Protein AF-A0A2N1RLI4-F1 (afdb_monomer)

Secondary structure (DSSP, 8-state):
-BS-EEEEEEESSEEEEEEEEE--EEEEETTEEEEE--S----EEES-EEEEEEESSTT-EEEEEEEEEPB-TT--SHHHHHH-BS-TT--EES-EEES-EEEE---SS-B-S-EEEEEEESEES-EEES-EEEE--TTB-TT-S-EEEEEEEES-TTSTT--EEES-EEEE-STT-EEEEEEEE-TT--EEE---TTTBSSHHHHHHHHS--TT-B-SS-GGGGEEEE-STT-EEEE-TT-BS-TTTT-B---GGG-B-TTSPBSSGGGPPBPSSS----PBPBSS-EEEEEEEES-----SSSTTTTSEEEEEPSS---EEEEEE-BSS-EEEEEEEEEEEEEPTTS-EEEEEEEEEEEEEE-TT-EEEEE--SSSSSS----PPPTTTTTTTTPPPPGGGTT-TTTBPPPEEEEEEE---S-GGGSEEEEEEEEEE---TT-EEEEES----TTSS---HHHHHHHHHHHHHHHHHHHTT--EETTTTEESSEEEEGGGS-GGG---TT-SEEEEE--SS-PPPHHHHHHHHHHHHT--SSS--EEEEE-SSTTTTT--TTSTTHHIIIIIS-EEE-TTSSTT-TT---TT-EEE-SSSSTT-EEE------TTPPPP-PPPEEEPSSSSSPPPP-

Mean predicted aligned error: 7.48 Å

Solvent-accessible surface area (backbone atoms only — not comparable to full-atom values): 33899 Å² total; per-residue (Å²): 88,72,43,43,81,43,65,76,44,72,26,62,58,61,34,6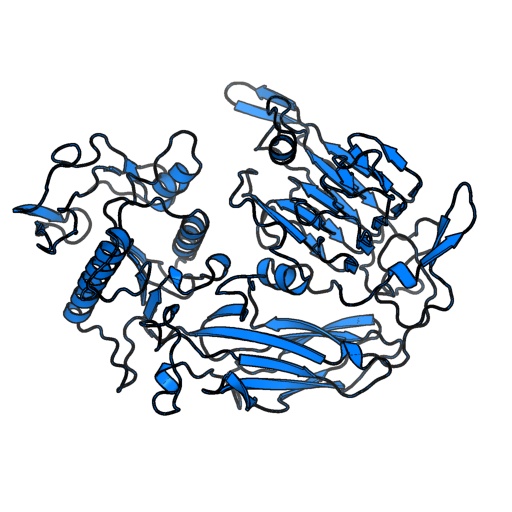0,66,40,77,45,75,46,74,69,51,77,44,78,60,85,96,44,76,46,65,34,76,82,67,79,63,71,41,48,44,31,17,28,35,29,35,52,58,24,57,63,41,40,65,14,29,37,28,30,37,36,38,32,54,44,54,27,80,85,47,81,54,66,70,60,18,75,75,32,54,61,53,49,89,58,58,47,30,57,33,37,42,29,22,26,23,23,40,38,47,72,56,88,55,60,33,50,24,45,34,22,29,34,30,46,32,42,39,35,48,22,37,42,30,15,24,26,27,27,35,54,30,70,45,47,34,89,80,36,67,41,33,15,31,33,30,38,34,34,28,56,41,80,41,91,40,6,45,49,40,36,27,33,35,37,32,71,69,17,95,57,42,15,40,36,30,52,30,35,18,45,93,52,61,47,75,66,39,73,67,51,51,60,49,17,54,46,61,65,35,43,25,36,62,33,77,38,38,74,73,36,49,62,93,48,74,60,72,75,44,44,47,78,45,75,78,83,77,58,41,85,43,69,50,72,82,38,66,58,53,84,38,62,34,60,12,74,80,50,82,93,62,44,45,25,41,84,67,48,70,44,26,69,94,78,42,43,17,36,29,13,13,57,63,75,77,55,42,57,35,64,49,28,61,31,48,72,44,66,68,29,75,62,31,43,36,45,69,59,73,91,47,40,79,33,19,38,38,61,44,62,73,49,44,48,43,28,29,36,34,30,22,63,7,70,42,66,44,69,76,42,60,37,28,40,31,37,23,36,46,40,67,87,72,46,77,41,83,74,45,74,63,50,68,32,76,42,71,38,53,49,49,37,73,45,80,46,63,60,56,18,50,73,87,55,90,74,52,39,66,86,65,21,48,54,73,46,64,87,70,67,62,76,80,56,77,60,46,51,84,25,34,79,29,31,36,57,48,31,41,42,36,40,37,47,77,83,57,80,52,62,81,41,23,54,43,74,49,46,34,29,43,36,39,69,64,21,85,76,23,31,36,42,34,34,44,48,77,51,70,78,85,54,97,81,66,53,54,39,50,43,38,19,21,52,50,49,52,53,50,52,54,52,34,51,77,69,76,37,49,73,41,73,91,81,68,42,36,50,46,36,56,42,40,53,74,46,48,55,74,90,38,60,65,58,66,85,39,39,31,41,40,39,38,45,50,51,86,62,55,77,52,64,60,56,52,47,42,53,48,52,28,56,66,62,38,46,99,90,48,68,45,43,83,43,76,54,61,57,33,69,54,64,55,33,59,45,97,95,43,80,47,33,53,52,36,26,37,72,68,24,37,41,67,32,89,62,42,21,88,84,32,70,94,41,74,45,50,82,40,71,48,67,28,62,80,65,61,63,78,41,74,42,80,37,72,54,88,84,52,89,78,60,78,65,43,50,59,59,28,64,44,79,39,82,63,57,75,78,88,68,76,92,108

Structure (mmCIF, N/CA/C/O backbone):
data_AF-A0A2N1RLI4-F1
#
_entry.id   AF-A0A2N1RLI4-F1
#
loop_
_atom_site.group_PDB
_atom_site.id
_atom_site.type_symbol
_atom_site.label_atom_id
_atom_site.label_alt_id
_atom_site.label_comp_id
_atom_site.label_asym_id
_atom_site.label_entity_id
_atom_site.label_seq_id
_atom_site.pdbx_PDB_ins_code
_atom_site.Cartn_x
_atom_site.Cartn_y
_atom_site.Cartn_z
_atom_site.occupancy
_atom_site.B_iso_or_equiv
_atom_site.auth_seq_id
_atom_site.auth_comp_id
_atom_site.auth_asym_id
_atom_site.auth_atom_id
_atom_site.pdbx_PDB_model_num
ATOM 1 N N . ILE A 1 1 ? -3.311 -6.510 28.813 1.00 95.00 1 ILE A N 1
ATOM 2 C CA . ILE A 1 1 ? -4.214 -5.387 29.168 1.00 95.00 1 ILE A CA 1
ATOM 3 C C . ILE A 1 1 ? -5.569 -5.703 28.558 1.00 95.00 1 ILE A C 1
ATOM 5 O O . ILE A 1 1 ? -5.684 -5.673 27.340 1.00 95.00 1 ILE A O 1
ATOM 9 N N . ASP A 1 2 ? -6.542 -6.100 29.379 1.00 95.75 2 ASP A N 1
ATOM 10 C CA . ASP A 1 2 ? -7.815 -6.665 28.910 1.00 95.75 2 ASP A CA 1
ATOM 11 C C . ASP A 1 2 ? -9.010 -6.003 29.609 1.00 95.75 2 ASP A C 1
ATOM 13 O O . ASP A 1 2 ? -8.962 -5.781 30.821 1.00 95.75 2 ASP A O 1
ATOM 17 N N . GLY A 1 3 ? -10.056 -5.678 28.846 1.00 94.44 3 GLY A N 1
ATOM 18 C CA . GLY A 1 3 ? -11.377 -5.345 29.380 1.00 94.44 3 GLY A CA 1
ATOM 19 C C . GLY A 1 3 ? -11.501 -3.976 30.055 1.00 94.44 3 GLY A C 1
ATOM 20 O O . GLY A 1 3 ? -12.300 -3.824 30.980 1.00 94.44 3 GLY A O 1
ATOM 21 N N . ASN A 1 4 ? -10.733 -2.965 29.633 1.00 94.94 4 ASN A N 1
ATOM 22 C CA . ASN A 1 4 ? -10.768 -1.637 30.262 1.00 94.94 4 ASN A CA 1
ATOM 23 C C . ASN A 1 4 ? -11.711 -0.666 29.542 1.00 94.94 4 ASN A C 1
ATOM 25 O O . ASN A 1 4 ? -11.743 -0.590 28.318 1.00 94.94 4 ASN A O 1
ATOM 29 N N . SER A 1 5 ? -12.430 0.149 30.316 1.00 94.81 5 SER A N 1
ATOM 30 C CA . SER A 1 5 ? -13.105 1.359 29.828 1.00 94.81 5 SER A CA 1
ATOM 31 C C . SER A 1 5 ? -12.290 2.585 30.245 1.00 94.81 5 SER A C 1
ATOM 33 O O . SER A 1 5 ? -12.247 2.920 31.428 1.00 94.81 5 SER A O 1
ATOM 35 N N . ILE A 1 6 ? -11.637 3.241 29.288 1.00 94.75 6 ILE A N 1
ATOM 36 C CA . ILE A 1 6 ? -10.695 4.343 29.513 1.00 94.75 6 ILE A CA 1
ATOM 37 C C . ILE A 1 6 ? -11.280 5.616 28.906 1.00 94.75 6 ILE A C 1
ATOM 39 O O . ILE A 1 6 ? -11.518 5.689 27.700 1.00 94.75 6 ILE A O 1
ATOM 43 N N . SER A 1 7 ? -11.522 6.628 29.740 1.00 93.62 7 SER A N 1
ATOM 44 C CA . SER A 1 7 ? -12.087 7.894 29.277 1.00 93.62 7 SER A CA 1
ATOM 45 C C . SER A 1 7 ? -11.679 9.096 30.111 1.00 93.62 7 SER A C 1
ATOM 47 O O . SER A 1 7 ? -11.197 8.954 31.235 1.00 93.62 7 SER A O 1
ATOM 49 N N . ASN A 1 8 ? -11.885 10.288 29.541 1.00 90.81 8 ASN A N 1
ATOM 50 C CA . ASN A 1 8 ? -11.583 11.583 30.158 1.00 90.81 8 ASN A CA 1
ATOM 51 C C . ASN A 1 8 ? -10.105 11.728 30.563 1.00 90.81 8 ASN A C 1
ATOM 53 O O . ASN A 1 8 ? -9.780 12.335 31.585 1.00 90.81 8 ASN A O 1
ATOM 57 N N . VAL A 1 9 ? -9.203 11.183 29.742 1.00 92.94 9 VAL A N 1
ATOM 58 C CA . VAL A 1 9 ? -7.753 11.305 29.929 1.00 92.94 9 VAL A CA 1
ATOM 59 C C . VAL A 1 9 ? -7.288 12.606 29.277 1.00 92.94 9 VAL A C 1
ATOM 61 O O . VAL A 1 9 ? -7.599 12.860 28.114 1.00 92.94 9 VAL A O 1
ATOM 64 N N . LYS A 1 10 ? -6.543 13.441 30.010 1.00 94.44 10 LYS A N 1
ATOM 65 C CA . LYS A 1 10 ? -6.015 14.717 29.507 1.00 94.44 10 LYS A CA 1
ATOM 66 C C . LYS A 1 10 ? -4.568 14.931 29.936 1.00 94.44 10 LYS A C 1
ATOM 68 O O . LYS A 1 10 ? -4.239 14.729 31.102 1.00 94.44 10 LYS A O 1
ATOM 73 N N . GLY A 1 11 ? -3.721 15.402 29.023 1.00 93.81 11 GLY A N 1
ATOM 74 C CA . GLY A 1 11 ? -2.310 15.693 29.301 1.00 93.81 11 GLY A CA 1
ATOM 75 C C . GLY A 1 11 ? -1.719 16.735 28.350 1.00 93.81 11 GLY A C 1
ATOM 76 O O . GLY A 1 11 ? -2.235 16.955 27.261 1.00 93.81 11 GLY A O 1
ATOM 77 N N . ASN A 1 12 ? -0.652 17.416 28.776 1.00 93.50 12 ASN A N 1
ATOM 78 C CA . ASN A 1 12 ? -0.087 18.567 28.051 1.00 93.50 12 ASN A CA 1
ATOM 79 C C . ASN A 1 12 ? 0.971 18.210 27.001 1.00 93.50 12 ASN A C 1
ATOM 81 O O . ASN A 1 12 ? 1.236 19.034 26.133 1.00 93.50 12 ASN A O 1
ATOM 85 N N . GLU A 1 13 ? 1.587 17.032 27.102 1.00 90.00 13 GLU A N 1
ATOM 86 C CA . GLU A 1 13 ? 2.669 16.602 26.204 1.00 90.00 13 GLU A CA 1
ATOM 87 C C . GLU A 1 13 ? 2.292 15.330 25.449 1.00 90.00 13 GLU A C 1
ATOM 89 O O . GLU A 1 13 ? 2.409 15.262 24.229 1.00 90.00 13 GLU A O 1
ATOM 94 N N . ARG A 1 14 ? 1.836 14.306 26.174 1.00 90.88 14 ARG A N 1
ATOM 95 C CA . ARG A 1 14 ? 1.455 13.009 25.616 1.00 90.88 14 ARG A CA 1
ATOM 96 C C . ARG A 1 14 ? 0.259 12.462 26.373 1.00 90.88 14 ARG A C 1
ATOM 98 O O . ARG A 1 14 ? 0.206 12.567 27.600 1.00 90.88 14 ARG A O 1
ATOM 105 N N . VAL A 1 15 ? -0.692 11.901 25.642 1.00 95.62 15 VAL A N 1
ATOM 106 C CA . VAL A 1 15 ? -1.937 11.363 26.181 1.00 95.62 15 VAL A CA 1
ATOM 107 C C . VAL A 1 15 ? -2.224 10.046 25.480 1.00 95.62 15 VAL A C 1
ATOM 109 O O . VAL A 1 15 ? -2.364 10.002 24.260 1.00 95.62 15 VAL A O 1
ATOM 112 N N . TYR A 1 16 ? -2.305 8.978 26.262 1.00 95.94 16 TYR A N 1
ATOM 113 C CA . TYR A 1 16 ? -2.520 7.627 25.765 1.00 95.94 16 TYR A CA 1
ATOM 114 C C . TYR A 1 16 ? -3.735 7.021 26.453 1.00 95.94 16 TYR A C 1
ATOM 116 O O . TYR A 1 16 ? -3.933 7.245 27.650 1.00 95.94 16 TYR A O 1
ATOM 124 N N . GLY A 1 17 ? -4.521 6.236 25.721 1.00 96.62 17 GLY A N 1
ATOM 125 C CA . GLY A 1 17 ? -5.409 5.263 26.348 1.00 96.62 17 GLY A CA 1
ATOM 126 C C . GLY A 1 17 ? -4.568 4.154 26.978 1.00 96.62 17 GLY A C 1
ATOM 127 O O . GLY A 1 17 ? -4.603 3.944 28.188 1.00 96.62 17 GLY A O 1
ATOM 128 N N . ILE A 1 18 ? -3.743 3.508 26.155 1.00 98.00 18 ILE A N 1
ATOM 129 C CA . ILE A 1 18 ? -2.788 2.469 26.535 1.00 98.00 18 ILE A CA 1
ATOM 130 C C . ILE A 1 18 ? -1.433 2.784 25.895 1.00 98.00 18 ILE A C 1
ATOM 132 O O . ILE A 1 18 ? -1.345 3.004 24.688 1.00 98.00 18 ILE A O 1
ATOM 136 N N . LEU A 1 19 ? -0.374 2.764 26.702 1.00 97.00 19 LEU A N 1
ATOM 137 C CA . LEU A 1 19 ? 1.012 2.832 26.247 1.00 97.00 19 LEU A CA 1
ATOM 138 C C . LEU A 1 19 ? 1.705 1.512 26.594 1.00 97.00 19 LEU A C 1
ATOM 140 O O . LEU A 1 19 ? 1.715 1.110 27.757 1.00 97.00 19 LEU A O 1
ATOM 144 N N . ILE A 1 20 ? 2.288 0.867 25.590 1.00 97.06 20 ILE A N 1
ATOM 145 C CA . ILE A 1 20 ? 3.160 -0.297 25.731 1.00 97.06 20 ILE A CA 1
ATOM 146 C C . ILE A 1 20 ? 4.547 0.144 25.267 1.00 97.06 20 ILE A C 1
ATOM 148 O O . ILE A 1 20 ? 4.773 0.277 24.069 1.00 97.06 20 ILE A O 1
ATOM 152 N N . ASP A 1 21 ? 5.448 0.401 26.214 1.00 94.56 21 ASP A N 1
ATOM 153 C CA . ASP A 1 21 ? 6.838 0.789 25.948 1.00 94.56 21 ASP A CA 1
ATOM 154 C C . ASP A 1 21 ? 7.770 -0.351 26.370 1.00 94.56 21 ASP A C 1
ATOM 156 O O . ASP A 1 21 ? 8.017 -0.557 27.563 1.00 94.56 21 ASP A O 1
ATOM 160 N N . GLN A 1 22 ? 8.224 -1.134 25.388 1.00 93.38 22 GLN A N 1
ATOM 161 C CA . GLN A 1 22 ? 9.054 -2.307 25.629 1.00 93.38 22 GLN A CA 1
ATOM 162 C C . GLN A 1 22 ? 10.543 -1.954 25.607 1.00 93.38 22 GLN A C 1
ATOM 164 O O . GLN A 1 22 ? 11.097 -1.490 24.606 1.00 93.38 22 GLN A O 1
ATOM 169 N N . ASN A 1 23 ? 11.218 -2.223 26.721 1.00 90.56 23 ASN A N 1
ATOM 170 C CA . ASN A 1 23 ? 12.640 -1.951 26.883 1.00 90.56 23 ASN A CA 1
ATOM 171 C C . ASN A 1 23 ? 13.472 -3.220 26.656 1.00 90.56 23 ASN A C 1
ATOM 173 O O . ASN A 1 23 ? 13.155 -4.276 27.204 1.00 90.56 23 ASN A O 1
ATOM 177 N N . ALA A 1 24 ? 14.572 -3.092 25.911 1.00 89.00 24 ALA A N 1
ATOM 178 C CA . ALA A 1 24 ? 15.573 -4.137 25.778 1.00 89.00 24 ALA A CA 1
ATOM 179 C C . ALA A 1 24 ? 16.927 -3.690 26.335 1.00 89.00 24 ALA A C 1
ATOM 181 O O . ALA A 1 24 ? 17.414 -2.595 26.057 1.00 89.00 24 ALA A O 1
ATOM 182 N N . ASN A 1 25 ? 17.585 -4.591 27.061 1.00 88.56 25 ASN A N 1
ATOM 183 C CA . ASN A 1 25 ? 18.944 -4.383 27.542 1.00 88.56 25 ASN A CA 1
ATOM 184 C C . ASN A 1 25 ? 19.945 -5.084 26.626 1.00 88.56 25 ASN A C 1
ATOM 186 O O . ASN A 1 25 ? 19.829 -6.281 26.363 1.00 88.56 25 ASN A O 1
ATOM 190 N N . LYS A 1 26 ? 20.965 -4.348 26.180 1.00 88.56 26 LYS A N 1
ATOM 191 C CA . LYS A 1 26 ? 22.061 -4.874 25.361 1.00 88.56 26 LYS A CA 1
ATOM 192 C C . LYS A 1 26 ? 23.306 -5.079 26.222 1.00 88.56 26 LYS A C 1
ATOM 194 O O . LYS A 1 26 ? 23.905 -4.109 26.680 1.00 88.56 26 LYS A O 1
ATOM 199 N N . TYR A 1 27 ? 23.707 -6.332 26.426 1.00 88.69 27 TYR A N 1
ATOM 200 C CA . TYR A 1 27 ? 24.910 -6.688 27.184 1.00 88.69 27 TYR A CA 1
ATOM 201 C C . TYR A 1 27 ? 25.996 -7.228 26.261 1.00 88.69 27 TYR A C 1
ATOM 203 O O . TYR A 1 27 ? 25.712 -7.936 25.295 1.00 88.69 27 TYR A O 1
ATOM 211 N N . GLN A 1 28 ? 27.252 -6.922 26.574 1.00 88.31 28 GLN A N 1
ATOM 212 C CA . GLN A 1 28 ? 28.393 -7.538 25.909 1.00 88.31 28 GLN A CA 1
ATOM 213 C C . GLN A 1 28 ? 28.624 -8.940 26.486 1.00 88.31 28 GLN A C 1
ATOM 215 O O . GLN A 1 28 ? 28.787 -9.100 27.695 1.00 88.31 28 GLN A O 1
ATOM 220 N N . LEU A 1 29 ? 28.656 -9.951 25.621 1.00 84.12 29 LEU A N 1
ATOM 221 C CA . LEU A 1 29 ? 28.923 -11.341 25.971 1.00 84.12 29 LEU A CA 1
ATOM 222 C C . LEU A 1 29 ? 30.106 -11.840 25.126 1.00 84.12 29 LEU A C 1
ATOM 224 O O . LEU A 1 29 ? 29.944 -12.356 24.023 1.00 84.12 29 LEU A O 1
ATOM 228 N N . GLY A 1 30 ? 31.325 -11.636 25.632 1.00 85.88 30 GLY A N 1
ATOM 229 C CA . GLY A 1 30 ? 32.552 -11.879 24.868 1.00 85.88 30 GLY A CA 1
ATOM 230 C C . GLY A 1 30 ? 32.774 -10.809 23.791 1.00 85.88 30 GLY A C 1
ATOM 231 O O . GLY A 1 30 ? 32.848 -9.620 24.107 1.00 85.88 30 GLY A O 1
ATOM 232 N N . ALA A 1 31 ? 32.905 -11.235 22.531 1.00 84.12 31 ALA A N 1
ATOM 233 C CA . ALA A 1 31 ? 33.069 -10.340 21.380 1.00 84.12 31 ALA A CA 1
ATOM 234 C C . ALA A 1 31 ? 31.733 -9.878 20.761 1.00 84.12 31 ALA A C 1
ATOM 236 O O . ALA A 1 31 ? 31.734 -8.988 19.916 1.00 84.12 31 ALA A O 1
ATOM 237 N N . GLU A 1 32 ? 30.605 -10.459 21.181 1.00 80.44 32 GLU A N 1
ATOM 238 C CA . GLU A 1 32 ? 29.278 -10.161 20.637 1.00 80.44 32 GLU A CA 1
ATOM 239 C C . GLU A 1 32 ? 28.409 -9.404 21.643 1.00 80.44 32 GLU A C 1
ATOM 241 O O . GLU A 1 32 ? 28.625 -9.453 22.857 1.00 80.44 32 GLU A O 1
ATOM 246 N N . PHE A 1 33 ? 27.390 -8.715 21.135 1.00 84.12 33 PHE A N 1
ATOM 247 C CA . PHE A 1 33 ? 26.332 -8.147 21.961 1.00 84.12 33 PHE A CA 1
ATOM 248 C C . PHE A 1 33 ? 25.098 -9.037 21.922 1.00 84.12 33 PHE A C 1
ATOM 250 O O . PHE A 1 33 ? 24.711 -9.533 20.867 1.00 84.12 33 PHE A O 1
ATOM 257 N N . ARG A 1 34 ? 24.442 -9.179 23.071 1.00 84.81 34 ARG A N 1
ATOM 258 C CA . ARG A 1 34 ? 23.191 -9.916 23.217 1.00 84.81 34 ARG A CA 1
ATOM 259 C C . ARG A 1 34 ? 22.118 -9.005 23.800 1.00 84.81 34 ARG A C 1
ATOM 261 O O . ARG A 1 34 ? 22.355 -8.335 24.806 1.00 84.81 34 ARG A O 1
ATOM 268 N N . LEU A 1 35 ? 20.957 -8.990 23.156 1.00 86.25 35 LEU A N 1
ATOM 269 C CA . LEU A 1 35 ? 19.768 -8.280 23.616 1.00 86.25 35 LEU A CA 1
ATOM 270 C C . LEU A 1 35 ? 18.919 -9.184 24.513 1.00 86.25 35 LEU A C 1
ATOM 272 O O . LEU A 1 35 ? 18.791 -10.378 24.247 1.00 86.25 35 LEU A O 1
ATOM 276 N N . PHE A 1 36 ? 18.351 -8.602 25.565 1.00 84.19 36 PHE A N 1
ATOM 277 C CA . PHE A 1 36 ? 17.373 -9.226 26.452 1.00 84.19 36 PHE A CA 1
ATOM 278 C C . PHE A 1 36 ? 16.121 -8.341 26.541 1.00 84.19 36 PHE A C 1
ATOM 280 O O . PHE A 1 36 ? 16.291 -7.121 26.595 1.00 84.19 36 PHE A O 1
ATOM 287 N N . PRO A 1 37 ? 14.906 -8.913 26.624 1.00 86.12 37 PRO A N 1
ATOM 288 C CA . PRO A 1 37 ? 14.618 -10.346 26.782 1.00 86.12 37 PRO A CA 1
ATOM 289 C C . PRO A 1 37 ? 14.930 -11.176 25.524 1.00 86.12 37 PRO A C 1
ATOM 291 O O . PRO A 1 37 ? 14.822 -10.686 24.406 1.00 86.12 37 PRO A O 1
ATOM 294 N N . GLN A 1 38 ? 15.371 -12.428 25.704 1.00 80.75 38 GLN A N 1
ATOM 295 C CA . GLN A 1 38 ? 15.599 -13.367 24.589 1.00 80.75 38 GLN A CA 1
ATOM 296 C C . GLN A 1 38 ? 14.357 -14.190 24.250 1.00 80.75 38 GLN A C 1
ATOM 298 O O . GLN A 1 38 ? 14.243 -14.654 23.122 1.00 80.75 38 GLN A O 1
ATOM 303 N N . GLU A 1 39 ? 13.433 -14.317 25.194 1.00 85.25 39 GLU A N 1
ATOM 304 C CA . GLU A 1 39 ? 12.127 -14.947 24.997 1.00 85.25 39 GLU A CA 1
ATOM 305 C C . GLU A 1 39 ? 11.135 -13.956 24.384 1.00 85.25 39 GLU A C 1
ATOM 307 O O . GLU A 1 39 ? 11.421 -12.758 24.297 1.00 85.25 39 GLU A O 1
ATOM 312 N N . THR A 1 40 ? 9.991 -14.470 23.953 1.00 86.06 40 THR A N 1
ATOM 313 C CA . THR A 1 40 ? 8.858 -13.690 23.457 1.00 86.06 40 THR A CA 1
ATOM 314 C C . THR A 1 40 ? 8.385 -12.645 24.477 1.00 86.06 40 THR A C 1
ATOM 316 O O . THR A 1 40 ? 8.474 -12.863 25.686 1.00 86.06 40 THR A O 1
ATOM 319 N N . ASP A 1 41 ? 7.913 -11.491 23.990 1.00 90.06 41 ASP A N 1
ATOM 320 C CA . ASP A 1 41 ? 7.454 -10.395 24.848 1.00 90.06 41 ASP A CA 1
ATOM 321 C C . ASP A 1 41 ? 5.991 -10.565 25.318 1.00 90.06 41 ASP A C 1
ATOM 323 O O . ASP A 1 41 ? 5.630 -10.004 26.353 1.00 90.06 41 ASP A O 1
ATOM 327 N N . ASP A 1 42 ? 5.171 -11.343 24.594 1.00 91.75 42 ASP A N 1
ATOM 328 C CA . ASP A 1 42 ? 3.780 -11.719 24.922 1.00 91.75 42 ASP A CA 1
ATOM 329 C C . ASP A 1 42 ? 2.903 -10.517 25.325 1.00 91.75 42 ASP A C 1
ATOM 331 O O . ASP A 1 42 ? 2.159 -10.518 26.315 1.00 91.75 42 ASP A O 1
ATOM 335 N N . LEU A 1 43 ? 3.018 -9.431 24.557 1.00 95.25 43 LEU A N 1
ATOM 336 C CA . LEU A 1 43 ? 2.356 -8.165 24.849 1.00 95.25 43 LEU A CA 1
ATOM 337 C C . LEU A 1 43 ? 0.941 -8.162 24.271 1.00 95.25 43 LEU A C 1
ATOM 339 O O . LEU A 1 43 ? 0.745 -8.286 23.067 1.00 95.25 43 LEU A O 1
ATOM 343 N N . VAL A 1 44 ? -0.064 -7.951 25.124 1.00 96.44 44 VAL A N 1
ATOM 344 C CA . VAL A 1 44 ? -1.478 -8.023 24.722 1.00 96.44 44 VAL A CA 1
ATOM 345 C C . VAL A 1 44 ? -2.251 -6.768 25.137 1.00 96.44 44 VAL A C 1
ATOM 347 O O . VAL A 1 44 ? -2.257 -6.396 26.316 1.00 96.44 44 VAL A O 1
ATOM 350 N N . ALA A 1 45 ? -2.984 -6.160 24.201 1.00 97.81 45 ALA A N 1
ATOM 351 C CA . ALA A 1 45 ? -3.998 -5.130 24.444 1.00 97.81 45 ALA A CA 1
ATOM 352 C C . ALA A 1 45 ? -5.323 -5.520 23.777 1.00 97.81 45 ALA A C 1
ATOM 354 O O . ALA A 1 45 ? -5.467 -5.405 22.560 1.00 97.81 45 ALA A O 1
ATOM 355 N N . VAL A 1 46 ? -6.295 -5.980 24.569 1.00 97.81 46 VAL A N 1
ATOM 356 C CA . VAL A 1 46 ? -7.552 -6.535 24.050 1.00 97.81 46 VAL A CA 1
ATOM 357 C C . VAL A 1 46 ? -8.807 -6.050 24.766 1.00 97.81 46 VAL A C 1
ATOM 359 O O . VAL A 1 46 ? -8.763 -5.702 25.940 1.00 97.81 46 VAL A O 1
ATOM 362 N N . ASN A 1 47 ? -9.940 -6.012 24.061 1.00 97.44 47 ASN A N 1
ATOM 363 C CA . ASN A 1 47 ? -11.255 -5.655 24.620 1.00 97.44 47 ASN A CA 1
ATOM 364 C C . ASN A 1 47 ? -11.293 -4.307 25.368 1.00 97.44 47 ASN A C 1
ATOM 366 O O . ASN A 1 47 ? -12.050 -4.152 26.329 1.00 97.44 47 ASN A O 1
ATOM 370 N N . ASN A 1 48 ? -10.483 -3.322 24.969 1.00 98.06 48 ASN A N 1
ATOM 371 C CA . ASN A 1 48 ? -10.469 -2.015 25.625 1.00 98.06 48 ASN A CA 1
ATOM 372 C C . ASN A 1 48 ? -11.320 -1.004 24.848 1.00 98.06 48 ASN A C 1
ATOM 374 O O . ASN A 1 48 ? -11.148 -0.829 23.642 1.00 98.06 48 ASN A O 1
ATOM 378 N N . ALA A 1 49 ? -12.211 -0.306 25.550 1.00 97.94 49 ALA A N 1
ATOM 379 C CA . ALA A 1 49 ? -12.976 0.821 25.029 1.00 97.94 49 ALA A CA 1
ATOM 380 C C . ALA A 1 49 ? -12.311 2.133 25.466 1.00 97.94 49 ALA A C 1
ATOM 382 O O . ALA A 1 49 ? -12.186 2.404 26.660 1.00 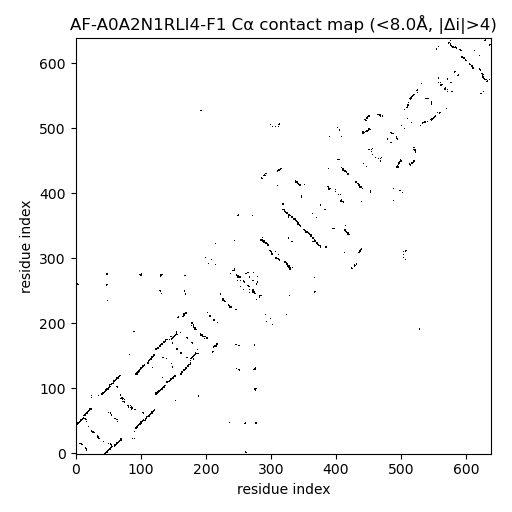97.94 49 ALA A O 1
ATOM 383 N N . MET A 1 50 ? -11.893 2.949 24.503 1.00 97.19 50 MET A N 1
ATOM 384 C CA . MET A 1 50 ? -11.109 4.168 24.697 1.00 97.19 50 MET A CA 1
ATOM 385 C C . MET A 1 50 ? -11.769 5.345 23.980 1.00 97.19 50 MET A C 1
ATOM 387 O O . MET A 1 50 ? -11.950 5.315 22.764 1.00 97.19 50 MET A O 1
ATOM 391 N N . TRP A 1 51 ? -12.120 6.396 24.718 1.00 95.88 51 TRP A N 1
ATOM 392 C CA . TRP A 1 51 ? -12.720 7.610 24.153 1.00 95.88 51 TRP A CA 1
ATOM 393 C C . TRP A 1 51 ? -12.398 8.842 25.006 1.00 95.88 51 TRP A C 1
ATOM 395 O O . TRP A 1 51 ? -11.921 8.711 26.130 1.00 95.88 51 TRP A O 1
ATOM 405 N N . ASN A 1 52 ? -12.648 10.054 24.499 1.00 93.06 52 ASN A N 1
ATOM 406 C CA . ASN A 1 52 ? -12.330 11.313 25.200 1.00 93.06 52 ASN A CA 1
ATOM 407 C C . ASN A 1 52 ? -10.869 11.378 25.703 1.00 93.06 52 ASN A C 1
ATOM 409 O O . ASN A 1 52 ? -10.602 11.757 26.848 1.00 93.06 52 ASN A O 1
ATOM 413 N N . ILE A 1 53 ? -9.927 10.961 24.853 1.00 94.94 53 ILE A N 1
ATOM 414 C CA . ILE A 1 53 ? -8.485 11.130 25.062 1.00 94.94 53 ILE A CA 1
ATOM 415 C C . ILE A 1 53 ? -8.120 12.499 24.489 1.00 94.94 53 ILE A C 1
ATOM 417 O O . ILE A 1 53 ? -8.088 12.655 23.270 1.00 94.94 53 ILE A O 1
ATOM 421 N N . ASN A 1 54 ? -7.877 13.487 25.348 1.00 95.00 54 ASN A N 1
ATOM 422 C CA . ASN A 1 54 ? -7.873 14.905 24.977 1.00 95.00 54 ASN A CA 1
ATOM 423 C C . ASN A 1 54 ? -6.500 15.555 25.173 1.00 95.00 54 ASN A C 1
ATOM 425 O O . ASN A 1 54 ? -5.882 15.400 26.231 1.00 95.00 54 ASN A O 1
ATOM 429 N N . ALA A 1 55 ? -6.047 16.356 24.207 1.00 94.69 55 ALA A N 1
ATOM 430 C CA . ALA A 1 55 ? -4.859 17.177 24.392 1.00 94.69 55 ALA A CA 1
ATOM 431 C C . ALA A 1 55 ? -5.102 18.316 25.397 1.00 94.69 55 ALA A C 1
ATOM 433 O O . ALA A 1 55 ? -6.182 18.897 25.521 1.00 94.69 55 ALA A O 1
ATOM 434 N N . GLY A 1 56 ? -4.055 18.661 26.141 1.00 94.12 56 GLY A N 1
ATOM 435 C CA . GLY A 1 56 ? -3.991 19.863 26.968 1.00 94.12 56 GLY A CA 1
ATOM 436 C C . GLY A 1 56 ? -3.431 21.082 26.231 1.00 94.12 56 GLY A C 1
ATOM 437 O O . GLY A 1 56 ? -3.648 22.205 26.685 1.00 94.12 56 GLY A O 1
ATOM 438 N N . ARG A 1 57 ? -2.717 20.871 25.115 1.00 94.25 57 ARG A N 1
ATOM 439 C CA . ARG A 1 57 ? -2.066 21.888 24.269 1.00 94.25 57 ARG A CA 1
ATOM 440 C C . ARG A 1 57 ? -1.976 21.402 22.820 1.00 94.25 57 ARG A C 1
ATOM 442 O O . ARG A 1 57 ? -1.989 20.202 22.591 1.00 94.25 57 ARG A O 1
ATOM 449 N N . GLN A 1 58 ? -1.807 22.327 21.873 1.00 93.50 58 GLN A N 1
ATOM 450 C CA . GLN A 1 58 ? -1.813 22.038 20.429 1.00 93.50 58 GLN A CA 1
ATOM 451 C C . GLN A 1 58 ? -0.790 20.971 20.002 1.00 93.50 58 GLN A C 1
ATOM 453 O O . GLN A 1 58 ? -1.076 20.168 19.125 1.00 93.50 58 GLN A O 1
ATOM 458 N N . GLU A 1 59 ? 0.392 20.941 20.619 1.00 91.62 59 GLU A N 1
ATOM 459 C CA . GLU A 1 59 ? 1.493 20.031 20.254 1.00 91.62 59 GLU A CA 1
ATOM 460 C C . GLU A 1 59 ? 1.426 18.662 20.952 1.00 91.62 59 GLU A C 1
ATOM 462 O O . GLU A 1 59 ? 2.299 17.819 20.744 1.00 91.62 59 GLU A O 1
ATOM 467 N N . ALA A 1 60 ? 0.421 18.421 21.801 1.00 92.88 60 ALA A N 1
ATOM 468 C CA . ALA A 1 60 ? 0.354 17.179 22.558 1.00 92.88 60 ALA A CA 1
ATOM 469 C C . ALA A 1 60 ? 0.083 15.979 21.638 1.00 92.88 60 ALA A C 1
ATOM 471 O O . ALA A 1 60 ? -0.807 16.013 20.790 1.00 92.88 60 ALA A O 1
ATOM 472 N N . THR A 1 61 ? 0.829 14.894 21.840 1.00 92.88 61 THR A N 1
ATOM 473 C CA . THR A 1 61 ? 0.578 13.620 21.153 1.00 92.88 61 THR A CA 1
ATOM 474 C C . THR A 1 61 ? -0.627 12.920 21.773 1.00 92.88 61 THR A C 1
ATOM 476 O O . THR A 1 61 ? -0.729 12.846 23.000 1.00 92.88 61 THR A O 1
ATOM 479 N N . ARG A 1 62 ? -1.515 12.371 20.942 1.00 94.56 62 ARG A N 1
ATOM 480 C CA . ARG A 1 62 ? -2.698 11.611 21.362 1.00 94.56 62 ARG A CA 1
ATOM 481 C C . ARG A 1 62 ? -2.698 10.248 20.688 1.00 94.56 62 ARG A C 1
ATOM 483 O O . ARG A 1 62 ? -2.612 10.175 19.465 1.00 94.56 62 ARG A O 1
ATOM 490 N N . ALA A 1 63 ? -2.857 9.180 21.461 1.00 96.69 63 ALA A N 1
ATOM 491 C CA . ALA A 1 63 ? -3.162 7.886 20.870 1.00 96.69 63 ALA A CA 1
ATOM 492 C C . ALA A 1 63 ? -4.116 7.031 21.700 1.00 96.69 63 ALA A C 1
ATOM 494 O O . ALA A 1 63 ? -4.165 7.149 22.924 1.00 96.69 63 ALA A O 1
ATOM 495 N N . GLY A 1 64 ? -4.875 6.163 21.026 1.00 97.75 64 GLY A N 1
ATOM 496 C CA . GLY A 1 64 ? -5.667 5.125 21.686 1.00 97.75 64 GLY A CA 1
ATOM 497 C C . GLY A 1 64 ? -4.742 4.081 22.298 1.00 97.75 64 GLY A C 1
ATOM 498 O O . GLY A 1 64 ? -4.527 4.086 23.507 1.00 97.75 64 GLY A O 1
ATOM 499 N N . VAL A 1 65 ? -4.136 3.248 21.451 1.00 98.44 65 VAL A N 1
ATOM 500 C CA . VAL A 1 65 ? -3.062 2.320 21.844 1.00 98.44 65 VAL A CA 1
ATOM 501 C C . VAL A 1 65 ? -1.778 2.726 21.144 1.00 98.44 65 VAL A C 1
ATOM 503 O O . VAL A 1 65 ? -1.772 2.895 19.929 1.00 98.44 65 VAL A O 1
ATOM 506 N N . HIS A 1 66 ? -0.682 2.848 21.885 1.00 97.62 66 HIS A N 1
ATOM 507 C CA . HIS A 1 66 ? 0.647 3.053 21.317 1.00 97.62 66 HIS A CA 1
ATOM 508 C C . HIS A 1 66 ? 1.587 1.964 21.822 1.00 97.62 66 HIS A C 1
ATOM 510 O O . HIS A 1 66 ? 1.925 1.940 23.002 1.00 97.62 66 HIS A O 1
ATOM 516 N N . ALA A 1 67 ? 1.978 1.055 20.932 1.00 97.81 67 ALA A N 1
ATOM 517 C CA . ALA A 1 67 ? 2.951 0.006 21.183 1.00 97.81 67 ALA A CA 1
ATOM 518 C C . ALA A 1 67 ? 4.256 0.313 20.444 1.00 97.81 67 ALA A C 1
ATOM 520 O O . ALA A 1 67 ? 4.273 0.476 19.221 1.00 97.81 67 ALA A O 1
ATOM 521 N N . LEU A 1 68 ? 5.351 0.397 21.192 1.00 96.00 68 LEU A N 1
ATOM 522 C CA . LEU A 1 68 ? 6.676 0.711 20.677 1.00 96.00 68 LEU A CA 1
ATOM 523 C C . LEU A 1 68 ? 7.764 0.111 21.569 1.00 96.00 68 LEU A C 1
ATOM 525 O O . LEU A 1 68 ? 7.533 -0.199 22.735 1.00 96.00 68 LEU A O 1
ATOM 529 N N . THR A 1 69 ? 8.977 0.009 21.034 1.00 94.69 69 THR A N 1
ATOM 530 C CA . THR A 1 69 ? 10.168 -0.189 21.871 1.00 94.69 69 THR A CA 1
ATOM 531 C C . THR A 1 69 ? 10.703 1.155 22.381 1.00 94.69 69 THR A C 1
ATOM 533 O O . THR A 1 69 ? 10.370 2.214 21.832 1.00 94.69 69 THR A O 1
ATOM 536 N N . GLU A 1 70 ? 11.608 1.134 23.355 1.00 93.56 70 GLU A N 1
ATOM 537 C CA . GLU A 1 70 ? 12.219 2.354 23.892 1.00 93.56 70 GLU A CA 1
ATOM 538 C C . GLU A 1 70 ? 12.869 3.232 22.795 1.00 93.56 70 GLU A C 1
ATOM 540 O O . GLU A 1 70 ? 13.574 2.757 21.895 1.00 93.56 70 GLU A O 1
ATOM 545 N N . ARG A 1 71 ? 12.644 4.552 22.868 1.00 93.50 71 ARG A N 1
ATOM 546 C CA . ARG A 1 71 ? 13.174 5.541 21.910 1.00 93.50 71 ARG A CA 1
ATOM 547 C C . ARG A 1 71 ? 14.567 6.043 22.296 1.00 93.50 71 ARG A C 1
ATOM 549 O O . ARG A 1 71 ? 14.928 6.099 23.468 1.00 93.50 71 ARG A O 1
ATOM 556 N N . ASN A 1 72 ? 15.349 6.497 21.317 1.00 92.12 72 ASN A N 1
ATOM 557 C CA . ASN A 1 72 ? 16.670 7.062 21.585 1.00 92.12 72 ASN A CA 1
ATOM 558 C C . ASN A 1 72 ? 16.591 8.488 22.166 1.00 92.12 72 ASN A C 1
ATOM 560 O O . ASN A 1 72 ? 16.425 9.473 21.446 1.00 92.12 72 ASN A O 1
ATOM 564 N N . HIS A 1 73 ? 16.785 8.611 23.478 1.00 90.25 73 HIS A N 1
ATOM 565 C CA . HIS A 1 73 ? 16.728 9.886 24.195 1.00 90.25 73 HIS A CA 1
ATOM 566 C C . HIS A 1 73 ? 17.848 10.884 23.849 1.00 90.25 73 HIS A C 1
ATOM 568 O O . HIS A 1 73 ? 17.726 12.052 24.223 1.00 90.25 73 HIS A O 1
ATOM 574 N N . THR A 1 74 ? 18.904 10.481 23.127 1.00 93.56 74 THR A N 1
ATOM 575 C CA . THR A 1 74 ? 19.935 11.424 22.655 1.00 93.56 74 THR A CA 1
ATOM 576 C C . THR A 1 74 ? 19.456 12.285 21.484 1.00 93.56 74 THR A C 1
ATOM 578 O O . THR A 1 74 ? 19.990 13.372 21.270 1.00 93.56 74 THR A O 1
ATOM 581 N N . VAL A 1 75 ? 18.423 11.845 20.757 1.00 91.62 75 VAL A N 1
ATOM 582 C CA . VAL A 1 75 ? 17.799 12.619 19.677 1.00 91.62 75 VAL A CA 1
ATOM 583 C C . VAL A 1 75 ? 16.979 13.747 20.295 1.00 91.62 75 VAL A C 1
ATOM 585 O O . VAL A 1 75 ? 16.040 13.484 21.043 1.00 91.62 75 VAL A O 1
ATOM 588 N N . THR A 1 76 ? 17.335 15.004 20.034 1.00 88.12 76 THR A N 1
ATOM 589 C CA . THR A 1 76 ? 16.688 16.181 20.645 1.00 88.12 76 THR A CA 1
ATOM 590 C C . THR A 1 76 ? 15.324 16.492 20.038 1.00 88.12 76 THR A C 1
ATOM 592 O O . THR A 1 76 ? 14.399 16.814 20.782 1.00 88.12 76 THR A O 1
ATOM 595 N N . ASP A 1 77 ? 15.188 16.359 18.717 1.00 86.56 77 ASP A N 1
ATOM 596 C CA . ASP A 1 77 ? 13.920 16.550 18.016 1.00 86.56 77 ASP A CA 1
ATOM 597 C C . ASP A 1 77 ? 12.919 15.447 18.389 1.00 86.56 77 ASP A C 1
ATOM 599 O O . ASP A 1 77 ? 13.220 14.254 18.304 1.00 86.56 77 ASP A O 1
ATOM 603 N N . MET A 1 78 ? 11.724 15.838 18.838 1.00 80.06 78 MET A N 1
ATOM 604 C CA . MET A 1 78 ? 10.751 14.886 19.375 1.00 80.06 78 MET A CA 1
ATOM 605 C C . MET A 1 78 ? 10.168 13.975 18.290 1.00 80.06 78 MET A C 1
ATOM 607 O O . MET A 1 78 ? 9.963 12.789 18.550 1.00 80.06 78 MET A O 1
ATOM 611 N N . ASN A 1 79 ? 9.930 14.499 17.088 1.00 81.44 79 ASN A N 1
ATOM 612 C CA . ASN A 1 79 ? 9.356 13.726 15.989 1.00 81.44 79 ASN A CA 1
ATOM 613 C C . ASN A 1 79 ? 10.361 12.689 15.481 1.00 81.44 79 ASN A C 1
ATOM 615 O O . ASN A 1 79 ? 10.033 11.508 15.369 1.00 81.44 79 ASN A O 1
ATOM 619 N N . MET A 1 80 ? 11.618 13.091 15.304 1.00 86.19 80 MET A N 1
ATOM 620 C CA . MET A 1 80 ? 12.709 12.180 14.966 1.00 86.19 80 MET A CA 1
ATOM 621 C C . MET A 1 80 ? 12.972 11.168 16.079 1.00 86.19 80 MET A C 1
ATOM 623 O O . MET A 1 80 ? 13.212 9.993 15.795 1.00 86.19 80 MET A O 1
ATOM 627 N N . ARG A 1 81 ? 12.876 11.573 17.352 1.00 89.75 81 ARG A N 1
ATOM 628 C CA . ARG A 1 81 ? 12.998 10.649 18.487 1.00 89.75 81 ARG A CA 1
ATOM 629 C C . ARG A 1 81 ? 11.934 9.556 18.433 1.00 89.75 81 ARG A C 1
ATOM 631 O O . ARG A 1 81 ? 12.266 8.407 18.699 1.00 89.75 81 ARG A O 1
ATOM 638 N N . MET A 1 82 ? 10.688 9.869 18.071 1.00 89.38 82 MET A N 1
ATOM 639 C CA . MET A 1 82 ? 9.632 8.852 17.964 1.00 89.38 82 MET A CA 1
ATOM 640 C C . MET A 1 82 ? 9.929 7.805 16.885 1.00 89.38 82 MET A C 1
ATOM 642 O O . MET A 1 82 ? 9.596 6.634 17.062 1.00 89.38 82 MET A O 1
ATOM 646 N N . LEU A 1 83 ? 10.617 8.187 15.811 1.00 90.81 83 LEU A N 1
ATOM 647 C CA . LEU A 1 83 ? 11.014 7.265 14.743 1.00 90.81 83 LEU A CA 1
ATOM 648 C C . LEU A 1 83 ? 12.330 6.530 15.028 1.00 90.81 83 LEU A C 1
ATOM 650 O O . LEU A 1 83 ? 12.618 5.524 14.378 1.00 90.81 83 LEU A O 1
ATOM 654 N N . THR A 1 84 ? 13.117 6.995 16.001 1.00 91.31 84 THR A N 1
ATOM 655 C CA . THR A 1 84 ? 14.458 6.467 16.272 1.00 91.31 84 THR A CA 1
ATOM 656 C C . THR A 1 84 ? 14.452 5.541 17.492 1.00 91.31 84 THR A C 1
ATOM 658 O O . THR A 1 84 ? 14.361 6.025 18.626 1.00 91.31 84 THR A O 1
ATOM 661 N N . PRO A 1 85 ? 14.588 4.215 17.311 1.00 91.50 85 PRO A N 1
ATOM 662 C CA . PRO A 1 85 ? 14.735 3.302 18.439 1.00 91.50 85 PRO A CA 1
ATOM 663 C C . PRO A 1 85 ? 16.028 3.506 19.205 1.00 91.50 85 PRO A C 1
ATOM 665 O O . PRO A 1 85 ? 17.044 3.904 18.637 1.00 91.50 85 PRO A O 1
ATOM 668 N N . ARG A 1 86 ? 16.033 3.089 20.470 1.00 90.75 86 ARG A N 1
ATOM 669 C CA . ARG A 1 86 ? 17.271 2.891 21.226 1.00 90.75 86 ARG A CA 1
ATOM 670 C C . ARG A 1 86 ? 18.134 1.768 20.634 1.00 90.75 86 ARG A C 1
ATOM 672 O O . ARG A 1 86 ? 19.354 1.908 20.558 1.00 90.75 86 ARG A O 1
ATOM 679 N N . HIS A 1 87 ? 17.509 0.672 20.200 1.00 88.75 87 HIS A N 1
ATOM 680 C CA . HIS A 1 87 ? 18.172 -0.490 19.600 1.00 88.75 87 HIS A CA 1
ATOM 681 C C . HIS A 1 87 ? 17.495 -0.870 18.278 1.00 88.75 87 HIS A C 1
ATOM 683 O O . HIS A 1 87 ? 16.318 -1.209 18.252 1.00 88.75 87 HIS A O 1
ATOM 689 N N . THR A 1 88 ? 18.227 -0.790 17.164 1.00 85.44 88 THR A N 1
ATOM 690 C CA . THR A 1 88 ? 17.697 -1.109 15.824 1.00 85.44 88 THR A CA 1
ATOM 691 C C . THR A 1 88 ? 17.518 -2.613 15.607 1.00 85.44 88 THR A C 1
ATOM 693 O O . THR A 1 88 ? 16.665 -3.035 14.837 1.00 85.44 88 THR A O 1
ATOM 696 N N . ASP A 1 89 ? 18.274 -3.431 16.331 1.00 85.00 89 ASP A N 1
ATOM 697 C CA . ASP A 1 89 ? 18.279 -4.892 16.277 1.00 85.00 89 ASP A CA 1
ATOM 698 C C . ASP A 1 89 ? 17.264 -5.563 17.223 1.00 85.00 89 ASP A C 1
ATOM 700 O O . ASP A 1 89 ? 17.324 -6.774 17.415 1.00 85.00 89 ASP A O 1
ATOM 704 N N . TYR A 1 90 ? 16.328 -4.799 17.797 1.00 88.81 90 TYR A N 1
ATOM 705 C CA . TYR A 1 90 ? 15.266 -5.318 18.659 1.00 88.81 90 TYR A CA 1
ATOM 706 C C . TYR A 1 90 ? 13.870 -5.021 18.090 1.00 88.81 90 TYR A C 1
ATOM 708 O O . TYR A 1 90 ? 13.583 -3.895 17.682 1.00 88.81 90 TYR A O 1
ATOM 716 N N . LEU A 1 91 ? 13.008 -6.038 18.087 1.00 90.31 91 LEU A N 1
ATOM 717 C CA . LEU A 1 91 ? 11.601 -5.986 17.689 1.00 90.31 91 LEU A CA 1
ATOM 718 C C . LEU A 1 91 ? 10.761 -6.616 18.806 1.00 90.31 91 LEU A C 1
ATOM 720 O O . LEU A 1 91 ? 11.155 -7.657 19.335 1.00 90.31 91 LEU A O 1
ATOM 724 N N . MET A 1 92 ? 9.610 -6.021 19.130 1.00 93.06 92 MET A N 1
ATOM 725 C CA . MET A 1 92 ? 8.629 -6.654 20.022 1.00 93.06 92 MET A CA 1
ATOM 726 C C . MET A 1 92 ? 8.091 -7.927 19.367 1.00 93.06 92 MET A C 1
ATOM 728 O O . MET A 1 92 ? 7.691 -7.880 18.205 1.00 93.06 92 MET A O 1
ATOM 732 N N . ARG A 1 93 ? 8.069 -9.045 20.090 1.00 91.81 93 ARG A N 1
ATOM 733 C CA . ARG A 1 93 ? 7.602 -10.351 19.592 1.00 91.81 93 ARG A CA 1
ATOM 734 C C . ARG A 1 93 ? 6.277 -10.749 20.235 1.00 91.81 93 ARG A C 1
ATOM 736 O O . ARG A 1 93 ? 6.098 -10.542 21.433 1.00 91.81 93 ARG A O 1
ATOM 743 N N . ASP A 1 94 ? 5.387 -11.316 19.424 1.00 92.75 94 ASP A N 1
ATOM 744 C CA . ASP A 1 94 ? 4.017 -11.726 19.766 1.00 92.75 94 ASP A CA 1
ATOM 745 C C . ASP A 1 94 ? 3.188 -10.602 20.411 1.00 92.75 94 ASP A C 1
ATOM 747 O O . ASP A 1 94 ? 2.564 -10.751 21.462 1.00 92.75 94 ASP A O 1
ATOM 751 N N . LEU A 1 95 ? 3.181 -9.438 19.751 1.00 96.56 95 LEU A N 1
ATOM 752 C CA . LEU A 1 95 ? 2.268 -8.343 20.076 1.00 96.56 95 LEU A CA 1
ATOM 753 C C . LEU A 1 95 ? 0.869 -8.642 19.516 1.00 96.56 95 LEU A C 1
ATOM 755 O O . LEU A 1 95 ? 0.707 -8.761 18.303 1.00 96.56 95 LEU A O 1
ATOM 759 N N . LEU A 1 96 ? -0.147 -8.661 20.380 1.00 97.75 96 LEU A N 1
ATOM 760 C CA . LEU A 1 96 ? -1.558 -8.761 20.003 1.00 97.75 96 LEU A CA 1
ATOM 761 C C . LEU A 1 96 ? -2.328 -7.500 20.413 1.00 97.75 96 LEU A C 1
ATOM 763 O O . LEU A 1 96 ? -2.459 -7.188 21.599 1.00 97.75 96 LEU A O 1
ATOM 767 N N . ILE A 1 97 ? -2.906 -6.805 19.435 1.00 98.44 97 ILE A N 1
ATOM 768 C CA . ILE A 1 97 ? -3.842 -5.696 19.641 1.00 98.44 97 ILE A CA 1
ATOM 769 C C . ILE A 1 97 ? -5.168 -6.074 18.989 1.00 98.44 97 ILE A C 1
ATOM 771 O O . ILE A 1 97 ? -5.319 -5.959 17.773 1.00 98.44 97 ILE A O 1
ATOM 775 N N . ALA A 1 98 ? -6.138 -6.529 19.783 1.00 98.12 98 ALA A N 1
ATOM 776 C CA . ALA A 1 98 ? -7.387 -7.035 19.223 1.00 98.12 98 ALA A CA 1
ATOM 777 C C . ALA A 1 98 ? -8.655 -6.603 19.948 1.00 98.12 98 ALA A C 1
ATOM 779 O O . ALA A 1 98 ? -8.655 -6.359 21.149 1.00 98.12 98 ALA A O 1
ATOM 780 N N . ASN A 1 99 ? -9.776 -6.551 19.231 1.00 98.12 99 ASN A N 1
ATOM 781 C CA . ASN A 1 99 ? -11.081 -6.234 19.814 1.00 98.12 99 ASN A CA 1
ATOM 782 C C . ASN A 1 99 ? -11.106 -4.891 20.582 1.00 98.12 99 ASN A C 1
ATOM 784 O O . ASN A 1 99 ? -11.821 -4.767 21.573 1.00 98.12 99 ASN A O 1
ATOM 788 N N . ASN A 1 100 ? -10.306 -3.885 20.218 1.00 98.62 100 ASN A N 1
ATOM 789 C CA . ASN A 1 100 ? -10.340 -2.581 20.892 1.00 98.62 100 ASN A CA 1
ATOM 790 C C . ASN A 1 100 ? -11.281 -1.620 20.161 1.00 98.62 100 ASN A C 1
ATOM 792 O O . ASN A 1 100 ? -11.314 -1.603 18.934 1.00 98.62 100 ASN A O 1
ATOM 796 N N . THR A 1 101 ? -12.003 -0.779 20.902 1.00 98.69 101 THR A N 1
ATOM 797 C CA . THR A 1 101 ? -12.729 0.371 20.341 1.00 98.69 101 THR A CA 1
ATOM 798 C C . THR A 1 101 ? -11.993 1.646 20.724 1.00 98.69 101 THR A C 1
ATOM 800 O O . THR A 1 101 ? -11.852 1.935 21.910 1.00 98.69 101 THR A O 1
ATOM 803 N N . VAL A 1 102 ? -11.557 2.428 19.741 1.00 98.38 102 VAL A N 1
ATOM 804 C CA . VAL A 1 102 ? -10.897 3.724 19.933 1.00 98.38 102 VAL A CA 1
ATOM 805 C C . VAL A 1 102 ? -11.703 4.802 19.222 1.00 98.38 102 VAL A C 1
ATOM 807 O O . VAL A 1 102 ? -11.896 4.724 18.014 1.00 98.38 102 VAL A O 1
ATOM 810 N N . ILE A 1 103 ? -12.141 5.828 19.950 1.00 97.69 103 ILE A N 1
ATOM 811 C CA . ILE A 1 103 ? -12.815 7.003 19.385 1.00 97.69 103 ILE A CA 1
ATOM 812 C C . ILE A 1 103 ? -12.064 8.263 19.825 1.00 97.69 103 ILE A C 1
ATOM 814 O O . ILE A 1 103 ? -12.202 8.734 20.958 1.00 97.69 103 ILE A O 1
ATOM 818 N N . LEU A 1 104 ? -11.264 8.821 18.917 1.00 96.94 104 LEU A N 1
ATOM 819 C CA . LEU A 1 104 ? -10.574 10.096 19.101 1.00 96.94 104 LEU A CA 1
ATOM 820 C C . LEU A 1 104 ? -11.449 11.225 18.549 1.00 96.94 104 LEU A C 1
ATOM 822 O O . LEU A 1 104 ? -11.431 11.527 17.356 1.00 96.94 104 LEU A O 1
ATOM 826 N N . GLY A 1 105 ? -12.260 11.806 19.433 1.00 94.88 105 GLY A N 1
ATOM 827 C CA . GLY A 1 105 ? -13.119 12.948 19.122 1.00 94.88 105 GLY A CA 1
ATOM 828 C C . GLY A 1 105 ? -12.438 14.302 19.320 1.00 94.88 105 GLY A C 1
ATOM 829 O O . GLY A 1 105 ? -11.273 14.381 19.710 1.00 94.88 105 GLY A O 1
ATOM 830 N N . GLU A 1 106 ? -13.207 15.362 19.071 1.00 92.88 106 GLU A N 1
ATOM 831 C CA . GLU A 1 106 ? -12.829 16.751 19.357 1.00 92.88 106 GLU A CA 1
ATOM 832 C C . GLU A 1 106 ? -12.393 16.921 20.817 1.00 92.88 106 GLU A C 1
ATOM 834 O O . GLU A 1 106 ? -13.074 16.467 21.741 1.00 92.88 106 GLU A O 1
ATOM 839 N N . ASP A 1 107 ? -11.303 17.651 21.032 1.00 91.62 107 ASP A N 1
ATOM 840 C CA . ASP A 1 107 ? -10.816 18.025 22.363 1.00 91.62 107 ASP A CA 1
ATOM 841 C C . ASP A 1 107 ? -10.841 19.543 22.620 1.00 91.62 107 ASP A C 1
ATOM 843 O O . ASP A 1 107 ? -10.462 20.005 23.702 1.00 91.62 107 ASP A O 1
ATOM 847 N N . GLY A 1 108 ? -11.350 20.314 21.652 1.00 90.81 108 GLY A N 1
ATOM 848 C CA . GLY A 1 108 ? -11.518 21.765 21.731 1.00 90.81 108 GLY A CA 1
ATOM 849 C C . GLY A 1 108 ? -10.248 22.570 21.443 1.00 90.81 108 GLY A C 1
ATOM 850 O O . GLY A 1 108 ? -10.210 23.760 21.763 1.00 90.81 108 GLY A O 1
ATOM 851 N N . ILE A 1 109 ? -9.207 21.951 20.876 1.00 92.94 109 ILE A N 1
ATOM 852 C CA . ILE A 1 109 ? -7.944 22.602 20.512 1.00 92.94 109 ILE A CA 1
ATOM 853 C C . ILE A 1 109 ? -7.586 22.264 19.059 1.00 92.94 109 ILE A C 1
ATOM 855 O O . ILE A 1 109 ? -7.853 21.171 18.578 1.00 92.94 109 ILE A O 1
ATOM 859 N N . THR A 1 110 ? -6.937 23.195 18.350 1.00 94.81 110 THR A N 1
ATOM 860 C CA . THR A 1 110 ? -6.351 22.890 17.036 1.00 94.81 110 THR A CA 1
ATOM 861 C C . THR A 1 110 ? -5.115 22.004 17.186 1.00 94.81 110 THR A C 1
ATOM 863 O O . THR A 1 110 ? -4.080 22.469 17.667 1.00 94.81 110 THR A O 1
ATOM 866 N N . ASN A 1 111 ? -5.203 20.744 16.771 1.00 93.75 111 ASN A N 1
ATOM 867 C CA . ASN A 1 111 ? -4.170 19.747 17.031 1.00 93.75 111 ASN A CA 1
ATOM 868 C C . ASN A 1 111 ? -3.040 19.769 15.984 1.00 93.75 111 ASN A C 1
ATOM 870 O O . ASN A 1 111 ? -3.249 19.518 14.794 1.00 93.75 111 ASN A O 1
ATOM 874 N N . LEU A 1 112 ? -1.822 20.045 16.455 1.00 93.25 112 LEU A N 1
ATOM 875 C CA . LEU A 1 112 ? -0.554 20.016 15.714 1.00 93.25 112 LEU A CA 1
ATOM 876 C C . LEU A 1 112 ? 0.314 18.797 16.075 1.00 93.25 112 LEU A C 1
ATOM 878 O O . LEU A 1 112 ? 1.144 18.396 15.264 1.00 93.25 112 LEU A O 1
ATOM 882 N N . GLY A 1 113 ? 0.141 18.230 17.274 1.00 90.62 113 GLY A N 1
ATOM 883 C CA . GLY A 1 113 ? 0.856 17.038 17.735 1.00 90.62 113 GLY A CA 1
ATOM 884 C C . GLY A 1 113 ? 0.378 15.749 17.066 1.00 90.62 113 GLY A C 1
ATOM 885 O O . GLY A 1 113 ? -0.706 15.702 16.490 1.00 90.62 113 GLY A O 1
ATOM 886 N N . ASN A 1 114 ? 1.177 14.686 17.151 1.00 92.69 114 ASN A N 1
ATOM 887 C CA . ASN A 1 114 ? 0.875 13.412 16.491 1.00 92.69 114 ASN A CA 1
ATOM 888 C C . ASN A 1 114 ? -0.413 12.777 17.050 1.00 92.69 114 ASN A C 1
ATOM 890 O O . ASN A 1 114 ? -0.578 12.667 18.266 1.00 92.69 114 ASN A O 1
ATOM 894 N N . ILE A 1 115 ? -1.303 12.331 16.167 1.00 95.44 115 ILE A N 1
ATOM 895 C CA . ILE A 1 115 ? -2.561 11.657 16.493 1.00 95.44 115 ILE A CA 1
ATOM 896 C C . ILE A 1 115 ? -2.572 10.281 15.831 1.00 95.44 115 ILE A C 1
ATOM 898 O O . ILE A 1 115 ? -2.485 10.175 14.608 1.00 95.44 115 ILE A O 1
ATOM 902 N N . ALA A 1 116 ? -2.735 9.230 16.631 1.00 96.69 116 ALA A N 1
ATOM 903 C CA . ALA A 1 116 ? -2.877 7.870 16.124 1.00 96.69 116 ALA A CA 1
ATOM 904 C C . ALA A 1 116 ? -3.995 7.118 16.852 1.00 96.69 116 ALA A C 1
ATOM 906 O O . ALA A 1 116 ? -3.989 7.038 18.075 1.00 96.69 116 ALA A O 1
ATOM 907 N N . GLY A 1 117 ? -4.950 6.530 16.132 1.00 97.56 117 GLY A N 1
ATOM 908 C CA . GLY A 1 117 ? -5.938 5.650 16.767 1.00 97.56 117 GLY A CA 1
ATOM 909 C C . GLY A 1 117 ? -5.245 4.462 17.443 1.00 97.56 117 GLY A C 1
ATOM 910 O O . GLY A 1 117 ? -5.283 4.310 18.667 1.00 97.56 117 GLY A O 1
ATOM 911 N N . LEU A 1 118 ? -4.522 3.692 16.636 1.00 98.38 118 LEU A N 1
ATOM 912 C CA . LEU A 1 118 ? -3.524 2.720 17.058 1.00 98.38 118 LEU A CA 1
ATOM 913 C C . LEU A 1 118 ? -2.167 3.112 16.465 1.00 98.38 118 LEU A C 1
ATOM 915 O O . LEU A 1 118 ? -2.091 3.585 15.333 1.00 98.38 118 LEU A O 1
ATOM 919 N N . ALA A 1 119 ? -1.096 2.913 17.223 1.00 97.44 119 ALA A N 1
ATOM 920 C CA . ALA A 1 119 ? 0.273 3.098 16.773 1.00 97.44 119 ALA A CA 1
ATOM 921 C C . ALA A 1 119 ? 1.095 1.852 17.104 1.00 97.44 119 ALA A C 1
ATOM 923 O O . ALA A 1 119 ? 1.207 1.488 18.274 1.00 97.44 119 ALA A O 1
ATOM 924 N N . VAL A 1 120 ? 1.684 1.224 16.088 1.00 97.38 120 VAL A N 1
ATOM 925 C CA . VAL A 1 120 ? 2.559 0.055 16.226 1.00 97.38 120 VAL A CA 1
ATOM 926 C C . VAL A 1 120 ? 3.911 0.380 15.614 1.00 97.38 120 VAL A C 1
ATOM 928 O O . VAL A 1 120 ? 4.016 0.701 14.431 1.00 97.38 120 VAL A O 1
ATOM 931 N N . GLN A 1 121 ? 4.963 0.306 16.419 1.00 95.81 121 GLN A N 1
ATOM 932 C CA . GLN A 1 121 ? 6.323 0.572 15.972 1.00 95.81 121 GLN A CA 1
ATOM 933 C C . GLN A 1 121 ? 7.233 -0.575 16.374 1.00 95.81 121 GLN A C 1
ATOM 935 O O . GLN A 1 121 ? 7.332 -0.892 17.555 1.00 95.81 121 GLN A O 1
ATOM 940 N N . GLN A 1 122 ? 7.969 -1.122 15.406 1.00 92.31 122 GLN A N 1
ATOM 941 C CA . GLN A 1 122 ? 9.023 -2.111 15.654 1.00 92.31 122 GLN A CA 1
ATOM 942 C C . GLN A 1 122 ? 8.528 -3.357 16.376 1.00 92.31 122 GLN A C 1
ATOM 944 O O . GLN A 1 122 ? 9.086 -3.797 17.383 1.00 92.31 122 GLN A O 1
ATOM 949 N N . ALA A 1 123 ? 7.464 -3.919 15.829 1.00 92.94 123 ALA A N 1
ATOM 950 C CA . ALA A 1 123 ? 6.986 -5.227 16.205 1.00 92.94 123 ALA A CA 1
ATOM 951 C C . ALA A 1 123 ? 7.289 -6.215 15.079 1.00 92.94 123 ALA A C 1
ATOM 953 O O . ALA A 1 123 ? 7.220 -5.855 13.904 1.00 92.94 123 ALA A O 1
ATOM 954 N N . ASN A 1 124 ? 7.640 -7.436 15.456 1.00 91.75 124 ASN A N 1
ATOM 955 C CA . ASN A 1 124 ? 7.779 -8.566 14.558 1.00 91.75 124 ASN A CA 1
ATOM 956 C C . ASN A 1 124 ? 6.449 -9.312 14.519 1.00 91.75 124 ASN A C 1
ATOM 958 O O . ASN A 1 124 ? 6.012 -9.775 15.572 1.00 91.75 124 ASN A O 1
ATOM 962 N N . GLU A 1 125 ? 5.828 -9.419 13.342 1.00 90.88 125 GLU A N 1
ATOM 963 C CA . GLU A 1 125 ? 4.603 -10.216 13.153 1.00 90.88 125 GLU A CA 1
ATOM 964 C C . GLU A 1 125 ? 3.481 -9.843 14.140 1.00 90.88 125 GLU A C 1
ATOM 966 O O . GLU A 1 125 ? 2.736 -10.691 14.629 1.00 90.88 125 GLU A O 1
ATOM 971 N N . ALA A 1 126 ? 3.360 -8.548 14.467 1.00 94.94 126 ALA A N 1
ATOM 972 C CA . ALA A 1 126 ? 2.284 -8.075 15.334 1.00 94.94 126 ALA A CA 1
ATOM 973 C C . ALA A 1 126 ? 0.923 -8.405 14.730 1.00 94.94 126 ALA A C 1
ATOM 975 O O . ALA A 1 126 ? 0.706 -8.153 13.547 1.00 94.94 126 ALA A O 1
ATOM 976 N N . LYS A 1 127 ? -0.000 -8.876 15.568 1.00 97.06 127 LYS A N 1
ATOM 977 C CA . LYS A 1 127 ? -1.384 -9.150 15.191 1.00 97.06 127 LYS A CA 1
ATOM 978 C C . LYS A 1 127 ? -2.280 -7.996 15.595 1.00 97.06 127 LYS A C 1
ATOM 980 O O . LYS A 1 127 ? -2.431 -7.712 16.786 1.00 97.06 127 LYS A O 1
ATOM 985 N N . VAL A 1 128 ? -2.893 -7.343 14.614 1.00 97.94 128 VAL A N 1
ATOM 986 C CA . VAL A 1 128 ? -3.816 -6.228 14.831 1.00 97.94 128 VAL A CA 1
ATOM 987 C C . VAL A 1 128 ? -5.150 -6.529 14.169 1.00 97.94 128 VAL A C 1
ATOM 989 O O . VAL A 1 128 ? -5.334 -6.275 12.987 1.00 97.94 128 VAL A O 1
ATOM 992 N N . ILE A 1 129 ? -6.093 -7.078 14.930 1.00 97.94 129 ILE A N 1
ATOM 993 C CA . ILE A 1 129 ? -7.327 -7.637 14.362 1.00 97.94 129 ILE A CA 1
ATOM 994 C C . ILE A 1 129 ? -8.573 -7.237 15.142 1.00 97.94 129 ILE A C 1
ATOM 996 O O . ILE A 1 129 ? -8.520 -6.979 16.342 1.00 97.94 129 ILE A O 1
ATOM 1000 N N . ASN A 1 130 ? -9.729 -7.237 14.489 1.00 97.94 130 ASN A N 1
ATOM 1001 C CA . ASN A 1 130 ? -11.028 -7.009 15.124 1.00 97.94 130 ASN A CA 1
ATOM 1002 C C . ASN A 1 130 ? -11.198 -5.644 15.827 1.00 97.94 130 ASN A C 1
ATOM 1004 O O . ASN A 1 130 ? -12.051 -5.508 16.706 1.00 97.94 130 ASN A O 1
ATOM 1008 N N . ASN A 1 131 ? -10.386 -4.631 15.528 1.00 98.62 131 ASN A N 1
ATOM 1009 C CA . ASN A 1 131 ? -10.473 -3.328 16.193 1.00 98.62 131 ASN A CA 1
ATOM 1010 C C . ASN A 1 131 ? -11.486 -2.410 15.491 1.00 98.62 131 ASN A C 1
ATOM 1012 O O . ASN A 1 131 ? -11.710 -2.515 14.290 1.00 98.62 131 ASN A O 1
ATOM 1016 N N . ALA A 1 132 ? -12.073 -1.471 16.232 1.00 98.50 132 ALA A N 1
ATOM 1017 C CA . ALA A 1 132 ? -12.912 -0.394 15.708 1.00 98.50 132 ALA A CA 1
ATOM 1018 C C . ALA A 1 132 ? -12.270 0.954 16.061 1.00 98.50 132 ALA A C 1
ATOM 1020 O O . ALA A 1 132 ? -12.211 1.329 17.232 1.00 98.50 132 ALA A O 1
ATOM 1021 N N . ILE A 1 133 ? -11.748 1.673 15.068 1.00 98.62 133 ILE A N 1
ATOM 1022 C CA . ILE A 1 133 ? -10.868 2.828 15.269 1.00 98.62 133 ILE A CA 1
ATOM 1023 C C . ILE A 1 133 ? -11.403 4.041 14.514 1.00 98.62 133 ILE A C 1
ATOM 1025 O O . ILE A 1 133 ? -11.503 4.040 13.289 1.00 98.62 133 ILE A O 1
ATOM 1029 N N . ALA A 1 134 ? -11.748 5.091 15.251 1.00 98.06 134 ALA A N 1
ATOM 1030 C CA . ALA A 1 134 ? -12.307 6.312 14.702 1.00 98.06 134 ALA A CA 1
ATOM 1031 C C . ALA A 1 134 ? -11.488 7.541 15.097 1.00 98.06 134 ALA A C 1
ATOM 1033 O O . ALA A 1 134 ? -11.183 7.744 16.274 1.00 98.06 134 ALA A O 1
ATOM 1034 N N . ILE A 1 135 ? -11.220 8.405 14.120 1.00 97.19 135 ILE A N 1
ATOM 1035 C CA . ILE A 1 135 ? -10.778 9.785 14.339 1.00 9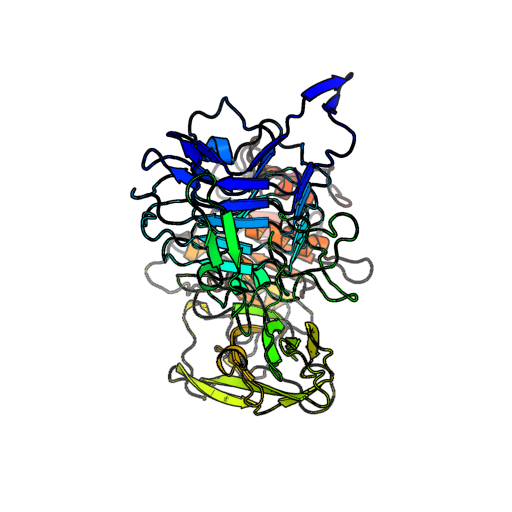7.19 135 ILE A CA 1
ATOM 1036 C C . ILE A 1 135 ? -11.879 10.699 13.816 1.00 97.19 135 ILE A C 1
ATOM 1038 O O . ILE A 1 135 ? -12.078 10.817 12.611 1.00 97.19 135 ILE A O 1
ATOM 1042 N N . SER A 1 136 ? -12.610 11.345 14.721 1.00 94.94 136 SER A N 1
ATOM 1043 C CA . SER A 1 136 ? -13.702 12.270 14.392 1.00 94.94 136 SER A CA 1
ATOM 1044 C C . SER A 1 136 ? -13.391 13.720 14.779 1.00 94.94 136 SER A C 1
ATOM 1046 O O . SER A 1 136 ? -14.301 14.538 14.868 1.00 94.94 136 SER A O 1
ATOM 1048 N N . ASP A 1 137 ? -12.125 14.014 15.067 1.00 94.19 137 ASP A N 1
ATOM 1049 C CA . ASP A 1 137 ? -11.618 15.341 15.406 1.00 94.19 137 ASP A CA 1
ATOM 1050 C C . ASP A 1 137 ? -11.376 16.175 14.135 1.00 94.19 137 ASP A C 1
ATOM 1052 O O . ASP A 1 137 ? -10.442 15.924 13.374 1.00 94.19 137 ASP A O 1
ATOM 1056 N N . ASN A 1 138 ? -12.219 17.176 13.894 1.00 93.00 138 ASN A N 1
ATOM 1057 C CA . ASN A 1 138 ? -12.117 18.116 12.776 1.00 93.00 138 ASN A CA 1
ATOM 1058 C C . ASN A 1 138 ? -11.191 19.300 13.081 1.00 93.00 138 ASN A C 1
ATOM 1060 O O . ASN A 1 138 ? -10.912 20.100 12.189 1.00 93.00 138 ASN A O 1
ATOM 1064 N N . SER A 1 139 ? -10.687 19.413 14.310 1.00 94.25 139 SER A N 1
ATOM 1065 C CA . SER A 1 139 ? -9.754 20.459 14.730 1.00 94.25 139 SER A CA 1
ATOM 1066 C C . SER A 1 139 ? -8.288 20.102 14.435 1.00 94.25 139 SER A C 1
ATOM 1068 O O . SER A 1 139 ? -7.371 20.800 14.862 1.00 94.25 139 SER A O 1
ATOM 1070 N N . ILE A 1 140 ? -8.022 19.041 13.672 1.00 94.94 140 ILE A N 1
ATOM 1071 C CA . ILE A 1 140 ? -6.667 18.644 13.262 1.00 94.94 140 ILE A CA 1
ATOM 1072 C C . ILE A 1 140 ? -6.115 19.641 12.239 1.00 94.94 140 ILE A C 1
ATOM 1074 O O . ILE A 1 140 ? -6.749 19.923 11.222 1.00 94.94 140 ILE A O 1
ATOM 1078 N N . SER A 1 141 ? -4.912 20.162 12.488 1.00 93.69 141 SER A N 1
ATOM 1079 C CA . SER A 1 141 ? -4.254 21.108 11.586 1.00 93.69 141 SER A CA 1
ATOM 1080 C C . SER A 1 141 ? -3.907 20.478 10.235 1.00 93.69 141 SER A C 1
ATOM 1082 O O . SER A 1 141 ? -3.386 19.365 10.159 1.00 93.69 141 SER A O 1
ATOM 1084 N N . GLY A 1 142 ? -4.053 21.261 9.164 1.00 88.38 142 GLY A N 1
ATOM 1085 C CA . GLY A 1 142 ? -3.560 20.917 7.829 1.00 88.38 142 GLY A CA 1
ATOM 1086 C C . GLY A 1 142 ? -2.036 20.771 7.738 1.00 88.38 142 GLY A C 1
ATOM 1087 O O . GLY A 1 142 ? -1.553 20.265 6.736 1.00 88.38 142 GLY A O 1
ATOM 1088 N N . THR A 1 143 ? -1.276 21.133 8.775 1.00 87.94 143 THR A N 1
ATOM 1089 C CA . THR A 1 143 ? 0.186 20.943 8.862 1.00 87.94 143 THR A CA 1
ATOM 1090 C C . THR A 1 143 ? 0.615 19.776 9.756 1.00 87.94 143 THR A C 1
ATOM 1092 O O . THR A 1 143 ? 1.810 19.532 9.898 1.00 87.94 143 THR A O 1
ATOM 1095 N N . ASN A 1 144 ? -0.329 19.054 10.368 1.00 88.19 144 ASN A N 1
ATOM 1096 C CA . ASN A 1 144 ? -0.025 17.900 11.211 1.00 88.19 144 ASN A CA 1
ATOM 1097 C C . ASN A 1 144 ? 0.686 16.803 10.391 1.00 88.19 144 ASN A C 1
ATOM 1099 O O . ASN A 1 144 ? 0.246 16.487 9.288 1.00 88.19 144 ASN A O 1
ATOM 1103 N N . MET A 1 145 ? 1.791 16.245 10.892 1.00 82.94 145 MET A N 1
ATOM 1104 C CA . MET A 1 145 ? 2.586 15.250 10.154 1.00 82.94 145 MET A CA 1
ATOM 1105 C C . MET A 1 145 ? 2.112 13.805 10.343 1.00 82.94 145 MET A C 1
ATOM 1107 O O . MET A 1 145 ? 2.403 12.951 9.503 1.00 82.94 145 MET A O 1
ATOM 1111 N N . VAL A 1 146 ? 1.420 13.515 11.445 1.00 89.88 146 VAL A N 1
ATOM 1112 C CA . VAL A 1 146 ? 0.927 12.178 11.780 1.00 89.88 146 VAL A CA 1
ATOM 1113 C C . VAL A 1 146 ? -0.484 12.320 12.321 1.00 89.88 146 VAL A C 1
ATOM 1115 O O . VAL A 1 146 ? -0.688 12.658 13.483 1.00 89.88 146 VAL A O 1
ATOM 1118 N N . SER A 1 147 ? -1.459 12.042 11.466 1.00 94.81 147 SER A N 1
ATOM 1119 C CA . SER A 1 147 ? -2.861 11.958 11.846 1.00 94.81 147 SER A CA 1
ATOM 1120 C C . SER A 1 147 ? -3.491 10.784 11.116 1.00 94.81 147 SER A C 1
ATOM 1122 O O . SER A 1 147 ? -3.831 10.890 9.941 1.00 94.81 147 SER A O 1
ATOM 1124 N N . SER A 1 148 ? -3.580 9.638 11.785 1.00 96.75 148 SER A N 1
ATOM 1125 C CA . SER A 1 148 ? -4.011 8.400 11.133 1.00 96.75 148 SER A CA 1
ATOM 1126 C C . SER A 1 148 ? -4.736 7.463 12.082 1.00 96.75 148 SER A C 1
ATOM 1128 O O . SER A 1 148 ? -4.358 7.345 13.248 1.00 96.75 148 SER A O 1
ATOM 1130 N N . THR A 1 149 ? -5.735 6.723 11.604 1.00 97.62 149 THR A N 1
ATOM 1131 C CA . THR A 1 149 ? -6.345 5.677 12.439 1.00 97.62 149 THR A CA 1
ATOM 1132 C C . THR A 1 149 ? -5.333 4.594 12.809 1.00 97.62 149 THR A C 1
ATOM 1134 O O . THR A 1 149 ? -5.332 4.143 13.951 1.00 97.62 149 THR A O 1
ATOM 1137 N N . MET A 1 150 ? -4.410 4.264 11.902 1.00 97.38 150 MET A N 1
ATOM 1138 C CA . MET A 1 150 ? -3.277 3.379 12.150 1.00 97.38 150 MET A CA 1
ATOM 1139 C C . MET A 1 150 ? -1.960 4.071 11.795 1.00 97.38 150 MET A C 1
ATOM 1141 O O . MET A 1 150 ? -1.723 4.416 10.640 1.00 97.38 150 MET A O 1
ATOM 1145 N N . PHE A 1 151 ? -1.084 4.249 12.779 1.00 97.25 151 PHE A N 1
ATOM 1146 C CA . PHE A 1 151 ? 0.314 4.596 12.550 1.00 97.25 151 PHE A CA 1
ATOM 1147 C C . PHE A 1 151 ? 1.167 3.332 12.637 1.00 97.25 151 PHE A C 1
ATOM 1149 O O . PHE A 1 151 ? 1.214 2.684 13.681 1.00 97.25 151 PHE A O 1
ATOM 1156 N N . TYR A 1 152 ? 1.870 2.991 11.564 1.00 96.50 152 TYR A N 1
ATOM 1157 C CA . TYR A 1 152 ? 2.702 1.799 11.511 1.00 96.50 152 TYR A CA 1
ATOM 1158 C C . TYR A 1 152 ? 4.142 2.154 11.137 1.00 96.50 152 TYR A C 1
ATOM 1160 O O . TYR A 1 152 ? 4.394 2.766 10.103 1.00 96.50 152 TYR A O 1
ATOM 1168 N N . GLN A 1 153 ? 5.104 1.761 11.969 1.00 95.62 153 GLN A N 1
ATOM 1169 C CA . GLN A 1 153 ? 6.526 1.786 11.628 1.00 95.62 153 GLN A CA 1
ATOM 1170 C C . GLN A 1 153 ? 7.056 0.354 11.626 1.00 95.62 153 GLN A C 1
ATOM 1172 O O . GLN A 1 153 ? 7.276 -0.231 12.692 1.00 95.62 153 GLN A O 1
ATOM 1177 N N . GLY A 1 154 ? 7.286 -0.193 10.437 1.00 93.56 154 GLY A N 1
ATOM 1178 C CA . GLY A 1 154 ? 7.652 -1.594 10.262 1.00 93.56 154 GLY A CA 1
ATOM 1179 C C . GLY A 1 154 ? 7.826 -1.989 8.798 1.00 93.56 154 GLY A C 1
ATOM 1180 O O . GLY A 1 154 ? 7.658 -1.166 7.891 1.00 93.56 154 GLY A O 1
ATOM 1181 N N . ALA A 1 155 ? 8.161 -3.258 8.579 1.00 90.69 155 ALA A N 1
ATOM 1182 C CA . ALA A 1 155 ? 8.211 -3.857 7.250 1.00 90.69 155 ALA A CA 1
ATOM 1183 C C . ALA A 1 155 ? 6.812 -3.967 6.636 1.00 90.69 155 ALA A C 1
ATOM 1185 O O . ALA A 1 155 ? 5.828 -3.993 7.367 1.00 90.69 155 ALA A O 1
ATOM 1186 N N . TYR A 1 156 ? 6.690 -4.031 5.309 1.00 89.25 156 TYR A N 1
ATOM 1187 C CA . TYR A 1 156 ? 5.370 -4.273 4.719 1.00 89.25 156 TYR A CA 1
ATOM 1188 C C . TYR A 1 156 ? 4.794 -5.615 5.205 1.00 89.25 156 TYR A C 1
ATOM 1190 O O . TYR A 1 156 ? 5.567 -6.557 5.384 1.00 89.25 156 TYR A O 1
ATOM 1198 N N . PRO A 1 157 ? 3.465 -5.735 5.381 1.00 88.06 157 PRO A N 1
ATOM 1199 C CA . PRO A 1 157 ? 2.806 -6.969 5.820 1.00 88.06 157 PRO A CA 1
ATOM 1200 C C . PRO A 1 157 ? 3.177 -8.246 5.057 1.00 88.06 157 PRO A C 1
ATOM 1202 O O . PRO A 1 157 ? 3.283 -9.302 5.664 1.00 88.06 157 PRO A O 1
ATOM 1205 N N . TYR A 1 158 ? 3.435 -8.165 3.749 1.00 84.12 158 TYR A N 1
ATOM 1206 C CA . TYR A 1 158 ? 3.864 -9.322 2.952 1.00 84.12 158 TYR A CA 1
ATOM 1207 C C . TYR A 1 158 ? 5.315 -9.770 3.223 1.00 84.12 158 TYR A C 1
ATOM 1209 O O . TYR A 1 158 ? 5.775 -10.767 2.666 1.00 84.12 158 TYR A O 1
ATOM 1217 N N . GLN A 1 159 ? 6.077 -9.021 4.024 1.00 85.12 159 GLN A N 1
ATOM 1218 C CA . GLN A 1 159 ? 7.447 -9.355 4.411 1.00 85.12 159 GLN A CA 1
ATOM 1219 C C . GLN A 1 159 ? 7.456 -10.107 5.743 1.00 85.12 159 GLN A C 1
ATOM 1221 O O . GLN A 1 159 ? 6.577 -9.921 6.573 1.00 85.12 159 GLN A O 1
ATOM 1226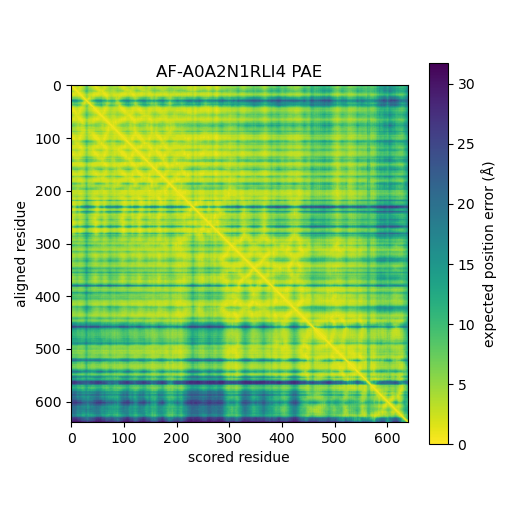 N N . VAL A 1 160 ? 8.499 -10.909 5.980 1.00 80.19 160 VAL A N 1
ATOM 1227 C CA . VAL A 1 160 ? 8.595 -11.815 7.143 1.00 80.19 160 VAL A CA 1
ATOM 1228 C C . VAL A 1 160 ? 8.358 -11.111 8.484 1.00 80.19 160 VAL A C 1
ATOM 1230 O O . VAL A 1 160 ? 7.674 -11.649 9.332 1.00 80.19 160 VAL A O 1
ATOM 1233 N N . THR A 1 161 ? 8.881 -9.898 8.680 1.00 86.06 161 THR A N 1
ATOM 1234 C CA . THR A 1 161 ? 8.708 -9.151 9.941 1.00 86.06 161 THR A CA 1
ATOM 1235 C C . THR A 1 161 ? 7.524 -8.176 9.909 1.00 86.06 161 THR A C 1
ATOM 1237 O O . THR A 1 161 ? 7.440 -7.285 10.757 1.00 86.06 161 THR A O 1
ATOM 1240 N N . GLY A 1 162 ? 6.685 -8.250 8.875 1.00 90.56 162 GLY A N 1
ATOM 1241 C CA . GLY A 1 162 ? 5.540 -7.372 8.659 1.00 90.56 162 GLY A CA 1
ATOM 1242 C C . GLY A 1 162 ? 4.436 -7.604 9.685 1.00 90.56 162 GLY A C 1
ATOM 1243 O O . GLY A 1 162 ? 4.399 -8.622 10.363 1.00 90.56 162 GLY A O 1
ATOM 1244 N N . MET A 1 163 ? 3.542 -6.632 9.832 1.00 94.38 163 MET A N 1
ATOM 1245 C CA . MET A 1 163 ? 2.364 -6.753 10.694 1.00 94.38 163 MET A CA 1
ATOM 1246 C C . MET A 1 163 ? 1.270 -7.569 9.999 1.00 94.38 163 MET A C 1
ATOM 1248 O O . MET A 1 163 ? 0.971 -7.334 8.828 1.00 94.38 163 MET A O 1
ATOM 1252 N N . ASP A 1 164 ? 0.636 -8.463 10.750 1.00 94.19 164 ASP A N 1
ATOM 1253 C CA . ASP A 1 164 ? -0.574 -9.166 10.345 1.00 94.19 164 ASP A CA 1
ATOM 1254 C C . ASP A 1 164 ? -1.797 -8.409 10.875 1.00 94.19 164 ASP A C 1
ATOM 1256 O O . ASP A 1 164 ? -2.038 -8.350 12.083 1.00 94.19 164 ASP A O 1
ATOM 1260 N N . ALA A 1 165 ? -2.532 -7.749 9.988 1.00 96.06 165 ALA A N 1
ATOM 1261 C CA . ALA A 1 165 ? -3.659 -6.927 10.373 1.00 96.06 165 ALA A CA 1
ATOM 1262 C C . ALA A 1 165 ? -4.831 -7.139 9.419 1.00 96.06 165 ALA A C 1
ATOM 1264 O O . ALA A 1 165 ? -4.682 -7.024 8.204 1.00 96.06 165 ALA A O 1
ATOM 1265 N N . ASP A 1 166 ? -5.988 -7.483 9.976 1.00 95.88 166 ASP A N 1
ATOM 1266 C CA . ASP A 1 166 ? -7.190 -7.756 9.202 1.00 95.88 166 ASP A CA 1
ATOM 1267 C C . ASP A 1 166 ? -8.454 -7.593 10.051 1.00 95.88 166 ASP A C 1
ATOM 1269 O O . ASP A 1 166 ? -8.418 -7.583 11.286 1.00 95.88 166 ASP A O 1
ATOM 1273 N N . ARG A 1 167 ? -9.602 -7.477 9.378 1.00 95.81 167 ARG A N 1
ATOM 1274 C CA . ARG A 1 167 ? -10.928 -7.339 10.002 1.00 95.81 167 ARG A CA 1
ATOM 1275 C C . ARG A 1 167 ? -10.989 -6.191 11.005 1.00 95.81 167 ARG A C 1
ATOM 1277 O O . ARG A 1 167 ? -11.554 -6.321 12.085 1.00 95.81 167 ARG A O 1
ATOM 1284 N N . ASN A 1 168 ? -10.424 -5.049 10.656 1.00 98.12 168 ASN A N 1
ATOM 1285 C CA . ASN A 1 168 ? -10.551 -3.815 11.414 1.00 98.12 168 ASN A CA 1
ATOM 1286 C C . ASN A 1 168 ? -11.615 -2.908 10.771 1.00 98.12 168 ASN A C 1
ATOM 1288 O O . ASN A 1 168 ? -11.842 -2.921 9.560 1.00 98.12 168 ASN A O 1
ATOM 1292 N N . ALA A 1 169 ? -12.293 -2.112 11.590 1.00 97.94 169 ALA A N 1
ATOM 1293 C CA . ALA A 1 169 ? -13.195 -1.062 11.139 1.00 97.94 169 ALA A CA 1
ATOM 1294 C C . ALA A 1 169 ? -12.547 0.300 11.371 1.00 97.94 169 ALA A C 1
ATOM 1296 O O . ALA A 1 169 ? -12.175 0.638 12.497 1.00 97.94 169 ALA A O 1
ATOM 1297 N N . TYR A 1 170 ? -12.469 1.101 10.315 1.00 98.19 170 TYR A N 1
ATOM 1298 C CA . TYR A 1 170 ? -11.878 2.430 10.350 1.00 98.19 170 TYR A CA 1
ATOM 1299 C C . TYR A 1 170 ? -12.916 3.497 10.043 1.00 98.19 170 TYR A C 1
ATOM 1301 O O . TYR A 1 170 ? -13.755 3.343 9.159 1.00 98.19 170 TYR A O 1
ATOM 1309 N N . TRP A 1 171 ? -12.839 4.615 10.755 1.00 97.50 171 TRP A N 1
ATOM 1310 C CA . TRP A 1 171 ? -13.616 5.799 10.427 1.00 97.50 171 TRP A CA 1
ATOM 1311 C C . TRP A 1 171 ? -12.767 7.056 10.565 1.00 97.50 171 TRP A C 1
ATOM 1313 O O . TRP A 1 171 ? -12.181 7.325 11.614 1.00 97.50 171 TRP A O 1
ATOM 1323 N N . VAL A 1 172 ? -12.742 7.859 9.507 1.00 95.94 172 VAL A N 1
ATOM 1324 C CA . VAL A 1 172 ? -12.060 9.150 9.486 1.00 95.94 172 VAL A CA 1
ATOM 1325 C C . VAL A 1 172 ? -13.092 10.224 9.170 1.00 95.94 172 VAL A C 1
ATOM 1327 O O . VAL A 1 172 ? -13.627 10.285 8.070 1.00 95.94 172 VAL A O 1
ATOM 1330 N N . GLY A 1 173 ? -13.396 11.064 10.159 1.00 92.88 173 GLY A N 1
ATOM 1331 C CA . GLY A 1 173 ? -14.316 12.194 10.016 1.00 92.88 173 GLY A CA 1
ATOM 1332 C C . GLY A 1 173 ? -13.648 13.480 9.521 1.00 92.88 173 GLY A C 1
ATOM 1333 O O . GLY A 1 173 ? -14.343 14.375 9.053 1.00 92.88 173 GLY A O 1
ATOM 1334 N N . SER A 1 174 ? -12.318 13.568 9.608 1.00 90.44 174 SER A N 1
ATOM 1335 C CA . SER A 1 174 ? -11.537 14.768 9.298 1.00 90.44 174 SER A CA 1
ATOM 1336 C C . SER A 1 174 ? -10.752 14.614 8.005 1.00 90.44 174 SER A C 1
ATOM 1338 O O . SER A 1 174 ? -10.047 13.627 7.823 1.00 90.44 174 SER A O 1
ATOM 1340 N N . SER A 1 175 ? -10.783 15.630 7.141 1.00 90.12 175 SER A N 1
ATOM 1341 C CA . SER A 1 175 ? -9.999 15.643 5.896 1.00 90.12 175 SER A CA 1
ATOM 1342 C C . SER A 1 175 ? -8.484 15.716 6.121 1.00 90.12 175 SER A C 1
ATOM 1344 O O . SER A 1 175 ? -7.718 15.574 5.173 1.00 90.12 175 SER A O 1
ATOM 1346 N N . ASN A 1 176 ? -8.047 15.994 7.354 1.00 93.00 176 ASN A N 1
ATOM 1347 C CA . ASN A 1 176 ? -6.636 16.068 7.730 1.00 93.00 176 ASN A CA 1
ATOM 1348 C C . ASN A 1 176 ? -6.115 14.784 8.388 1.00 93.00 176 ASN A C 1
ATOM 1350 O O . ASN A 1 176 ? -4.956 14.765 8.794 1.00 93.00 176 ASN A O 1
ATOM 1354 N N . ALA A 1 177 ? -6.947 13.745 8.483 1.00 94.25 177 ALA A N 1
ATOM 1355 C CA . ALA A 1 177 ? -6.572 12.427 8.971 1.00 94.25 177 ALA A CA 1
ATOM 1356 C C . ALA A 1 177 ? -6.634 11.388 7.841 1.00 94.25 177 ALA A C 1
ATOM 1358 O O . ALA A 1 177 ? -7.342 11.567 6.850 1.00 94.25 177 ALA A O 1
ATOM 1359 N N . THR A 1 178 ? -5.894 10.296 7.999 1.00 96.06 178 THR A N 1
ATOM 1360 C CA . THR A 1 178 ? -5.834 9.187 7.037 1.00 96.06 178 THR A CA 1
ATOM 1361 C C . THR A 1 178 ? -6.157 7.848 7.689 1.00 96.06 178 THR A C 1
ATOM 1363 O O . THR A 1 178 ? -6.231 7.738 8.916 1.00 96.06 178 THR A O 1
ATOM 1366 N N . ILE A 1 179 ? -6.361 6.802 6.884 1.00 96.75 179 ILE A N 1
ATOM 1367 C CA . ILE A 1 179 ? -6.545 5.455 7.436 1.00 96.75 179 ILE A CA 1
ATOM 1368 C C . ILE A 1 179 ? -5.198 4.938 7.954 1.00 96.75 179 ILE A C 1
ATOM 1370 O O . ILE A 1 179 ? -5.083 4.594 9.135 1.00 96.75 179 ILE A O 1
ATOM 1374 N N . TYR A 1 180 ? -4.161 4.980 7.112 1.00 96.56 180 TYR A N 1
ATOM 1375 C CA . TYR A 1 180 ? -2.806 4.565 7.472 1.00 96.56 180 TYR A CA 1
ATOM 1376 C C . TYR A 1 180 ? -1.792 5.706 7.356 1.00 96.56 180 TYR A C 1
ATOM 1378 O O . TYR A 1 180 ? -1.855 6.568 6.476 1.00 96.56 180 TYR A O 1
ATOM 1386 N N . ARG A 1 181 ? -0.795 5.660 8.235 1.00 95.38 181 ARG A N 1
ATOM 1387 C CA . ARG A 1 181 ? 0.486 6.348 8.094 1.00 95.38 181 ARG A CA 1
ATOM 1388 C C . ARG A 1 181 ? 1.589 5.315 8.274 1.00 95.38 181 ARG A C 1
ATOM 1390 O O . ARG A 1 181 ? 1.745 4.788 9.372 1.00 95.38 181 ARG A O 1
ATOM 1397 N N . HIS A 1 182 ? 2.360 5.046 7.221 1.00 94.94 182 HIS A N 1
ATOM 1398 C CA . HIS A 1 182 ? 3.392 4.004 7.239 1.00 94.94 182 HIS A CA 1
ATOM 1399 C C . HIS A 1 182 ? 4.798 4.583 7.110 1.00 94.94 182 HIS A C 1
ATOM 1401 O O . HIS A 1 182 ? 5.092 5.323 6.178 1.00 94.94 182 HIS A O 1
ATOM 1407 N N . VAL A 1 183 ? 5.668 4.260 8.062 1.00 93.94 183 VAL A N 1
ATOM 1408 C CA . VAL A 1 183 ? 7.114 4.475 7.961 1.00 93.94 183 VAL A CA 1
ATOM 1409 C C . VAL A 1 183 ? 7.732 3.121 7.654 1.00 93.94 183 VAL A C 1
ATOM 1411 O O . VAL A 1 183 ? 7.839 2.264 8.537 1.00 93.94 183 VAL A O 1
ATOM 1414 N N . TYR A 1 184 ? 8.118 2.921 6.398 1.00 90.75 184 TYR A N 1
ATOM 1415 C CA . TYR A 1 184 ? 8.614 1.638 5.936 1.00 90.75 184 TYR A CA 1
ATOM 1416 C C . TYR A 1 184 ? 10.014 1.370 6.490 1.00 90.75 184 TYR A C 1
ATOM 1418 O O . TYR A 1 184 ? 10.936 2.166 6.296 1.00 90.75 184 TYR A O 1
ATOM 1426 N N . THR A 1 185 ? 10.195 0.238 7.170 1.00 87.44 185 THR A N 1
ATOM 1427 C CA . THR A 1 185 ? 11.497 -0.237 7.647 1.00 87.44 185 THR A CA 1
ATOM 1428 C C . THR A 1 185 ? 11.834 -1.618 7.100 1.00 87.44 185 THR A C 1
ATOM 1430 O O . THR A 1 185 ? 10.966 -2.391 6.720 1.00 87.44 185 THR A O 1
ATOM 1433 N N . ASN A 1 186 ? 13.118 -1.966 7.078 1.00 79.12 186 ASN A N 1
ATOM 1434 C CA . ASN A 1 186 ? 13.521 -3.354 6.859 1.00 79.12 186 ASN A CA 1
ATOM 1435 C C . ASN A 1 186 ? 13.439 -4.183 8.156 1.00 79.12 186 ASN A C 1
ATOM 1437 O O . ASN A 1 186 ? 13.244 -3.644 9.246 1.00 79.12 186 ASN A O 1
ATOM 1441 N N . ALA A 1 187 ? 13.726 -5.485 8.056 1.00 77.00 187 ALA A N 1
ATOM 1442 C CA . ALA A 1 187 ? 13.771 -6.422 9.187 1.00 77.00 187 ALA A CA 1
ATOM 1443 C C . ALA A 1 187 ? 14.773 -6.057 10.313 1.00 77.00 187 ALA A C 1
ATOM 1445 O O . ALA A 1 187 ? 14.766 -6.671 11.373 1.00 77.00 187 ALA A O 1
ATOM 1446 N N . LYS A 1 188 ? 15.652 -5.066 10.105 1.00 78.00 188 LYS A N 1
ATOM 1447 C CA . LYS A 1 188 ? 16.589 -4.524 11.111 1.00 78.00 188 LYS A CA 1
ATOM 1448 C C . LYS A 1 188 ? 16.185 -3.118 11.580 1.00 78.00 188 LYS A C 1
ATOM 1450 O O . LYS A 1 188 ? 17.047 -2.334 11.977 1.00 78.00 188 LYS A O 1
ATOM 1455 N N . ASN A 1 189 ? 14.908 -2.760 11.431 1.00 78.81 189 ASN A N 1
ATOM 1456 C CA . ASN A 1 189 ? 14.333 -1.451 11.750 1.00 78.81 189 ASN A CA 1
ATOM 1457 C C . ASN A 1 189 ? 15.021 -0.241 11.107 1.00 78.81 189 ASN A C 1
ATOM 1459 O O . ASN A 1 189 ? 14.888 0.884 11.593 1.00 78.81 189 ASN A O 1
ATOM 1463 N N . ARG A 1 190 ? 15.756 -0.433 10.010 1.00 80.06 190 ARG A N 1
ATOM 1464 C CA . ARG A 1 190 ? 16.303 0.696 9.257 1.00 80.06 190 ARG A CA 1
ATOM 1465 C C . ARG A 1 190 ? 15.202 1.256 8.379 1.00 80.06 190 ARG A C 1
ATOM 1467 O O . ARG A 1 190 ? 14.578 0.492 7.647 1.00 80.06 190 ARG A O 1
ATOM 1474 N N . ILE A 1 191 ? 14.997 2.566 8.439 1.00 84.06 191 ILE A N 1
ATOM 1475 C CA . ILE A 1 191 ? 14.004 3.250 7.612 1.00 84.06 191 ILE A CA 1
ATOM 1476 C C . ILE A 1 191 ? 14.409 3.099 6.139 1.00 84.06 191 ILE A C 1
ATOM 1478 O O . ILE A 1 191 ? 15.539 3.393 5.744 1.00 84.06 191 ILE A O 1
ATOM 1482 N N . ILE A 1 192 ? 13.500 2.547 5.344 1.00 80.25 192 ILE A N 1
ATOM 1483 C CA . ILE A 1 192 ? 13.577 2.498 3.885 1.00 80.25 192 ILE A CA 1
ATOM 1484 C C . ILE A 1 192 ? 12.940 3.761 3.328 1.00 80.25 192 ILE A C 1
ATOM 1486 O O . ILE A 1 192 ? 13.540 4.431 2.495 1.00 80.25 192 ILE A O 1
ATOM 1490 N N . GLU A 1 193 ? 11.768 4.113 3.843 1.00 86.62 193 GLU A N 1
ATOM 1491 C CA . GLU A 1 193 ? 11.058 5.313 3.444 1.00 86.62 193 GLU A CA 1
ATOM 1492 C C . GLU A 1 193 ? 10.309 5.900 4.636 1.00 86.62 193 GLU A C 1
ATOM 1494 O O . GLU A 1 193 ? 9.717 5.177 5.438 1.00 86.62 193 GLU A O 1
ATOM 1499 N N . TYR A 1 194 ? 10.325 7.226 4.757 1.00 87.06 194 TYR A N 1
ATOM 1500 C CA . TYR A 1 194 ? 9.510 7.892 5.763 1.00 87.06 194 TYR A CA 1
ATOM 1501 C C . TYR A 1 194 ? 8.025 7.837 5.420 1.00 87.06 194 TYR A C 1
ATOM 1503 O O . TYR A 1 194 ? 7.232 7.830 6.352 1.00 87.06 194 TYR A O 1
ATOM 1511 N N . GLY A 1 195 ? 7.650 7.803 4.141 1.00 87.19 195 GLY A N 1
ATOM 1512 C CA . GLY A 1 195 ? 6.269 7.948 3.683 1.00 87.19 195 GLY A CA 1
ATOM 1513 C C . GLY A 1 195 ? 5.733 9.373 3.854 1.00 87.19 195 GLY A C 1
ATOM 1514 O O . GLY A 1 195 ? 6.367 10.222 4.493 1.00 87.19 195 GLY A O 1
ATOM 1515 N N . ASP A 1 196 ? 4.547 9.631 3.310 1.00 87.69 196 ASP A N 1
ATOM 1516 C CA . ASP A 1 196 ? 3.851 10.920 3.432 1.00 87.69 196 ASP A CA 1
ATOM 1517 C C . ASP A 1 196 ? 2.633 10.803 4.365 1.00 87.69 196 ASP A C 1
ATOM 1519 O O . ASP A 1 196 ? 2.032 9.740 4.530 1.00 87.69 196 ASP A O 1
ATOM 1523 N N . ARG A 1 197 ? 2.236 11.915 4.991 1.00 86.00 197 ARG A N 1
ATOM 1524 C CA . ARG A 1 197 ? 1.025 11.986 5.821 1.00 86.00 197 ARG A CA 1
ATOM 1525 C C . ARG A 1 197 ? -0.232 11.594 5.059 1.00 86.00 197 ARG A C 1
ATOM 1527 O O . ARG A 1 197 ? -1.120 10.994 5.644 1.00 86.00 197 ARG A O 1
ATOM 1534 N N . ASN A 1 198 ? -0.286 11.920 3.771 1.00 88.62 198 ASN A N 1
ATOM 1535 C CA . ASN A 1 198 ? -1.439 11.695 2.914 1.00 88.62 198 ASN A CA 1
ATOM 1536 C C . ASN A 1 198 ? -1.217 10.493 1.986 1.00 88.62 198 ASN A C 1
ATOM 1538 O O . ASN A 1 198 ? -1.850 10.418 0.945 1.00 88.62 198 ASN A O 1
ATOM 1542 N N . GLU A 1 199 ? -0.312 9.569 2.308 1.00 89.50 199 GLU A N 1
ATOM 1543 C CA . GLU A 1 199 ? -0.004 8.427 1.437 1.00 89.50 199 GLU A CA 1
ATOM 1544 C C . GLU A 1 199 ? -1.170 7.428 1.358 1.00 89.50 199 GLU A C 1
ATOM 1546 O O . GLU A 1 199 ? -1.607 7.070 0.270 1.00 89.50 199 GLU A O 1
ATOM 1551 N N . TYR A 1 200 ? -1.745 7.060 2.508 1.00 94.94 200 TYR A N 1
ATOM 1552 C CA . TYR A 1 200 ? -2.828 6.074 2.617 1.00 94.94 200 TYR A CA 1
ATOM 1553 C C . TYR A 1 200 ? -4.095 6.701 3.204 1.00 94.94 200 TYR A C 1
ATOM 1555 O O . TYR A 1 200 ? -4.542 6.364 4.307 1.00 94.94 200 TYR A O 1
ATOM 1563 N N . VAL A 1 201 ? -4.661 7.666 2.470 1.00 94.50 201 VAL A N 1
ATOM 1564 C CA . VAL A 1 201 ? -5.902 8.360 2.860 1.00 94.50 201 VAL A CA 1
ATOM 1565 C C . VAL A 1 201 ? -7.072 7.389 2.934 1.00 94.50 201 VAL A C 1
ATOM 1567 O O . VAL A 1 201 ? -7.915 7.531 3.814 1.00 94.50 201 VAL A O 1
ATOM 1570 N N . THR A 1 202 ? -7.114 6.404 2.039 1.00 94.62 202 THR A N 1
ATOM 1571 C CA . THR A 1 202 ? -8.167 5.384 1.972 1.00 94.62 202 THR A CA 1
ATOM 1572 C C . THR A 1 202 ? -7.637 4.008 2.367 1.00 94.62 202 THR A C 1
ATOM 1574 O O . THR A 1 202 ? -6.440 3.735 2.255 1.00 94.62 202 THR A O 1
ATOM 1577 N N . LEU A 1 203 ? -8.537 3.128 2.816 1.00 95.50 203 LEU A N 1
ATOM 1578 C CA . LEU A 1 203 ? -8.189 1.749 3.153 1.00 95.50 203 LEU A CA 1
ATOM 1579 C C . LEU A 1 203 ? -7.753 0.965 1.907 1.00 95.50 203 LEU A C 1
ATOM 1581 O O . LEU A 1 203 ? -6.788 0.216 1.984 1.00 95.50 203 LEU A O 1
ATOM 1585 N N . GLU A 1 204 ? -8.390 1.204 0.756 1.00 94.81 204 GLU A N 1
ATOM 1586 C CA . GLU A 1 204 ? -8.049 0.553 -0.517 1.00 94.81 204 GLU A CA 1
ATOM 1587 C C . GLU A 1 204 ? -6.584 0.791 -0.913 1.00 94.81 204 GLU A C 1
ATOM 1589 O O . GLU A 1 204 ? -5.886 -0.149 -1.282 1.00 94.81 204 GLU A O 1
ATOM 1594 N N . GLN A 1 205 ? -6.066 2.015 -0.751 1.00 94.94 205 GLN A N 1
ATOM 1595 C CA . GLN A 1 205 ? -4.651 2.302 -1.023 1.00 94.94 205 GLN A CA 1
ATOM 1596 C C . GLN A 1 205 ? -3.711 1.449 -0.161 1.00 94.94 205 GLN A C 1
ATOM 1598 O O . GLN A 1 205 ? -2.693 0.970 -0.660 1.00 94.94 205 GLN A O 1
ATOM 1603 N N . TRP A 1 206 ? -4.039 1.257 1.123 1.00 95.69 206 TRP A N 1
ATOM 1604 C CA . TRP A 1 206 ? -3.247 0.413 2.020 1.00 95.69 206 TRP A CA 1
ATOM 1605 C C . TRP A 1 206 ? -3.398 -1.069 1.678 1.00 95.69 206 TRP A C 1
ATOM 1607 O O . TRP A 1 206 ? -2.396 -1.779 1.602 1.00 95.69 206 TRP A O 1
ATOM 1617 N N . GLN A 1 207 ? -4.622 -1.530 1.419 1.00 95.56 207 GLN A N 1
ATOM 1618 C CA . GLN A 1 207 ? -4.910 -2.903 1.006 1.00 95.56 207 GLN A CA 1
ATOM 1619 C C . GLN A 1 207 ? -4.114 -3.278 -0.247 1.00 95.56 207 GLN A C 1
ATOM 1621 O O . GLN A 1 207 ? -3.473 -4.324 -0.283 1.00 95.56 207 GLN A O 1
ATOM 1626 N N . MET A 1 208 ? -4.085 -2.399 -1.251 1.00 94.44 208 MET A N 1
ATOM 1627 C CA . MET A 1 208 ? -3.384 -2.667 -2.507 1.00 94.44 208 MET A CA 1
ATOM 1628 C C . MET A 1 208 ? -1.863 -2.532 -2.406 1.00 94.44 208 MET A C 1
ATOM 1630 O O . MET A 1 208 ? -1.149 -3.232 -3.117 1.00 94.44 208 MET A O 1
ATOM 1634 N N . ALA A 1 209 ? -1.350 -1.667 -1.528 1.00 92.44 209 ALA A N 1
ATOM 1635 C CA . ALA A 1 209 ? 0.091 -1.559 -1.295 1.00 92.44 209 ALA A CA 1
ATOM 1636 C C . ALA A 1 209 ? 0.645 -2.706 -0.438 1.00 92.44 209 ALA A C 1
ATOM 1638 O O . ALA A 1 209 ? 1.776 -3.146 -0.635 1.00 92.44 209 ALA A O 1
ATOM 1639 N N . SER A 1 210 ? -0.133 -3.173 0.541 1.00 92.38 210 SER A N 1
ATOM 1640 C CA . SER A 1 210 ? 0.323 -4.140 1.543 1.00 92.38 210 SER A CA 1
ATOM 1641 C C . SER A 1 210 ? -0.091 -5.583 1.267 1.00 92.38 210 SER A C 1
ATOM 1643 O O . SER A 1 210 ? 0.526 -6.493 1.819 1.00 92.38 210 SER A O 1
ATOM 1645 N N . GLY A 1 211 ? -1.139 -5.802 0.466 1.00 91.50 211 GLY A N 1
ATOM 1646 C CA . GLY A 1 211 ? -1.771 -7.111 0.304 1.00 91.50 211 GLY A CA 1
ATOM 1647 C C . GLY A 1 211 ? -2.444 -7.642 1.576 1.00 91.50 211 GLY A C 1
ATOM 1648 O O . GLY A 1 211 ? -2.779 -8.822 1.618 1.00 91.50 211 GLY A O 1
ATOM 1649 N N . ASN A 1 212 ? -2.621 -6.806 2.606 1.00 92.12 212 ASN A N 1
ATOM 1650 C CA . ASN A 1 212 ? -3.260 -7.164 3.874 1.00 92.12 212 ASN A CA 1
ATOM 1651 C C . ASN A 1 212 ? -4.536 -6.331 4.107 1.00 92.12 212 ASN A C 1
ATOM 1653 O O . ASN A 1 212 ? -4.916 -5.536 3.247 1.00 92.12 212 ASN A O 1
ATOM 1657 N N . GLU A 1 213 ? -5.209 -6.499 5.250 1.00 94.94 213 GLU A N 1
ATOM 1658 C CA . GLU A 1 213 ? -6.437 -5.773 5.614 1.00 94.94 213 GLU A CA 1
ATOM 1659 C C . GLU A 1 213 ? -7.604 -5.985 4.628 1.00 94.94 213 GLU A C 1
ATOM 1661 O O . GLU A 1 213 ? -8.529 -5.174 4.557 1.00 94.94 213 GLU A O 1
ATOM 1666 N N . LEU A 1 214 ? -7.584 -7.055 3.829 1.00 94.69 214 LEU A N 1
ATOM 1667 C CA . LEU A 1 214 ? -8.537 -7.266 2.735 1.00 94.69 214 LEU A CA 1
ATOM 1668 C C . LEU A 1 214 ? -9.983 -7.502 3.216 1.00 94.69 214 LEU A C 1
ATOM 1670 O O . LEU A 1 214 ? -10.924 -7.286 2.453 1.00 94.69 214 LEU A O 1
ATOM 1674 N N . ASN A 1 215 ? -10.176 -7.904 4.478 1.00 94.94 215 ASN A N 1
ATOM 1675 C CA . ASN A 1 215 ? -11.491 -8.083 5.101 1.00 94.94 215 ASN A CA 1
ATOM 1676 C C . ASN A 1 215 ? -11.888 -6.915 6.024 1.00 94.94 215 ASN A C 1
ATOM 1678 O O . ASN A 1 215 ? -12.933 -6.974 6.682 1.00 94.94 215 ASN A O 1
ATOM 1682 N N . SER A 1 216 ? -11.071 -5.865 6.085 1.00 96.44 216 SER A N 1
ATOM 1683 C CA . SER A 1 216 ? -11.338 -4.643 6.843 1.00 96.44 216 SER A CA 1
ATOM 1684 C C . SER A 1 216 ? -12.249 -3.675 6.092 1.00 96.44 216 SER A C 1
ATOM 1686 O O . SER A 1 216 ? -12.416 -3.760 4.876 1.00 96.44 216 SER A O 1
ATOM 1688 N N . ILE A 1 217 ? -12.855 -2.731 6.817 1.00 95.06 217 ILE A N 1
ATOM 1689 C CA . ILE A 1 217 ? -13.873 -1.823 6.272 1.00 95.06 217 ILE A CA 1
ATOM 1690 C C . ILE A 1 217 ? -13.651 -0.370 6.698 1.00 95.06 217 ILE A C 1
ATOM 1692 O O . ILE A 1 217 ? -13.293 -0.091 7.841 1.00 95.06 217 ILE A O 1
ATOM 1696 N N . SER A 1 218 ? -13.913 0.574 5.787 1.00 94.50 218 SER A N 1
ATOM 1697 C CA . SER A 1 218 ? -13.852 2.018 6.072 1.00 94.50 218 SER A CA 1
ATOM 1698 C C . SER A 1 218 ? -15.047 2.835 5.559 1.00 94.50 218 SER A C 1
ATOM 1700 O O . SER A 1 218 ? -15.029 4.062 5.628 1.00 94.50 218 SER A O 1
ATOM 1702 N N . SER A 1 219 ? -16.086 2.191 5.017 1.00 85.38 219 SER A N 1
ATOM 1703 C CA . SER A 1 219 ? -17.201 2.857 4.320 1.00 85.38 219 SER A CA 1
ATOM 1704 C C . SER A 1 219 ? -18.375 3.277 5.221 1.00 85.38 219 SER A C 1
ATOM 1706 O O . SER A 1 219 ? -19.358 3.826 4.724 1.00 85.38 219 SER A O 1
ATOM 1708 N N . GLY A 1 220 ? -18.294 3.072 6.544 1.00 86.50 220 GLY A N 1
ATOM 1709 C CA . GLY A 1 220 ? -19.393 3.355 7.475 1.00 86.50 220 GLY A CA 1
ATOM 1710 C C . GLY A 1 220 ? -18.974 4.106 8.737 1.00 86.50 220 GLY A C 1
ATOM 1711 O O . GLY A 1 220 ? -18.029 3.729 9.428 1.00 86.50 220 GLY A O 1
ATOM 1712 N N . ASN A 1 221 ? -19.736 5.148 9.084 1.00 93.12 221 ASN A N 1
ATOM 1713 C CA . ASN A 1 221 ? -19.549 5.900 10.323 1.00 93.12 221 ASN A CA 1
ATOM 1714 C C . ASN A 1 221 ? -20.143 5.156 11.527 1.00 93.12 221 ASN A C 1
ATOM 1716 O O . ASN A 1 221 ? -21.246 5.466 11.984 1.00 93.12 221 ASN A O 1
ATOM 1720 N N . PHE A 1 222 ? -19.384 4.213 12.078 1.00 95.44 222 PHE A N 1
ATOM 1721 C CA . PHE A 1 222 ? -19.795 3.468 13.270 1.00 95.44 222 PHE A CA 1
ATOM 1722 C C . PHE A 1 222 ? -19.771 4.305 14.562 1.00 95.44 222 PHE A C 1
ATOM 1724 O O . PHE A 1 222 ? -20.278 3.862 15.593 1.00 95.44 222 PHE A O 1
ATOM 1731 N N . VAL A 1 223 ? -19.227 5.531 14.563 1.00 96.00 223 VAL A N 1
ATOM 1732 C CA . VAL A 1 223 ? -19.305 6.415 15.746 1.00 96.00 223 VAL A CA 1
ATOM 1733 C C . VAL A 1 223 ? -20.768 6.740 16.063 1.00 96.00 223 VAL A C 1
ATOM 1735 O O . VAL A 1 223 ? -21.143 6.831 17.230 1.00 96.00 223 VAL A O 1
ATOM 1738 N N . ASN A 1 224 ? -21.624 6.820 15.039 1.00 94.44 224 ASN A N 1
ATOM 1739 C CA . ASN A 1 224 ? -23.060 7.055 15.199 1.00 94.44 224 ASN A CA 1
ATOM 1740 C C . ASN A 1 224 ? -23.813 5.880 15.837 1.00 94.44 224 ASN A C 1
ATOM 1742 O O . ASN A 1 224 ? -24.902 6.088 16.383 1.00 94.44 224 ASN A O 1
ATOM 1746 N N . ASP A 1 225 ? -23.247 4.676 15.805 1.00 95.44 225 ASP A N 1
ATOM 1747 C CA . ASP A 1 225 ? -23.828 3.491 16.443 1.00 95.44 225 ASP A CA 1
ATOM 1748 C C . ASP A 1 225 ? -23.651 3.540 17.963 1.00 95.44 225 ASP A C 1
ATOM 1750 O O . ASP A 1 225 ? -24.412 2.924 18.713 1.00 95.44 225 ASP A O 1
ATOM 1754 N N . HIS A 1 226 ? -22.685 4.331 18.430 1.00 95.44 226 HIS A N 1
ATOM 1755 C CA . HIS A 1 226 ? -22.360 4.462 19.834 1.00 95.44 226 HIS A CA 1
ATOM 1756 C C . HIS A 1 226 ? -23.205 5.530 20.544 1.00 95.44 226 HIS A C 1
ATOM 1758 O O . HIS A 1 226 ? -23.747 6.468 19.950 1.00 95.44 226 HIS A O 1
ATOM 1764 N N . TYR A 1 227 ? -23.324 5.386 21.860 1.00 94.56 227 TYR A N 1
ATOM 1765 C CA . TYR A 1 227 ? -23.843 6.404 22.765 1.00 94.56 227 TYR A CA 1
ATOM 1766 C C . TYR A 1 227 ? -23.108 6.351 24.104 1.00 94.56 227 TYR A C 1
ATOM 1768 O O . TYR A 1 227 ? -22.474 5.355 24.454 1.00 94.56 227 TYR A O 1
ATOM 1776 N N . TYR A 1 228 ? -23.211 7.437 24.863 1.00 93.19 228 TYR A N 1
ATOM 1777 C CA . TYR A 1 228 ? -22.598 7.543 26.177 1.00 93.19 228 TYR A CA 1
ATOM 1778 C C . TYR A 1 228 ? -23.641 7.363 27.280 1.00 93.19 228 TYR A C 1
ATOM 1780 O O . TYR A 1 228 ? -24.693 8.002 27.265 1.00 93.19 228 TYR A O 1
ATOM 1788 N N . GLU A 1 229 ? -23.338 6.507 28.250 1.00 92.00 229 GLU A N 1
ATOM 1789 C CA . GLU A 1 229 ? -24.180 6.225 29.411 1.00 92.00 229 GLU A CA 1
ATOM 1790 C C . GLU A 1 229 ? -23.512 6.738 30.693 1.00 92.00 229 GLU A C 1
ATOM 1792 O O . GLU A 1 229 ? -22.342 6.461 30.954 1.00 92.00 229 GLU A O 1
ATOM 1797 N N . GLY A 1 230 ? -24.267 7.464 31.521 1.00 86.56 230 GLY A N 1
ATOM 1798 C CA . GLY A 1 230 ? -23.755 8.045 32.762 1.00 86.56 230 GLY A CA 1
ATOM 1799 C C . GLY A 1 230 ? -22.851 9.263 32.546 1.00 86.56 230 GLY A C 1
ATOM 1800 O O . GLY A 1 230 ? -22.646 9.733 31.427 1.00 86.56 230 GLY A O 1
ATOM 1801 N N . THR A 1 231 ? -22.336 9.807 33.648 1.00 77.50 231 THR A N 1
ATOM 1802 C CA . THR A 1 231 ? -21.509 11.026 33.639 1.00 77.50 231 THR A CA 1
ATOM 1803 C C . THR A 1 231 ? -20.157 10.840 34.318 1.00 77.50 231 THR A C 1
ATOM 1805 O O . THR A 1 231 ? -19.196 11.425 33.840 1.00 77.50 231 THR A O 1
ATOM 1808 N N . ASN A 1 232 ? -20.053 10.024 35.377 1.00 78.81 232 ASN A N 1
ATOM 1809 C CA . ASN A 1 232 ? -18.793 9.703 36.062 1.00 78.81 232 ASN A CA 1
ATOM 1810 C C . ASN A 1 232 ? -18.883 8.357 36.831 1.00 78.81 232 ASN A C 1
ATOM 1812 O O . ASN A 1 232 ? -19.506 8.324 37.893 1.00 78.81 232 ASN A O 1
ATOM 1816 N N . PRO A 1 233 ? -18.259 7.263 36.348 1.00 77.38 233 PRO A N 1
ATOM 1817 C CA . PRO A 1 233 ? -17.628 7.148 35.038 1.00 77.38 233 PRO A CA 1
ATOM 1818 C C . PRO A 1 233 ? -18.689 7.131 33.931 1.00 77.38 233 PRO A C 1
ATOM 1820 O O . PRO A 1 233 ? -19.722 6.471 34.052 1.00 77.38 233 PRO A O 1
ATOM 1823 N N . GLN A 1 234 ? -18.427 7.864 32.851 1.00 88.56 234 GLN A N 1
ATOM 1824 C CA . GLN A 1 234 ? -19.151 7.673 31.600 1.00 88.56 234 GLN A CA 1
ATOM 1825 C C . GLN A 1 234 ? -18.809 6.279 31.050 1.00 88.56 234 GLN A C 1
ATOM 1827 O O . GLN A 1 234 ? -17.706 5.776 31.270 1.00 88.56 234 GLN A O 1
ATOM 1832 N N . LYS A 1 235 ? -19.741 5.643 30.345 1.00 91.44 235 LYS A N 1
ATOM 1833 C CA . LYS A 1 235 ? -19.535 4.370 29.645 1.00 91.44 235 LYS A CA 1
ATOM 1834 C C . LYS A 1 235 ? -19.857 4.541 28.171 1.00 91.44 235 LYS A C 1
ATOM 1836 O O . LYS A 1 235 ? -20.851 5.182 27.838 1.00 91.44 235 LYS A O 1
ATOM 1841 N N . LEU A 1 236 ? -19.042 3.950 27.308 1.00 95.00 236 LEU A N 1
ATOM 1842 C CA . LEU A 1 236 ? -19.314 3.859 25.881 1.00 95.00 236 LEU A CA 1
ATOM 1843 C C . LEU A 1 236 ? -20.179 2.623 25.614 1.00 95.00 236 LEU A C 1
ATOM 1845 O O . LEU A 1 236 ? -19.837 1.520 26.016 1.00 95.00 236 LEU A O 1
ATOM 1849 N N . ARG A 1 237 ? -21.317 2.786 24.953 1.00 94.31 237 ARG A N 1
ATOM 1850 C CA . ARG A 1 237 ? -22.248 1.697 24.631 1.00 94.31 237 ARG A CA 1
ATOM 1851 C C . ARG A 1 237 ? -22.607 1.748 23.153 1.00 94.31 237 ARG A C 1
ATOM 1853 O O . ARG A 1 237 ? -22.451 2.791 22.528 1.00 94.31 237 ARG A O 1
ATOM 1860 N N . ILE A 1 238 ? -23.140 0.653 22.619 1.00 94.62 238 ILE A N 1
ATOM 1861 C CA . ILE A 1 238 ? -23.729 0.604 21.274 1.00 94.62 238 ILE A CA 1
ATOM 1862 C C . ILE A 1 238 ? -25.250 0.599 21.402 1.00 94.62 238 ILE A C 1
ATOM 1864 O O . ILE A 1 238 ? -25.807 -0.072 22.275 1.00 94.62 238 ILE A O 1
ATOM 1868 N N . LYS A 1 239 ? -25.933 1.385 20.565 1.00 92.00 239 LYS A N 1
ATOM 1869 C CA . LYS A 1 239 ? -27.393 1.503 20.587 1.00 92.00 239 LYS A CA 1
ATOM 1870 C C . LYS A 1 239 ? -28.025 0.140 20.245 1.00 92.00 239 LYS A C 1
ATOM 1872 O O . LYS A 1 239 ? -27.638 -0.483 19.261 1.00 92.00 239 LYS A O 1
ATOM 1877 N N . PRO A 1 240 ? -29.055 -0.312 20.978 1.00 82.31 240 PRO A N 1
ATOM 1878 C CA . PRO A 1 240 ? -29.705 -1.598 20.703 1.00 82.31 240 PRO A CA 1
ATOM 1879 C C . PRO A 1 240 ? -30.531 -1.599 19.406 1.00 82.31 240 PRO A C 1
ATOM 1881 O O . PRO A 1 240 ? -30.953 -2.649 18.940 1.00 82.31 240 PRO A O 1
ATOM 1884 N N . THR A 1 241 ? -30.797 -0.426 18.827 1.00 84.69 241 THR A N 1
ATOM 1885 C CA . THR A 1 241 ? -31.612 -0.255 17.615 1.00 84.69 241 THR A CA 1
ATOM 1886 C C . THR A 1 241 ? -30.785 -0.164 16.334 1.00 84.69 241 THR A C 1
ATOM 1888 O O . THR A 1 241 ? -31.335 0.196 15.295 1.00 84.69 241 THR A O 1
ATOM 1891 N N . VAL A 1 242 ? -29.468 -0.393 16.392 1.00 89.75 242 VAL A N 1
ATOM 1892 C CA . VAL A 1 242 ? -28.620 -0.299 15.197 1.00 89.75 242 VAL A CA 1
ATOM 1893 C C . VAL A 1 242 ? -28.978 -1.440 14.255 1.00 89.75 242 VAL A C 1
ATOM 1895 O O . VAL A 1 242 ? -28.974 -2.609 14.652 1.00 89.75 242 VAL A O 1
ATOM 1898 N N . LYS A 1 243 ? -29.301 -1.078 13.010 1.00 90.25 243 LYS A N 1
ATOM 1899 C CA . LYS A 1 243 ? -29.526 -2.021 11.921 1.00 90.25 243 LYS A CA 1
ATOM 1900 C C . LYS A 1 243 ? -28.385 -1.909 10.914 1.00 90.25 243 LYS A C 1
ATOM 1902 O O . LYS A 1 243 ? -28.083 -0.798 10.491 1.00 90.25 243 LYS A O 1
ATOM 1907 N N . GLY A 1 244 ? -27.774 -3.036 10.547 1.00 88.50 244 GLY A N 1
ATOM 1908 C CA . GLY A 1 244 ? -26.732 -3.080 9.516 1.00 88.50 244 GLY A CA 1
ATOM 1909 C C . GLY A 1 244 ? -25.442 -2.342 9.882 1.00 88.50 244 GLY A C 1
ATOM 1910 O O . GLY A 1 244 ? -24.872 -1.655 9.039 1.00 88.50 244 GLY A O 1
ATOM 1911 N N . SER A 1 245 ? -25.002 -2.430 11.143 1.00 93.25 245 SER A N 1
ATOM 1912 C CA . SER A 1 245 ? -23.725 -1.829 11.549 1.00 93.25 245 SER A CA 1
ATOM 1913 C C . SER A 1 245 ? -22.562 -2.470 10.797 1.00 93.25 245 SER A C 1
ATOM 1915 O O . SER A 1 245 ? -22.468 -3.696 10.710 1.00 93.25 245 SER A O 1
ATOM 1917 N N . VAL A 1 246 ? -21.597 -1.650 10.379 1.00 93.56 246 VAL A N 1
ATOM 1918 C CA . VAL A 1 246 ? -20.311 -2.126 9.844 1.00 93.56 246 VAL A CA 1
ATOM 1919 C C . VAL A 1 246 ? -19.442 -2.820 10.897 1.00 93.56 246 VAL A C 1
ATOM 1921 O O . VAL A 1 246 ? -18.385 -3.331 10.556 1.00 93.56 246 VAL A O 1
ATOM 1924 N N . LEU A 1 247 ? -19.858 -2.853 12.167 1.00 95.31 247 LEU A N 1
ATOM 1925 C CA . LEU A 1 247 ? -19.173 -3.591 13.230 1.00 95.31 247 LEU A CA 1
ATOM 1926 C C . LEU A 1 247 ? -19.723 -5.010 13.424 1.00 95.31 247 LEU A C 1
ATOM 1928 O O . LEU A 1 247 ? -19.042 -5.848 14.010 1.00 95.31 247 LEU A O 1
ATOM 1932 N N . SER A 1 248 ? -20.941 -5.295 12.960 1.00 92.50 248 SER A N 1
ATOM 1933 C CA . SER A 1 248 ? -21.639 -6.528 13.325 1.00 92.50 248 SER A CA 1
ATOM 1934 C C . SER A 1 248 ? -21.034 -7.768 12.663 1.00 92.50 248 SER A C 1
ATOM 1936 O O . SER A 1 248 ? -20.958 -7.851 11.436 1.00 92.50 248 SER A O 1
ATOM 1938 N N . LYS A 1 249 ? -20.675 -8.764 13.482 1.00 91.88 249 LYS A N 1
ATOM 1939 C CA . LYS A 1 249 ? -20.334 -10.139 13.071 1.00 91.88 249 LYS A CA 1
ATOM 1940 C C . LYS A 1 249 ? -19.260 -10.246 11.980 1.00 91.88 249 LYS A C 1
ATOM 1942 O O . LYS A 1 249 ? -19.349 -11.092 11.092 1.00 91.88 249 LYS A O 1
ATOM 1947 N N . ARG A 1 250 ? -18.241 -9.388 12.024 1.00 92.81 250 ARG A N 1
ATOM 1948 C CA . ARG A 1 250 ? -17.132 -9.356 11.046 1.00 92.81 250 ARG A CA 1
ATOM 1949 C C . ARG A 1 250 ? -15.814 -9.889 11.584 1.00 92.81 250 ARG A C 1
ATOM 1951 O O . ARG A 1 250 ? -14.965 -10.270 10.782 1.00 92.81 250 ARG A O 1
ATOM 1958 N N . GLY A 1 251 ? -15.647 -9.895 12.903 1.00 94.56 251 GLY A N 1
ATOM 1959 C CA . GLY A 1 251 ? -14.394 -10.244 13.553 1.00 94.56 251 GLY A CA 1
ATOM 1960 C C . GLY A 1 251 ? -14.136 -11.744 13.586 1.00 94.56 251 GLY A C 1
ATOM 1961 O O . GLY A 1 251 ? -15.060 -12.561 13.532 1.00 94.56 251 GLY A O 1
ATOM 1962 N N . ASP A 1 252 ? -12.867 -12.103 13.708 1.00 94.19 252 ASP A N 1
ATOM 1963 C CA . ASP A 1 252 ? -12.448 -13.476 13.955 1.00 94.19 252 ASP A CA 1
ATOM 1964 C C . ASP A 1 252 ? -12.707 -13.898 15.399 1.00 94.19 252 ASP A C 1
ATOM 1966 O O . ASP A 1 252 ? -12.667 -13.095 16.335 1.00 94.19 252 ASP A O 1
ATOM 1970 N N . VAL A 1 253 ? -12.970 -15.190 15.582 1.00 93.00 253 VAL A N 1
ATOM 1971 C CA . VAL A 1 253 ? -13.194 -15.774 16.903 1.00 93.00 253 VAL A CA 1
ATOM 1972 C C . VAL A 1 253 ? -11.852 -15.979 17.596 1.00 93.00 253 VAL A C 1
ATOM 1974 O O . VAL A 1 253 ? -11.058 -16.835 17.213 1.00 93.00 253 VAL A O 1
ATOM 1977 N N . LEU A 1 254 ? -11.627 -15.223 18.668 1.00 93.06 254 LEU A N 1
ATOM 1978 C CA . LEU A 1 254 ? -10.466 -15.370 19.542 1.00 93.06 254 LEU A CA 1
ATOM 1979 C C . LEU A 1 254 ? -10.897 -16.097 20.814 1.00 93.06 254 LEU A C 1
ATOM 1981 O O . LEU A 1 254 ? -11.418 -15.478 21.742 1.00 93.06 254 LEU A O 1
ATOM 1985 N N . SER A 1 255 ? -10.710 -17.420 20.854 1.00 87.00 255 SER A N 1
ATOM 1986 C CA . SER A 1 255 ? -11.209 -18.282 21.939 1.00 87.00 255 SER A CA 1
ATOM 1987 C C . SER A 1 255 ? -10.709 -17.876 23.326 1.00 87.00 255 SER A C 1
ATOM 1989 O O . SER A 1 255 ? -11.433 -18.023 24.309 1.00 87.00 255 SER A O 1
ATOM 1991 N N . GLU A 1 256 ? -9.494 -17.335 23.406 1.00 89.75 256 GLU A N 1
ATOM 1992 C CA . GLU A 1 256 ? -8.888 -16.848 24.650 1.00 89.75 256 GLU A CA 1
ATOM 1993 C C . GLU A 1 256 ? -9.546 -15.558 25.167 1.00 89.75 256 GLU A C 1
ATOM 1995 O O . GLU A 1 256 ? -9.542 -15.298 26.368 1.00 89.75 256 GLU A O 1
ATOM 2000 N N . TYR A 1 257 ? -10.198 -14.794 24.283 1.00 93.00 257 TYR A N 1
ATOM 2001 C CA . TYR A 1 257 ? -10.801 -13.489 24.568 1.00 93.00 257 TYR A CA 1
ATOM 2002 C C . TYR A 1 257 ? -12.306 -13.478 24.269 1.00 93.00 257 TYR A C 1
ATOM 2004 O O . TYR A 1 257 ? -12.837 -12.540 23.678 1.00 93.00 257 TYR A O 1
ATOM 2012 N N . GLY A 1 258 ? -13.014 -14.528 24.696 1.00 92.12 258 GLY A N 1
ATOM 2013 C CA . GLY A 1 258 ? -14.439 -14.748 24.408 1.00 92.12 258 GLY A CA 1
ATOM 2014 C C . GLY A 1 258 ? -15.436 -13.850 25.156 1.00 92.12 258 GLY A C 1
ATOM 2015 O O . GLY A 1 258 ? -16.638 -14.120 25.118 1.00 92.12 258 GLY A O 1
ATOM 2016 N N . ARG A 1 259 ? -14.977 -12.814 25.867 1.00 94.56 259 ARG A N 1
ATOM 2017 C CA . ARG A 1 259 ? -15.844 -11.837 26.542 1.00 94.56 259 ARG A CA 1
ATOM 2018 C C . ARG A 1 259 ? -15.510 -10.412 26.120 1.00 94.56 259 ARG A C 1
ATOM 2020 O O . ARG A 1 259 ? -14.361 -10.102 25.830 1.00 94.56 259 ARG A O 1
ATOM 2027 N N . ASP A 1 260 ? -16.527 -9.562 26.069 1.00 95.00 260 ASP A N 1
ATOM 2028 C CA . ASP A 1 260 ? -16.379 -8.136 25.778 1.00 95.00 260 ASP A CA 1
ATOM 2029 C C . ASP A 1 260 ? -15.983 -7.328 27.033 1.00 95.00 260 ASP A C 1
ATOM 2031 O O . ASP A 1 260 ? -15.884 -7.866 28.140 1.00 95.00 260 ASP A O 1
ATOM 2035 N N . VAL A 1 261 ? -15.802 -6.011 26.877 1.00 95.81 261 VAL A N 1
ATOM 2036 C CA . VAL A 1 261 ? -15.447 -5.080 27.970 1.00 95.81 261 VAL A CA 1
ATOM 2037 C C . VAL A 1 261 ? -16.467 -5.056 29.126 1.00 95.81 261 VAL A C 1
ATOM 2039 O O . VAL A 1 261 ? -16.168 -4.591 30.226 1.00 95.81 261 VAL A O 1
ATOM 2042 N N . TYR A 1 262 ? -17.686 -5.551 28.901 1.00 94.38 262 TYR A N 1
ATOM 2043 C CA . TYR A 1 262 ? -18.773 -5.605 29.878 1.00 94.38 262 TYR A CA 1
ATOM 2044 C C . TYR A 1 262 ? -19.077 -7.023 30.374 1.00 94.38 262 TYR A C 1
ATOM 2046 O O . TYR A 1 262 ? -20.020 -7.211 31.145 1.00 94.38 262 TYR A O 1
ATOM 2054 N N . GLY A 1 263 ? -18.258 -8.007 29.992 1.00 93.06 263 GLY A N 1
ATOM 2055 C CA . GLY A 1 263 ? -18.389 -9.403 30.391 1.00 93.06 263 GLY A CA 1
ATOM 2056 C C . GLY A 1 263 ? -19.419 -10.204 29.590 1.00 93.06 263 GLY A C 1
ATOM 2057 O O . GLY A 1 263 ? -19.648 -11.374 29.925 1.00 93.06 263 GLY A O 1
ATOM 2058 N N . ASN A 1 264 ? -20.021 -9.624 28.546 1.00 93.38 264 ASN A N 1
ATOM 2059 C CA . ASN A 1 264 ? -20.903 -10.345 27.631 1.00 93.38 264 ASN A CA 1
ATOM 2060 C C . ASN A 1 264 ? -20.094 -11.365 26.834 1.00 93.38 264 ASN A C 1
ATOM 2062 O O . ASN A 1 264 ? -18.938 -11.127 26.499 1.00 93.38 264 ASN A O 1
ATOM 2066 N N . ILE A 1 265 ? -20.706 -12.508 26.536 1.00 92.94 265 ILE A N 1
ATOM 2067 C CA . ILE A 1 265 ? -20.082 -13.541 25.709 1.00 92.94 265 ILE A CA 1
ATOM 2068 C C . ILE A 1 265 ? -20.069 -13.051 24.261 1.00 92.94 265 ILE A C 1
ATOM 2070 O O . ILE A 1 265 ? -21.117 -12.670 23.741 1.00 92.94 265 ILE A O 1
ATOM 2074 N N . ARG A 1 266 ? -18.899 -13.095 23.625 1.00 93.12 266 ARG A N 1
ATOM 2075 C CA . ARG A 1 266 ? -18.736 -12.803 22.200 1.00 93.12 266 ARG A CA 1
ATOM 2076 C C . ARG A 1 266 ? -19.107 -14.010 21.352 1.00 93.12 266 ARG A C 1
ATOM 2078 O O . ARG A 1 266 ? -18.897 -15.146 21.777 1.00 93.12 266 ARG A O 1
ATOM 2085 N N . GLY A 1 267 ? -19.627 -13.772 20.150 1.00 87.50 267 GLY A N 1
ATOM 2086 C CA . GLY A 1 267 ? 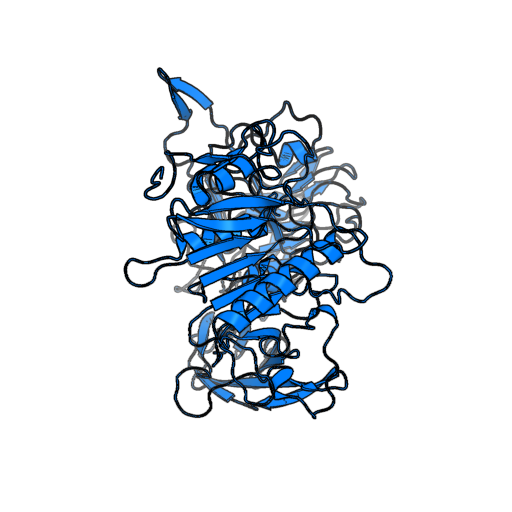-19.829 -14.851 19.181 1.00 87.50 267 GLY A CA 1
ATOM 2087 C C . GLY A 1 267 ? -20.856 -15.901 19.623 1.00 87.50 267 GLY A C 1
ATOM 2088 O O . GLY A 1 267 ? -20.633 -17.107 19.493 1.00 87.50 267 GLY A O 1
ATOM 2089 N N . ILE A 1 268 ? -21.967 -15.460 20.227 1.00 83.94 268 ILE A N 1
ATOM 2090 C CA . ILE A 1 268 ? -23.012 -16.358 20.744 1.00 83.94 268 ILE A CA 1
ATOM 2091 C C . ILE A 1 268 ? -23.466 -17.331 19.642 1.00 83.94 268 ILE A C 1
ATOM 2093 O O . ILE A 1 268 ? -23.701 -16.932 18.506 1.00 83.94 268 ILE A O 1
ATOM 2097 N N . ALA A 1 269 ? -23.601 -18.612 20.005 1.00 80.50 269 ALA A N 1
ATOM 2098 C CA . ALA A 1 269 ? -23.964 -19.708 19.099 1.00 80.50 269 ALA A CA 1
ATOM 2099 C C . ALA A 1 269 ? -22.967 -19.953 17.945 1.00 80.50 269 ALA A C 1
ATOM 2101 O O . ALA A 1 269 ? -23.350 -20.491 16.913 1.00 80.50 269 ALA A O 1
ATOM 2102 N N . GLY A 1 270 ? -21.691 -19.602 18.139 1.00 79.94 270 GLY A N 1
ATOM 2103 C CA . GLY A 1 270 ? -20.639 -19.826 17.144 1.00 79.94 270 GLY A CA 1
ATOM 2104 C C . GLY A 1 270 ? -20.580 -18.751 16.060 1.00 79.94 270 GLY A C 1
ATOM 2105 O O . GLY A 1 270 ? -19.870 -18.936 15.079 1.00 79.94 270 GLY A O 1
ATOM 2106 N N . SER A 1 271 ? -21.300 -17.635 16.227 1.00 86.56 271 SER A N 1
ATOM 2107 C CA . SER A 1 271 ? -21.201 -16.505 15.306 1.00 86.56 271 SER A CA 1
ATOM 2108 C C . SER A 1 271 ? -19.817 -15.856 15.373 1.00 86.56 271 SER A C 1
ATOM 2110 O O . SER A 1 271 ? -19.145 -15.895 16.407 1.00 86.56 271 SER A O 1
ATOM 2112 N N . ARG A 1 272 ? -19.448 -15.127 14.319 1.00 91.06 272 ARG A N 1
ATOM 2113 C CA . ARG A 1 272 ? -18.324 -14.184 14.357 1.00 91.06 272 ARG A CA 1
ATOM 2114 C C . ARG A 1 272 ? -18.471 -13.156 15.482 1.00 91.06 272 ARG A C 1
ATOM 2116 O O . ARG A 1 272 ? -19.579 -12.904 15.972 1.00 91.06 272 ARG A O 1
ATOM 2123 N N . PHE A 1 273 ? -17.345 -12.576 15.890 1.00 94.75 273 PHE A N 1
ATOM 2124 C CA . PHE A 1 273 ? -17.319 -11.491 16.872 1.00 94.75 273 PHE A CA 1
ATOM 2125 C C . PHE A 1 273 ? -17.772 -10.182 16.224 1.00 94.75 273 PHE A C 1
ATOM 2127 O O . PHE A 1 273 ? -17.575 -9.967 15.023 1.00 94.75 273 PHE A O 1
ATOM 2134 N N . ASP A 1 274 ? -18.356 -9.291 17.019 1.00 95.12 274 ASP A N 1
ATOM 2135 C CA . ASP A 1 274 ? -18.492 -7.899 16.602 1.00 95.12 274 ASP A CA 1
ATOM 2136 C C . ASP A 1 274 ? -17.133 -7.186 16.704 1.00 95.12 274 ASP A C 1
ATOM 2138 O O . ASP A 1 274 ? -16.338 -7.452 17.614 1.00 95.12 274 ASP A O 1
ATOM 2142 N N . LEU A 1 275 ? -16.858 -6.279 15.765 1.00 96.88 275 LEU A N 1
ATOM 2143 C CA . LEU A 1 275 ? -15.631 -5.486 15.750 1.00 96.88 275 LEU A CA 1
ATOM 2144 C C . LEU A 1 275 ? -15.615 -4.487 16.909 1.00 96.88 275 LEU A C 1
ATOM 2146 O O . LEU A 1 275 ? -16.594 -3.789 17.176 1.00 96.88 275 LEU A O 1
ATOM 2150 N N . GLY A 1 276 ? -14.462 -4.379 17.562 1.00 97.50 276 GLY A N 1
ATOM 2151 C CA . GLY A 1 276 ? -14.243 -3.522 18.716 1.00 97.50 276 GLY A CA 1
ATOM 2152 C C . GLY A 1 276 ? -14.512 -4.200 20.063 1.00 97.50 276 GLY A C 1
ATOM 2153 O O . GLY A 1 276 ? -14.641 -5.419 20.188 1.00 97.50 276 GLY A O 1
ATOM 2154 N N . ALA A 1 277 ? -14.551 -3.388 21.116 1.00 97.31 277 ALA A N 1
ATOM 2155 C CA . ALA A 1 277 ? -14.542 -3.815 22.515 1.00 97.31 277 ALA A CA 1
ATOM 2156 C C . ALA A 1 277 ? -15.906 -4.222 23.081 1.00 97.31 277 ALA A C 1
ATOM 2158 O O . ALA A 1 277 ? -15.959 -4.746 24.194 1.00 97.31 277 ALA A O 1
ATOM 2159 N N . ILE A 1 278 ? -16.991 -3.964 22.353 1.00 95.88 278 ILE A N 1
ATOM 2160 C CA . ILE A 1 278 ? -18.367 -4.118 22.832 1.00 95.88 278 ILE A CA 1
ATOM 2161 C C . ILE A 1 278 ? -19.080 -5.104 21.910 1.00 95.88 278 ILE A C 1
ATOM 2163 O O . ILE A 1 278 ? -19.251 -4.811 20.731 1.00 95.88 278 ILE A O 1
ATOM 2167 N N . GLU A 1 279 ? -19.520 -6.239 22.450 1.00 93.75 279 GLU A N 1
ATOM 2168 C CA . GLU A 1 279 ? -20.418 -7.145 21.730 1.00 93.75 279 GLU A CA 1
ATOM 2169 C C . GLU A 1 279 ? -21.846 -6.601 21.847 1.00 93.75 279 GLU A C 1
ATOM 2171 O O . GLU A 1 279 ? -22.258 -6.127 22.914 1.00 93.75 279 GLU A O 1
ATOM 2176 N N . PHE A 1 280 ? -22.624 -6.654 20.768 1.00 92.06 280 PHE A N 1
ATOM 2177 C CA . PHE A 1 280 ? -23.965 -6.084 20.764 1.00 92.06 280 PHE A CA 1
ATOM 2178 C C . PHE A 1 280 ? -24.956 -6.908 19.945 1.00 92.06 280 PHE A C 1
ATOM 2180 O O . PHE A 1 280 ? -24.629 -7.580 18.976 1.00 92.06 280 PHE A O 1
ATOM 2187 N N . ASN A 1 281 ? -26.228 -6.832 20.332 1.00 85.31 281 ASN A N 1
ATOM 2188 C CA . ASN A 1 281 ? -27.308 -7.491 19.605 1.00 85.31 281 ASN A CA 1
ATOM 2189 C C . ASN A 1 281 ? -27.914 -6.531 18.571 1.00 85.31 281 ASN A C 1
ATOM 2191 O O . ASN A 1 281 ? -29.036 -6.052 18.737 1.00 85.31 281 ASN A O 1
ATOM 2195 N N . GLY A 1 282 ? -27.119 -6.176 17.560 1.00 81.69 282 GLY A N 1
ATOM 2196 C CA . GLY A 1 282 ? -27.574 -5.381 16.421 1.00 81.69 282 GLY A CA 1
ATOM 2197 C C . GLY A 1 282 ? -28.471 -6.199 15.495 1.00 81.69 282 GLY A C 1
ATOM 2198 O O . GLY A 1 282 ? -28.314 -7.412 15.369 1.00 81.69 282 GLY A O 1
ATOM 2199 N N . THR A 1 283 ? -29.417 -5.544 14.822 1.00 88.12 283 THR A N 1
ATOM 2200 C CA . THR A 1 283 ? -30.234 -6.216 13.802 1.00 88.12 283 THR A CA 1
ATOM 2201 C C . THR A 1 283 ? -29.469 -6.211 12.480 1.00 88.12 283 THR A C 1
ATOM 2203 O O . THR A 1 283 ? -29.173 -5.148 11.943 1.00 88.12 283 THR A O 1
ATOM 2206 N N . LEU A 1 284 ? -29.129 -7.371 11.925 1.00 90.06 284 LEU A N 1
ATOM 2207 C CA . LEU A 1 284 ? -28.589 -7.427 10.563 1.00 90.06 284 LEU A CA 1
ATOM 2208 C C . LEU A 1 284 ? -29.689 -7.090 9.545 1.00 90.06 284 LEU A C 1
ATOM 2210 O O . LEU A 1 284 ? -30.885 -7.167 9.844 1.00 90.06 284 LEU A O 1
ATOM 2214 N N . TYR A 1 285 ? -29.303 -6.730 8.326 1.00 92.06 285 TYR A N 1
ATOM 2215 C CA . TYR A 1 285 ? -30.247 -6.796 7.214 1.00 92.06 285 TYR A CA 1
ATOM 2216 C C . TYR A 1 285 ? -30.680 -8.260 6.998 1.00 92.06 285 TYR A C 1
ATOM 2218 O O . TYR A 1 285 ? -29.982 -9.201 7.377 1.00 92.06 285 TYR A O 1
ATOM 2226 N N . ASN A 1 286 ? -31.863 -8.489 6.442 1.00 90.50 286 ASN A N 1
ATOM 2227 C CA . ASN A 1 286 ? -32.291 -9.820 6.013 1.00 90.50 286 ASN A CA 1
ATOM 2228 C C . ASN A 1 286 ? -31.492 -10.258 4.783 1.00 90.50 286 ASN A C 1
ATOM 2230 O O . ASN A 1 286 ? -31.067 -11.407 4.714 1.00 90.50 286 ASN A O 1
ATOM 2234 N N . ARG A 1 287 ? -31.296 -9.347 3.823 1.00 89.81 287 ARG A N 1
ATOM 2235 C CA . ARG A 1 287 ? -30.491 -9.571 2.615 1.00 89.81 287 ARG A CA 1
ATOM 2236 C C . ARG A 1 287 ? -29.614 -8.355 2.357 1.00 89.81 287 ARG A C 1
ATOM 2238 O O . ARG A 1 287 ? -30.140 -7.275 2.102 1.00 89.81 287 ARG A O 1
ATOM 2245 N N . ASP A 1 288 ? -28.311 -8.565 2.439 1.00 91.50 288 ASP A N 1
ATOM 2246 C CA . ASP A 1 288 ? -27.283 -7.562 2.170 1.00 91.50 288 ASP A CA 1
ATOM 2247 C C . ASP A 1 288 ? -26.032 -8.314 1.724 1.00 91.50 288 ASP A C 1
ATOM 2249 O O . ASP A 1 288 ? -25.451 -9.086 2.490 1.00 91.50 288 ASP A O 1
ATOM 2253 N N . THR A 1 289 ? -25.691 -8.189 0.451 1.00 92.44 289 THR A N 1
ATOM 2254 C CA . THR A 1 289 ? -24.425 -8.668 -0.089 1.00 92.44 289 THR A CA 1
ATOM 2255 C C . THR A 1 289 ? -23.631 -7.439 -0.476 1.00 92.44 289 THR A C 1
ATOM 2257 O O . THR A 1 289 ? -24.131 -6.580 -1.180 1.00 92.44 289 THR A O 1
ATOM 2260 N N . GLU A 1 290 ? -22.386 -7.356 -0.038 1.00 92.25 290 GLU A N 1
ATOM 2261 C CA . GLU A 1 290 ? -21.549 -6.191 -0.277 1.00 92.25 290 GLU A CA 1
ATOM 2262 C C . GLU A 1 290 ? -20.277 -6.580 -1.013 1.00 92.25 290 GLU A C 1
ATOM 2264 O O . GLU A 1 290 ? -19.699 -7.644 -0.771 1.00 92.25 290 GLU A O 1
ATOM 2269 N N . THR A 1 291 ? -19.817 -5.705 -1.901 1.00 92.19 291 THR A N 1
ATOM 2270 C CA . THR A 1 291 ? -18.487 -5.834 -2.496 1.00 92.19 291 THR A CA 1
ATOM 2271 C C . THR A 1 291 ? -17.508 -5.077 -1.610 1.00 92.19 291 THR A C 1
ATOM 2273 O O . THR A 1 291 ? -17.666 -3.878 -1.394 1.00 92.19 291 THR A O 1
ATOM 2276 N N . MET A 1 292 ? -16.498 -5.771 -1.091 1.00 92.25 292 MET A N 1
ATOM 2277 C CA . MET A 1 292 ? -15.506 -5.194 -0.183 1.00 92.25 292 MET A CA 1
ATOM 2278 C C . MET A 1 292 ? -14.404 -4.476 -0.957 1.00 92.25 292 MET A C 1
ATOM 2280 O O . MET A 1 292 ? -14.189 -3.280 -0.782 1.00 92.25 292 MET A O 1
ATOM 2284 N N . VAL A 1 293 ? -13.697 -5.215 -1.813 1.00 94.31 293 VAL A N 1
ATOM 2285 C CA . VAL A 1 293 ? -12.517 -4.718 -2.528 1.00 94.31 293 VAL A CA 1
ATOM 2286 C C . VAL A 1 293 ? -12.260 -5.548 -3.782 1.00 94.31 293 VAL A C 1
ATOM 2288 O O . VAL A 1 293 ? -12.496 -6.757 -3.796 1.00 94.31 293 VAL A O 1
ATOM 2291 N N . ILE A 1 294 ? -11.753 -4.902 -4.834 1.00 96.44 294 ILE A N 1
ATOM 2292 C CA . ILE A 1 294 ? -11.217 -5.572 -6.026 1.00 96.44 294 ILE A CA 1
ATOM 2293 C C . ILE A 1 294 ? -9.763 -5.955 -5.730 1.00 96.44 294 ILE A C 1
ATOM 2295 O O . ILE A 1 294 ? -8.895 -5.081 -5.668 1.00 96.44 294 ILE A O 1
ATOM 2299 N N . THR A 1 295 ? -9.504 -7.247 -5.518 1.00 94.88 295 THR A N 1
ATOM 2300 C CA . THR A 1 295 ? -8.189 -7.782 -5.121 1.00 94.88 295 THR A CA 1
ATOM 2301 C C . THR A 1 295 ? -7.249 -7.981 -6.305 1.00 94.88 295 THR A C 1
ATOM 2303 O O . THR A 1 295 ? -6.034 -7.888 -6.149 1.00 94.88 295 THR A O 1
ATOM 2306 N N . SER A 1 296 ? -7.791 -8.210 -7.503 1.00 95.31 296 SER A N 1
ATOM 2307 C CA . SER A 1 296 ? -7.020 -8.268 -8.747 1.00 95.31 296 SER A CA 1
ATOM 2308 C C . SER A 1 296 ? -7.822 -7.677 -9.905 1.00 95.31 296 SER A C 1
ATOM 2310 O O . SER A 1 296 ? -9.027 -7.915 -9.974 1.00 95.31 296 SER A O 1
ATOM 2312 N N . PRO A 1 297 ? -7.180 -6.959 -10.838 1.00 95.25 297 PRO A N 1
ATOM 2313 C CA . PRO A 1 297 ? -5.837 -6.397 -10.708 1.00 95.25 297 PRO A CA 1
ATOM 2314 C C . PRO A 1 297 ? -5.822 -5.289 -9.642 1.00 95.25 297 PRO A C 1
ATOM 2316 O O . PRO A 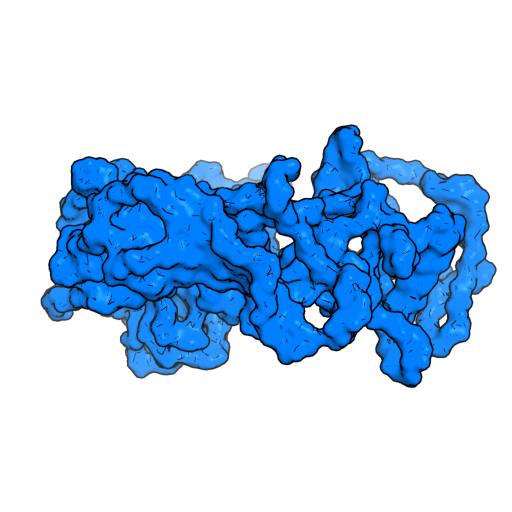1 297 ? -6.808 -4.570 -9.470 1.00 95.25 297 PRO A O 1
ATOM 2319 N N . GLY A 1 298 ? -4.704 -5.138 -8.931 1.00 91.88 298 GLY A N 1
ATOM 2320 C CA . GLY A 1 298 ? -4.583 -4.106 -7.908 1.00 91.88 298 GLY A CA 1
ATOM 2321 C C . GLY A 1 298 ? -3.142 -3.759 -7.556 1.00 91.88 298 GLY A C 1
ATOM 2322 O O . GLY A 1 298 ? -2.272 -4.629 -7.582 1.00 91.88 298 GLY A O 1
ATOM 2323 N N . ASN A 1 299 ? -2.883 -2.482 -7.278 1.00 93.88 299 ASN A N 1
ATOM 2324 C CA . ASN A 1 299 ? -1.603 -1.990 -6.761 1.00 93.88 299 ASN A CA 1
ATOM 2325 C C . ASN A 1 299 ? -1.783 -0.625 -6.074 1.00 93.88 299 ASN A C 1
ATOM 2327 O O . ASN A 1 299 ? -2.855 -0.032 -6.133 1.00 93.88 299 ASN A O 1
ATOM 2331 N N . TYR A 1 300 ? -0.746 -0.099 -5.427 1.00 93.00 300 TYR A N 1
ATOM 2332 C CA . TYR A 1 300 ? -0.791 1.235 -4.829 1.00 93.00 300 TYR A CA 1
ATOM 2333 C C . TYR A 1 300 ? -1.199 2.323 -5.844 1.00 93.00 300 TYR A C 1
ATOM 2335 O O . TYR A 1 300 ? -0.745 2.344 -6.992 1.00 93.00 300 TYR A O 1
ATOM 2343 N N . ARG A 1 301 ? -2.026 3.268 -5.381 1.00 94.44 301 ARG A N 1
ATOM 2344 C CA . ARG A 1 301 ? -2.379 4.507 -6.083 1.00 94.44 301 ARG A CA 1
ATOM 2345 C C . ARG A 1 301 ? -1.973 5.706 -5.244 1.00 94.44 301 ARG A C 1
ATOM 2347 O O . ARG A 1 301 ? -2.412 5.839 -4.100 1.00 94.44 301 ARG A O 1
ATOM 2354 N N . ALA A 1 302 ? -1.220 6.622 -5.844 1.00 93.19 302 ALA A N 1
ATOM 2355 C CA . ALA A 1 302 ? -0.828 7.855 -5.180 1.00 93.19 302 ALA A CA 1
ATOM 2356 C C . ALA A 1 302 ? -2.046 8.734 -4.853 1.00 93.19 302 ALA A C 1
ATOM 2358 O O . ALA A 1 302 ? -2.986 8.854 -5.636 1.00 93.19 302 ALA A O 1
ATOM 2359 N N . THR A 1 303 ? -2.023 9.406 -3.704 1.00 91.50 303 THR A N 1
ATOM 2360 C CA . THR A 1 303 ? -3.104 10.330 -3.316 1.00 91.50 303 THR A CA 1
ATOM 2361 C C . THR A 1 303 ? -3.102 11.620 -4.135 1.00 91.50 303 THR A C 1
ATOM 2363 O O . THR A 1 303 ? -4.151 12.223 -4.352 1.00 91.50 303 THR A O 1
ATOM 2366 N N . GLY A 1 304 ? -1.932 12.065 -4.598 1.00 89.62 304 GLY A N 1
ATOM 2367 C CA . GLY A 1 304 ? -1.776 13.306 -5.352 1.00 89.62 304 GLY A CA 1
ATOM 2368 C C . GLY A 1 304 ? -0.671 13.225 -6.401 1.00 89.62 304 GLY A C 1
ATOM 2369 O O . GLY A 1 304 ? 0.068 12.247 -6.478 1.00 89.62 304 GLY A O 1
ATOM 2370 N N . GLY A 1 305 ? -0.562 14.273 -7.217 1.00 89.88 305 GLY A N 1
ATOM 2371 C CA . GLY A 1 305 ? 0.434 14.353 -8.286 1.00 89.88 305 GLY A CA 1
ATOM 2372 C C . GLY A 1 305 ? 0.079 13.513 -9.516 1.00 89.88 305 GLY A C 1
ATOM 2373 O O . GLY A 1 305 ? -1.066 13.094 -9.700 1.00 89.88 305 GLY A O 1
ATOM 2374 N N . THR A 1 306 ? 1.073 13.292 -10.376 1.00 90.44 306 THR A N 1
ATOM 2375 C CA . THR A 1 306 ? 0.910 12.684 -11.708 1.00 90.44 306 THR A CA 1
ATOM 2376 C C . THR A 1 306 ? 0.349 11.261 -11.684 1.00 90.44 306 THR A C 1
ATOM 2378 O O . THR A 1 306 ? -0.348 10.887 -12.618 1.00 90.44 306 THR A O 1
ATOM 2381 N N . PHE A 1 307 ? 0.604 10.491 -10.621 1.00 93.75 307 PHE A N 1
ATOM 2382 C CA . PHE A 1 307 ? 0.208 9.079 -10.504 1.00 93.75 307 PHE A CA 1
ATOM 2383 C C . PHE A 1 307 ? -1.072 8.865 -9.685 1.00 93.75 307 PHE A C 1
ATOM 2385 O O . PHE A 1 307 ? -1.397 7.747 -9.296 1.00 93.75 307 PHE A O 1
ATOM 2392 N N . SER A 1 308 ? -1.813 9.940 -9.398 1.00 94.56 308 SER A N 1
ATOM 2393 C CA . SER A 1 308 ? -3.073 9.862 -8.647 1.00 94.56 308 SER A CA 1
ATOM 2394 C C . SER A 1 308 ? -4.287 9.500 -9.501 1.00 94.56 308 SER A C 1
ATOM 2396 O O . SER A 1 308 ? -5.403 9.372 -8.992 1.00 94.56 308 SER A O 1
ATOM 2398 N N . ASP A 1 309 ? -4.102 9.325 -10.806 1.00 94.62 309 ASP A N 1
ATOM 2399 C CA . ASP A 1 309 ? -5.166 9.105 -11.780 1.00 94.62 309 ASP A CA 1
ATOM 2400 C C . ASP A 1 309 ? -5.663 7.652 -11.851 1.00 94.62 309 ASP A C 1
ATOM 2402 O O . ASP A 1 309 ? -6.810 7.440 -12.254 1.00 94.62 309 ASP A O 1
ATOM 2406 N N . ALA A 1 310 ? -4.830 6.676 -11.475 1.00 96.12 310 ALA A N 1
ATOM 2407 C CA . ALA A 1 310 ? -5.117 5.240 -11.529 1.00 96.12 310 ALA A CA 1
ATOM 2408 C C . ALA A 1 310 ? -4.167 4.435 -10.619 1.00 96.12 310 ALA A C 1
ATOM 2410 O O . ALA A 1 310 ? -3.155 4.958 -10.160 1.00 96.12 310 ALA A O 1
ATOM 2411 N N . GLU A 1 311 ? -4.469 3.157 -10.389 1.00 97.31 311 GLU A N 1
ATOM 2412 C CA . GLU A 1 311 ? -3.497 2.173 -9.893 1.00 97.31 311 GLU A CA 1
ATOM 2413 C C . GLU A 1 311 ? -2.605 1.698 -11.046 1.00 97.31 311 GLU A C 1
ATOM 2415 O O . GLU A 1 311 ? -3.100 1.289 -12.099 1.00 97.31 311 GLU A O 1
ATOM 2420 N N . TYR A 1 312 ? -1.289 1.744 -10.856 1.00 97.19 312 TYR A N 1
ATOM 2421 C CA . TYR A 1 312 ? -0.311 1.396 -11.884 1.00 97.19 312 TYR A CA 1
ATOM 2422 C C . TYR A 1 312 ? 0.113 -0.068 -11.717 1.00 97.19 312 TYR A C 1
ATOM 2424 O O . TYR A 1 312 ? 0.658 -0.462 -10.689 1.00 97.19 312 TYR A O 1
ATOM 2432 N N . VAL A 1 313 ? -0.136 -0.905 -12.723 1.00 97.31 313 VAL A N 1
ATOM 2433 C CA . VAL A 1 313 ? 0.074 -2.358 -12.635 1.00 97.31 313 VAL A CA 1
ATOM 2434 C C . VAL A 1 313 ? 0.987 -2.845 -13.762 1.00 97.31 313 VAL A C 1
ATOM 2436 O O . VAL A 1 313 ? 0.624 -2.785 -14.935 1.00 97.31 313 VAL A O 1
ATOM 2439 N N . MET A 1 314 ? 2.174 -3.359 -13.424 1.00 97.00 314 MET A N 1
ATOM 2440 C CA . MET A 1 314 ? 3.030 -4.075 -14.381 1.00 97.00 314 MET A CA 1
ATOM 2441 C C . MET A 1 314 ? 2.629 -5.550 -14.418 1.00 97.00 314 MET A C 1
ATOM 2443 O O . MET A 1 314 ? 2.731 -6.232 -13.397 1.00 97.00 314 MET A O 1
ATOM 2447 N N . THR A 1 315 ? 2.187 -6.063 -15.566 1.00 95.94 315 THR A N 1
ATOM 2448 C CA . THR A 1 315 ? 1.654 -7.429 -15.676 1.00 95.94 315 THR A CA 1
ATOM 2449 C C . THR A 1 315 ? 1.851 -8.062 -17.054 1.00 95.94 315 THR A C 1
ATOM 2451 O O . THR A 1 315 ? 2.379 -7.455 -17.985 1.00 95.94 315 THR A O 1
ATOM 2454 N N . GLU A 1 316 ? 1.449 -9.321 -17.163 1.00 94.00 316 GLU A N 1
ATOM 2455 C CA . GLU A 1 316 ? 1.250 -10.037 -18.418 1.00 94.00 316 GLU A CA 1
ATOM 2456 C C . GLU A 1 316 ? -0.253 -10.105 -18.711 1.00 94.00 316 GLU A C 1
ATOM 2458 O O . GLU A 1 316 ? -1.064 -10.019 -17.787 1.00 94.00 316 GLU A O 1
ATOM 2463 N N . ALA A 1 317 ? -0.613 -10.215 -19.988 1.00 92.56 317 ALA A N 1
ATOM 2464 C CA . ALA A 1 317 ? -1.987 -10.468 -20.410 1.00 92.56 317 ALA A CA 1
ATOM 2465 C C . ALA A 1 317 ? -2.158 -11.961 -20.756 1.00 92.56 317 ALA A C 1
ATOM 2467 O O . ALA A 1 317 ? -1.190 -12.561 -21.241 1.00 92.56 317 ALA A O 1
ATOM 2468 N N . PRO A 1 318 ? -3.355 -12.555 -20.579 1.00 95.81 318 PRO A N 1
ATOM 2469 C CA . PRO A 1 318 ? -4.617 -11.943 -20.129 1.00 95.81 318 PRO A CA 1
ATOM 2470 C C . PRO A 1 318 ? -4.656 -11.586 -18.632 1.00 95.81 318 PRO A C 1
ATOM 2472 O O . PRO A 1 318 ? -3.785 -12.003 -17.871 1.00 95.81 318 PRO A O 1
ATOM 2475 N N . ILE A 1 319 ? -5.635 -10.769 -18.220 1.00 96.19 319 ILE A N 1
ATOM 2476 C CA . ILE A 1 319 ? -5.738 -10.227 -16.853 1.00 96.19 319 ILE A CA 1
ATOM 2477 C C . ILE A 1 319 ? -6.979 -10.752 -16.135 1.00 96.19 319 ILE A C 1
ATOM 2479 O O . ILE A 1 319 ? -8.104 -10.535 -16.577 1.00 96.19 319 ILE A O 1
ATOM 2483 N N . GLU A 1 320 ? -6.760 -11.368 -14.972 1.00 95.81 320 GLU A N 1
ATOM 2484 C CA . GLU A 1 320 ? -7.839 -11.834 -14.105 1.00 95.81 320 GLU A CA 1
ATOM 2485 C C . GLU A 1 320 ? -8.435 -10.696 -13.271 1.00 95.81 320 GLU A C 1
ATOM 2487 O O . GLU A 1 320 ? -7.702 -9.862 -12.721 1.00 95.81 320 GLU A O 1
ATOM 2492 N N . VAL A 1 321 ? -9.759 -10.730 -13.097 1.00 96.75 321 VAL A N 1
ATOM 2493 C CA . VAL A 1 321 ? -10.470 -9.874 -12.147 1.00 96.75 321 VAL A CA 1
ATOM 2494 C C . VAL A 1 321 ? -10.933 -10.718 -10.967 1.00 96.75 321 VAL A C 1
ATOM 2496 O O . VAL A 1 321 ? -11.622 -11.724 -11.129 1.00 96.75 321 VAL A O 1
ATOM 2499 N N . LYS A 1 322 ? -10.567 -10.284 -9.763 1.00 96.94 322 LYS A N 1
ATOM 2500 C CA . LYS A 1 322 ? -10.994 -10.891 -8.504 1.00 96.94 322 LYS A CA 1
ATOM 2501 C C . LYS A 1 322 ? -11.493 -9.840 -7.539 1.00 96.94 322 LYS A C 1
ATOM 2503 O O . LYS A 1 322 ? -11.014 -8.704 -7.541 1.00 96.94 322 LYS A O 1
ATOM 2508 N N . ALA A 1 323 ? -12.429 -10.233 -6.691 1.00 96.62 323 ALA A N 1
ATOM 2509 C CA . ALA A 1 323 ? -12.915 -9.375 -5.628 1.00 96.62 323 ALA A CA 1
ATOM 2510 C C . ALA A 1 323 ? -13.360 -10.162 -4.413 1.00 96.62 323 ALA A C 1
ATOM 2512 O O . ALA A 1 323 ? -13.787 -11.308 -4.524 1.00 96.62 323 ALA A O 1
ATOM 2513 N N . ILE A 1 324 ? -13.305 -9.509 -3.260 1.00 95.50 324 ILE A N 1
ATOM 2514 C CA . ILE A 1 324 ? -13.900 -10.028 -2.037 1.00 95.50 324 ILE A CA 1
ATOM 2515 C C . ILE A 1 324 ? -15.307 -9.473 -1.925 1.00 95.50 324 ILE A C 1
ATOM 2517 O O . ILE A 1 324 ? -15.532 -8.263 -1.993 1.00 95.50 324 ILE A O 1
ATOM 2521 N N . VAL A 1 325 ? -16.247 -10.381 -1.725 1.00 95.44 325 VAL A N 1
ATOM 2522 C CA . VAL A 1 325 ? -17.648 -10.085 -1.458 1.00 95.44 325 VAL A CA 1
ATOM 2523 C C . VAL A 1 325 ? -18.014 -10.660 -0.102 1.00 95.44 325 VAL A C 1
ATOM 2525 O O . VAL A 1 325 ? -17.444 -11.656 0.346 1.00 95.44 325 VAL A O 1
ATOM 2528 N N . ARG A 1 326 ? -18.949 -10.014 0.579 1.00 93.62 326 ARG A N 1
ATOM 2529 C CA . ARG A 1 326 ? -19.397 -10.416 1.906 1.00 93.62 326 ARG A CA 1
ATOM 2530 C C . ARG A 1 326 ? -20.910 -10.479 1.950 1.00 93.62 326 ARG A C 1
ATOM 2532 O O . ARG A 1 326 ? -21.589 -9.602 1.430 1.00 93.62 326 ARG A O 1
ATOM 2539 N N . ASN A 1 327 ? -21.443 -11.473 2.646 1.00 93.75 327 ASN A N 1
ATOM 2540 C CA . ASN A 1 327 ? -22.844 -11.470 3.040 1.00 93.75 327 ASN A CA 1
ATOM 2541 C C . ASN A 1 327 ? -22.987 -10.773 4.401 1.00 93.75 327 ASN A C 1
ATOM 2543 O O . ASN A 1 327 ? -22.701 -11.348 5.450 1.00 93.75 327 ASN A O 1
ATOM 2547 N N . SER A 1 328 ? -23.417 -9.516 4.388 1.00 91.38 328 SER A N 1
ATOM 2548 C CA . SER A 1 328 ? -23.713 -8.723 5.588 1.00 91.38 328 SER A CA 1
ATOM 2549 C C . SER A 1 328 ? -25.143 -8.948 6.111 1.00 91.38 328 SER A C 1
ATOM 2551 O O . SER A 1 328 ? -25.523 -8.419 7.160 1.00 91.38 328 SER A O 1
ATOM 2553 N N . GLY A 1 329 ? -25.937 -9.761 5.409 1.00 91.38 329 GLY A N 1
ATOM 2554 C CA . GLY A 1 329 ? -27.274 -10.175 5.807 1.00 91.38 329 GLY A CA 1
ATOM 2555 C C . GLY A 1 329 ? -27.295 -11.331 6.811 1.00 91.38 329 GLY A C 1
ATOM 2556 O O . GLY A 1 329 ? -26.318 -12.049 7.019 1.00 91.38 329 GLY A O 1
ATOM 2557 N N . SER A 1 330 ? -28.459 -11.525 7.431 1.00 90.69 330 SER A N 1
ATOM 2558 C CA . SER A 1 330 ? -28.762 -12.622 8.368 1.00 90.69 330 SER A CA 1
ATOM 2559 C C . SER A 1 330 ? -29.193 -13.923 7.688 1.00 90.69 330 SER A C 1
ATOM 2561 O O . SER A 1 330 ? -29.283 -14.955 8.351 1.00 90.69 330 SER A O 1
ATOM 2563 N N . LEU A 1 331 ? -29.489 -13.884 6.387 1.00 91.69 331 LEU A N 1
ATOM 2564 C CA . LEU A 1 331 ? -29.849 -15.056 5.597 1.00 91.69 331 LEU A CA 1
ATOM 2565 C C . LEU A 1 331 ? -28.695 -15.432 4.673 1.00 91.69 331 LEU A C 1
ATOM 2567 O O . LEU A 1 331 ? -28.060 -14.565 4.076 1.00 91.6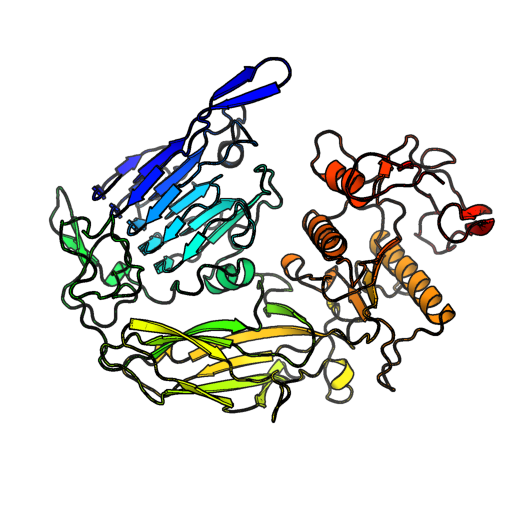9 331 LEU A O 1
ATOM 2571 N N . GLU A 1 332 ? -28.464 -16.731 4.527 1.00 92.06 332 GLU A N 1
ATOM 2572 C CA . GLU A 1 332 ? -27.607 -17.267 3.474 1.00 92.06 332 GLU A CA 1
ATOM 2573 C C . GLU A 1 332 ? -28.134 -16.844 2.098 1.00 92.06 332 GLU A C 1
ATOM 2575 O O . GLU A 1 332 ? -29.350 -16.812 1.853 1.00 92.06 332 GLU A O 1
ATOM 2580 N N . VAL A 1 333 ? -27.208 -16.507 1.206 1.00 91.25 333 VAL A N 1
ATOM 2581 C CA . VAL A 1 333 ? -27.521 -16.145 -0.171 1.00 91.25 333 VAL A CA 1
ATOM 2582 C C . VAL A 1 333 ? -26.975 -17.240 -1.074 1.00 91.25 333 VAL A C 1
ATOM 2584 O O . VAL A 1 333 ? -25.784 -17.522 -1.040 1.00 91.25 333 VAL A O 1
ATOM 2587 N N . ASN A 1 334 ? -27.862 -17.835 -1.871 1.00 93.00 334 ASN A N 1
ATOM 2588 C CA . ASN A 1 334 ? -27.532 -18.876 -2.839 1.00 93.00 334 ASN A CA 1
ATOM 2589 C C . ASN A 1 334 ? -27.749 -18.355 -4.263 1.00 93.00 334 ASN A C 1
ATOM 2591 O O . ASN A 1 334 ? -28.644 -17.526 -4.478 1.00 93.00 334 ASN A O 1
ATOM 2595 N N . ASP A 1 335 ? -26.958 -18.851 -5.210 1.00 92.38 335 ASP A N 1
ATOM 2596 C CA . ASP A 1 335 ? -26.968 -18.480 -6.626 1.00 92.38 335 ASP A CA 1
ATOM 2597 C C . ASP A 1 335 ? -26.923 -16.951 -6.846 1.00 92.38 335 ASP A C 1
ATOM 2599 O O . ASP A 1 335 ? -27.557 -16.410 -7.764 1.00 92.38 335 ASP A O 1
ATOM 2603 N N . LYS A 1 336 ? -26.202 -16.209 -5.988 1.00 93.06 336 LYS A N 1
ATOM 2604 C CA . LYS A 1 336 ? -26.074 -14.752 -6.135 1.00 93.06 336 LYS A CA 1
ATOM 2605 C C . LYS A 1 336 ? -25.248 -14.460 -7.374 1.00 93.06 336 LYS A C 1
ATOM 2607 O O . LYS A 1 336 ? -24.099 -14.882 -7.480 1.00 93.06 336 LYS A O 1
ATOM 2612 N N . LYS A 1 337 ? -25.826 -13.676 -8.278 1.00 94.62 337 LYS A N 1
ATOM 2613 C CA . LYS A 1 337 ? -25.139 -13.166 -9.461 1.00 94.62 337 LYS A CA 1
ATOM 2614 C C . LYS A 1 337 ? -24.415 -11.875 -9.126 1.00 94.62 337 LYS A C 1
ATOM 2616 O O . LYS A 1 337 ? -25.002 -10.946 -8.564 1.00 94.62 337 LYS A O 1
ATOM 2621 N N . ILE A 1 338 ? -23.144 -11.835 -9.491 1.00 95.88 338 ILE A N 1
ATOM 2622 C CA . ILE A 1 338 ? -22.266 -10.683 -9.339 1.00 95.88 338 ILE A CA 1
ATOM 2623 C C . ILE A 1 338 ? -21.654 -10.413 -10.708 1.00 95.88 338 ILE A C 1
ATOM 2625 O O . ILE A 1 338 ? -21.250 -11.339 -11.407 1.00 95.88 338 ILE A O 1
ATOM 2629 N N . PHE A 1 339 ? -21.632 -9.148 -11.112 1.00 96.38 339 PHE A N 1
ATOM 2630 C CA . PHE A 1 339 ? -21.297 -8.746 -12.470 1.00 96.38 339 PHE A CA 1
ATOM 2631 C C . PHE A 1 339 ? -20.073 -7.841 -12.485 1.00 96.38 339 PHE A C 1
ATOM 2633 O O . PHE A 1 339 ? -20.077 -6.791 -11.840 1.00 96.38 339 PHE A O 1
ATOM 2640 N N . ALA A 1 340 ? -19.070 -8.202 -13.283 1.00 96.62 340 ALA A N 1
ATOM 2641 C CA . ALA A 1 340 ? -17.970 -7.317 -13.639 1.00 96.62 340 ALA A CA 1
ATOM 2642 C C . ALA A 1 340 ? -18.251 -6.634 -14.984 1.00 96.62 340 ALA A C 1
ATOM 2644 O O . ALA A 1 340 ? -18.636 -7.271 -15.969 1.00 96.62 340 ALA A O 1
ATOM 2645 N N . SER A 1 341 ? -18.045 -5.321 -15.031 1.00 97.25 341 SER A N 1
ATOM 2646 C CA . SER A 1 341 ? -18.037 -4.532 -16.261 1.00 97.25 34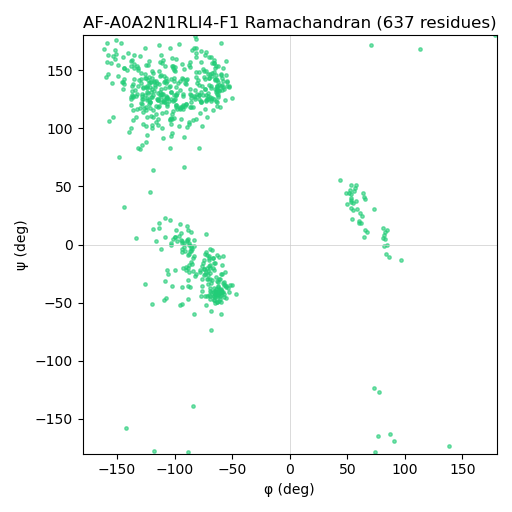1 SER A CA 1
ATOM 2647 C C . SER A 1 341 ? -16.720 -3.779 -16.376 1.00 97.25 341 SER A C 1
ATOM 2649 O O . SER A 1 341 ? -16.282 -3.123 -15.432 1.00 97.25 341 SER A O 1
ATOM 2651 N N . ILE A 1 342 ? -16.095 -3.866 -17.546 1.00 97.69 342 ILE A N 1
ATOM 2652 C CA . ILE A 1 342 ? -14.805 -3.245 -17.833 1.00 97.69 342 ILE A CA 1
ATOM 2653 C C . ILE A 1 342 ? -15.026 -2.134 -18.843 1.00 97.69 342 ILE A C 1
ATOM 2655 O O . ILE A 1 342 ? -15.577 -2.347 -19.927 1.00 97.69 342 ILE A O 1
ATOM 2659 N N . TYR A 1 343 ? -14.550 -0.950 -18.489 1.00 98.12 343 TYR A N 1
ATOM 2660 C CA . TYR A 1 343 ? -14.588 0.229 -19.327 1.00 98.12 343 TYR A CA 1
ATOM 2661 C C . TYR A 1 343 ? -13.172 0.691 -19.633 1.00 98.12 343 TYR A C 1
ATOM 2663 O O . TYR A 1 343 ? -12.331 0.744 -18.742 1.00 98.12 343 TYR A O 1
ATOM 2671 N N . ARG A 1 344 ? -12.928 1.115 -20.865 1.00 97.81 344 ARG A N 1
ATOM 2672 C CA . ARG A 1 344 ? -11.684 1.753 -21.291 1.00 97.81 344 ARG A CA 1
ATOM 2673 C C . ARG A 1 344 ? -11.882 3.254 -21.418 1.00 97.81 344 ARG A C 1
ATOM 2675 O O . ARG A 1 344 ? -12.926 3.717 -21.864 1.00 97.81 344 ARG A O 1
ATOM 2682 N N . GLU A 1 345 ? -10.889 4.040 -21.045 1.00 97.38 345 GLU A N 1
ATOM 2683 C CA . GLU A 1 345 ? -10.867 5.475 -21.307 1.00 97.38 345 GLU A CA 1
ATOM 2684 C C . GLU A 1 345 ? -10.783 5.736 -22.813 1.00 97.38 345 GLU A C 1
ATOM 2686 O O . GLU A 1 345 ? -9.873 5.243 -23.468 1.00 97.38 345 GLU A O 1
ATOM 2691 N N . SER A 1 346 ? -11.706 6.522 -23.362 1.00 95.94 346 SER A N 1
ATOM 2692 C CA . SER A 1 346 ? -11.746 6.973 -24.753 1.00 95.94 346 SER A CA 1
ATOM 2693 C C . SER A 1 346 ? -10.747 8.111 -25.012 1.00 95.94 346 SER A C 1
ATOM 2695 O O . SER A 1 346 ? -10.300 8.760 -24.065 1.00 95.94 346 SER A O 1
ATOM 2697 N N . PRO A 1 347 ? -10.461 8.461 -26.280 1.00 94.62 347 PRO A N 1
ATOM 2698 C CA . PRO A 1 347 ? -9.622 9.618 -26.612 1.00 94.62 347 PRO A CA 1
ATOM 2699 C C . PRO A 1 347 ? -10.122 10.949 -26.031 1.00 94.62 347 PRO A C 1
ATOM 2701 O O . PRO A 1 347 ? -9.350 11.884 -25.850 1.00 94.62 347 PRO A O 1
ATOM 2704 N N . SER A 1 348 ? -11.425 11.042 -25.741 1.00 92.19 348 SER A N 1
ATOM 2705 C CA . SER A 1 348 ? -12.047 12.226 -25.135 1.00 92.19 348 SER A CA 1
ATOM 2706 C C . SER A 1 348 ? -11.967 12.252 -23.601 1.00 92.19 348 SER A C 1
ATOM 2708 O O . SER A 1 348 ? -12.453 13.198 -22.985 1.00 92.19 348 SER A O 1
ATOM 2710 N N . GLY A 1 349 ? -11.387 11.218 -22.979 1.00 90.94 349 GLY A N 1
ATOM 2711 C CA . GLY A 1 349 ? -11.290 11.057 -21.525 1.00 90.94 349 GLY A CA 1
ATOM 2712 C C . GLY A 1 349 ? -12.537 10.458 -20.861 1.00 90.94 349 GLY A C 1
ATOM 2713 O O . GLY A 1 349 ? -12.606 10.367 -19.638 1.00 90.94 349 GLY A O 1
ATOM 2714 N N . THR A 1 350 ? -13.545 10.052 -21.640 1.00 94.62 350 THR A N 1
ATOM 2715 C CA . THR A 1 350 ? -14.758 9.379 -21.137 1.00 94.62 350 THR A CA 1
ATOM 2716 C C . THR A 1 350 ? -14.599 7.863 -21.149 1.00 94.62 350 THR A C 1
ATOM 2718 O O . THR A 1 350 ? -13.909 7.329 -22.006 1.00 94.62 350 THR A O 1
ATOM 2721 N N . TYR A 1 351 ? -15.265 7.144 -20.248 1.00 96.56 351 TYR A N 1
ATOM 2722 C CA . TYR A 1 351 ? -15.214 5.680 -20.222 1.00 96.56 351 TYR A CA 1
ATOM 2723 C C . TYR A 1 351 ? -16.186 5.054 -21.233 1.00 96.56 351 TYR A C 1
ATOM 2725 O O . TYR A 1 351 ? -17.385 5.332 -21.201 1.00 96.56 351 TYR A O 1
ATOM 2733 N N . ILE A 1 352 ? -15.664 4.193 -22.108 1.00 96.44 352 ILE A N 1
ATOM 2734 C CA . ILE A 1 352 ? -16.410 3.363 -23.059 1.00 96.44 352 ILE A CA 1
ATOM 2735 C C . ILE A 1 352 ? -16.431 1.914 -22.578 1.00 96.44 352 ILE A C 1
ATOM 2737 O O . ILE A 1 352 ? -15.419 1.389 -22.131 1.00 96.44 352 ILE A O 1
ATOM 2741 N N . LEU A 1 353 ? -17.596 1.275 -22.647 1.00 96.44 353 LEU A N 1
ATOM 2742 C CA . LEU A 1 353 ? -17.784 -0.108 -22.212 1.00 96.44 353 LEU A CA 1
ATOM 2743 C C . LEU A 1 353 ? -17.093 -1.069 -23.189 1.00 96.44 353 LEU A C 1
ATOM 2745 O O . LEU A 1 353 ? -17.378 -1.029 -24.385 1.00 96.44 353 LEU A O 1
ATOM 2749 N N . GLU A 1 354 ? -16.207 -1.920 -22.675 1.00 93.44 354 GLU A N 1
ATOM 2750 C CA . GLU A 1 354 ? -15.448 -2.907 -23.457 1.00 93.44 354 GLU A CA 1
ATOM 2751 C C . GLU A 1 354 ? -15.959 -4.326 -23.200 1.00 93.44 354 GLU A C 1
ATOM 2753 O O . GLU A 1 354 ? -16.262 -5.056 -24.141 1.00 93.44 354 GLU A O 1
ATOM 2758 N N . HIS A 1 355 ? -16.171 -4.669 -21.928 1.00 92.19 355 HIS A N 1
ATOM 2759 C CA . HIS A 1 355 ? -16.830 -5.906 -21.520 1.00 92.19 355 HIS A CA 1
ATOM 2760 C C . HIS A 1 355 ? -17.969 -5.593 -20.557 1.00 92.19 355 HIS A C 1
ATOM 2762 O O . HIS A 1 355 ? -17.812 -4.796 -19.634 1.00 92.19 355 HIS A O 1
ATOM 2768 N N . SER A 1 356 ? -19.120 -6.226 -20.766 1.00 91.62 356 SER A N 1
ATOM 2769 C CA . SER A 1 356 ? -20.328 -5.975 -19.984 1.00 91.62 356 SER A CA 1
ATOM 2770 C C . SER A 1 356 ? -20.808 -7.244 -19.308 1.00 91.62 356 SER A C 1
ATOM 2772 O O . SER A 1 356 ? -20.912 -8.278 -19.966 1.00 91.62 356 SER A O 1
ATOM 2774 N N . ASN A 1 357 ? -21.172 -7.118 -18.031 1.00 88.75 357 ASN A N 1
ATOM 2775 C CA . ASN A 1 357 ? -21.904 -8.127 -17.266 1.00 88.75 357 ASN A CA 1
ATOM 2776 C C . ASN A 1 357 ? -21.273 -9.526 -17.311 1.00 88.75 357 ASN A C 1
ATOM 2778 O O . ASN A 1 357 ? -21.970 -10.518 -17.519 1.00 88.75 357 ASN A O 1
ATOM 2782 N N . ILE A 1 358 ? -19.958 -9.602 -17.109 1.00 94.19 358 ILE A N 1
ATOM 2783 C CA . ILE A 1 358 ? -19.276 -10.878 -16.887 1.00 94.19 358 ILE A CA 1
ATOM 2784 C C . ILE A 1 358 ? -19.769 -11.414 -15.542 1.00 94.19 358 ILE A C 1
ATOM 2786 O O . ILE A 1 358 ? -19.586 -10.765 -14.513 1.00 94.19 358 ILE A O 1
ATOM 2790 N N . GLU A 1 359 ? -20.462 -12.548 -15.570 1.00 94.12 359 GLU A N 1
ATOM 2791 C CA . GLU A 1 359 ? -21.187 -13.094 -14.422 1.00 94.12 359 GLU A CA 1
ATOM 2792 C C . GLU A 1 359 ? -20.314 -14.070 -13.625 1.00 94.12 359 GLU A C 1
ATOM 2794 O O . GLU A 1 359 ? -19.770 -15.023 -14.179 1.00 94.12 359 GLU A O 1
ATOM 2799 N N . ALA A 1 360 ? -20.260 -13.865 -12.311 1.00 93.94 360 ALA A N 1
ATOM 2800 C CA . ALA A 1 360 ? -19.857 -14.863 -11.331 1.00 93.94 360 ALA A CA 1
ATOM 2801 C C . ALA A 1 360 ? -21.080 -15.237 -10.480 1.00 93.94 360 ALA A C 1
ATOM 2803 O O . ALA A 1 360 ? -21.829 -14.359 -10.040 1.00 93.94 360 ALA A O 1
ATOM 2804 N N . VAL A 1 361 ? -21.290 -16.537 -10.262 1.00 94.12 361 VAL A N 1
ATOM 2805 C CA . VAL A 1 361 ? -22.381 -17.067 -9.431 1.00 94.12 361 VAL A CA 1
ATOM 2806 C C . VAL A 1 361 ? -21.789 -17.662 -8.170 1.00 94.12 361 VAL A C 1
ATOM 2808 O O . VAL A 1 361 ? -20.858 -18.464 -8.256 1.00 94.12 361 VAL A O 1
ATOM 2811 N N . VAL A 1 362 ? -22.320 -17.265 -7.015 1.00 93.75 362 VAL A N 1
ATOM 2812 C CA . VAL A 1 362 ? -21.782 -17.677 -5.718 1.00 93.75 362 VAL A CA 1
ATOM 2813 C C . VAL A 1 362 ? -22.847 -17.959 -4.673 1.00 93.75 362 VAL A C 1
ATOM 2815 O O . VAL A 1 362 ? -23.900 -17.318 -4.640 1.00 93.75 362 VAL A O 1
ATOM 2818 N N . ASP A 1 363 ? -22.489 -18.869 -3.773 1.00 94.25 363 ASP A N 1
ATOM 2819 C CA . ASP A 1 363 ? -23.191 -19.144 -2.527 1.00 94.25 363 ASP A CA 1
ATOM 2820 C C . ASP A 1 363 ? -22.354 -18.581 -1.375 1.00 94.25 363 ASP A C 1
ATOM 2822 O O . ASP A 1 363 ? -21.151 -18.845 -1.281 1.00 94.25 363 ASP A O 1
ATOM 2826 N N . ILE A 1 364 ? -22.967 -17.760 -0.522 1.00 93.75 364 ILE A N 1
ATOM 2827 C CA . ILE A 1 364 ? -22.283 -17.100 0.593 1.00 93.75 364 ILE A CA 1
ATOM 2828 C C . ILE A 1 364 ? -23.118 -17.260 1.864 1.00 93.75 364 ILE A C 1
ATOM 2830 O O . ILE A 1 364 ? -24.226 -16.715 1.990 1.00 93.75 364 ILE A O 1
ATOM 2834 N N . GLU A 1 365 ? -22.546 -17.965 2.839 1.00 92.62 365 GLU A N 1
ATOM 2835 C CA . GLU A 1 365 ? -23.109 -18.094 4.181 1.00 92.62 365 GLU A CA 1
ATOM 2836 C C . GLU A 1 365 ? -23.290 -16.722 4.846 1.00 92.62 365 GLU A C 1
ATOM 2838 O O . GLU A 1 365 ? -22.579 -15.756 4.561 1.00 92.62 365 GLU A O 1
ATOM 2843 N N . SER A 1 366 ? -24.266 -16.616 5.749 1.00 90.56 366 SER A N 1
ATOM 2844 C CA . SER A 1 366 ? -24.504 -15.374 6.489 1.00 90.56 366 SER A CA 1
ATOM 2845 C C . SER A 1 366 ? -23.250 -14.951 7.255 1.00 90.56 366 SER A C 1
ATOM 2847 O O . SER A 1 366 ? -22.641 -15.754 7.958 1.00 90.56 366 SER A O 1
ATOM 2849 N N . THR A 1 367 ? -22.893 -13.669 7.169 1.00 89.75 367 THR A N 1
ATOM 2850 C CA . THR A 1 367 ? -21.737 -13.061 7.851 1.00 89.75 367 THR A CA 1
ATOM 2851 C C . THR A 1 367 ? -20.356 -13.525 7.378 1.00 89.75 367 THR A C 1
ATOM 2853 O O . THR A 1 367 ? -19.356 -13.153 7.997 1.00 89.75 367 THR A O 1
ATOM 2856 N N . GLU A 1 368 ? -20.268 -14.251 6.263 1.00 91.69 368 GLU A N 1
ATOM 2857 C CA . GLU A 1 368 ? -19.004 -14.723 5.689 1.00 91.69 368 GLU A CA 1
ATOM 2858 C C . GLU A 1 368 ? -18.531 -13.897 4.487 1.00 91.69 368 GLU A C 1
ATOM 2860 O O . GLU A 1 368 ? -19.298 -13.161 3.858 1.00 91.69 368 GLU A O 1
ATOM 2865 N N . ASN A 1 369 ? -17.231 -14.018 4.203 1.00 92.75 369 ASN A N 1
ATOM 2866 C CA . ASN A 1 369 ? -16.559 -13.381 3.073 1.00 92.75 369 ASN A CA 1
ATOM 2867 C C . ASN A 1 369 ? -16.104 -14.455 2.082 1.00 92.75 369 ASN A C 1
ATOM 2869 O O . ASN A 1 369 ? -15.652 -15.524 2.493 1.00 92.75 369 ASN A O 1
ATOM 2873 N N . LEU A 1 370 ? -16.152 -14.143 0.792 1.00 94.81 370 LEU A N 1
ATOM 2874 C CA . LEU A 1 370 ? -15.695 -15.017 -0.280 1.00 94.81 370 LEU A CA 1
ATOM 2875 C C . LEU A 1 370 ? -14.903 -14.199 -1.302 1.00 94.81 370 LEU A C 1
ATOM 2877 O O . LEU A 1 370 ? -15.363 -13.145 -1.738 1.00 94.81 370 LEU A O 1
ATOM 2881 N N . GLU A 1 371 ? -13.724 -14.684 -1.697 1.00 95.88 371 GLU A N 1
ATOM 2882 C CA . GLU A 1 371 ? -13.051 -14.169 -2.891 1.00 95.88 371 GLU A CA 1
ATOM 2883 C C . GLU A 1 371 ? -13.628 -14.858 -4.129 1.00 95.88 371 GLU A C 1
ATOM 2885 O O . GLU A 1 371 ? -13.687 -16.086 -4.204 1.00 95.88 371 GLU A O 1
ATOM 2890 N N . ILE A 1 372 ? -14.043 -14.054 -5.101 1.00 96.06 372 ILE A N 1
ATOM 2891 C CA . ILE A 1 372 ? -14.624 -14.505 -6.360 1.00 96.06 372 ILE A CA 1
ATOM 2892 C C . ILE A 1 372 ? -13.681 -14.194 -7.516 1.00 96.06 372 ILE A C 1
ATOM 2894 O O . ILE A 1 372 ? -12.991 -13.174 -7.509 1.00 96.06 372 ILE A O 1
ATOM 2898 N N . SER A 1 373 ? -13.676 -15.077 -8.511 1.00 95.75 373 SER A N 1
ATOM 2899 C CA . SER A 1 373 ? -12.950 -14.925 -9.773 1.00 95.75 373 SER A CA 1
ATOM 2900 C C . SER A 1 373 ? -13.956 -14.791 -10.907 1.00 95.75 373 SER A C 1
ATOM 2902 O O . SER A 1 373 ? -14.947 -15.525 -10.933 1.00 95.75 373 SER A O 1
ATOM 2904 N N . PHE A 1 374 ? -13.699 -13.877 -11.839 1.00 95.44 374 PHE A N 1
ATOM 2905 C CA . PHE A 1 374 ? -14.517 -13.715 -13.044 1.00 95.44 374 PHE A CA 1
ATOM 2906 C C . PHE A 1 374 ? -13.998 -14.544 -14.226 1.00 95.44 374 PHE A C 1
ATOM 2908 O O . PHE A 1 374 ? -14.652 -14.577 -15.266 1.00 95.44 374 PHE A O 1
ATOM 2915 N N . ASN A 1 375 ? -12.873 -15.246 -14.038 1.00 94.50 375 ASN A N 1
ATOM 2916 C CA . ASN A 1 375 ? -12.256 -16.163 -14.998 1.00 94.50 375 ASN A CA 1
ATOM 2917 C C . ASN A 1 375 ? -11.958 -15.468 -16.332 1.00 94.50 375 ASN A C 1
ATOM 2919 O O . ASN A 1 375 ? -12.330 -15.937 -17.401 1.00 94.50 375 ASN A O 1
ATOM 2923 N N . LEU A 1 376 ? -11.322 -14.301 -16.242 1.00 93.88 376 LEU A N 1
ATOM 2924 C CA . LEU A 1 376 ? -10.930 -13.479 -17.390 1.00 93.88 376 LEU A CA 1
ATOM 2925 C C . LEU A 1 376 ? -9.487 -13.733 -17.845 1.00 93.88 376 LEU A C 1
ATOM 2927 O O . LEU A 1 376 ? -8.994 -13.038 -18.736 1.00 93.88 376 LEU A O 1
ATOM 2931 N N . ALA A 1 377 ? -8.800 -14.694 -17.229 1.00 93.12 377 ALA A N 1
ATOM 2932 C CA . ALA A 1 377 ? -7.467 -15.130 -17.628 1.00 93.12 377 ALA A CA 1
ATOM 2933 C C . ALA A 1 377 ? -7.258 -16.646 -17.455 1.00 93.12 377 ALA A C 1
ATOM 2935 O O . ALA A 1 377 ? -6.148 -17.088 -17.144 1.00 93.12 377 ALA A O 1
ATOM 2936 N N . ASP A 1 378 ? -8.309 -17.451 -17.619 1.00 89.38 378 ASP A N 1
ATOM 2937 C CA . ASP A 1 378 ? -8.246 -18.908 -17.447 1.00 89.38 378 ASP A CA 1
ATOM 2938 C C . ASP A 1 378 ? -7.924 -19.664 -18.752 1.00 89.38 378 ASP A C 1
ATOM 2940 O O . ASP A 1 378 ? -7.685 -20.877 -18.729 1.00 89.38 378 ASP A O 1
ATOM 2944 N N . GLY A 1 379 ? -7.858 -18.955 -19.887 1.00 86.69 379 GLY A N 1
ATOM 2945 C CA . GLY A 1 379 ? -7.609 -19.541 -21.202 1.00 86.69 379 GLY A CA 1
ATOM 2946 C C . GLY A 1 379 ? -8.858 -20.141 -21.852 1.00 86.69 379 GLY A C 1
ATOM 2947 O O . GLY A 1 379 ? -8.743 -20.824 -22.877 1.00 86.69 379 GLY A O 1
ATOM 2948 N N . ILE A 1 380 ? -10.042 -19.937 -21.267 1.00 83.12 380 ILE A N 1
ATOM 2949 C CA . ILE A 1 380 ? -11.314 -20.506 -21.704 1.00 83.12 380 ILE A CA 1
ATOM 2950 C C . ILE A 1 380 ? -12.324 -19.380 -21.953 1.00 83.12 380 ILE A C 1
ATOM 2952 O O . ILE A 1 380 ? -12.668 -18.583 -21.094 1.00 83.12 380 ILE A O 1
ATOM 2956 N N . GLY A 1 381 ? -12.911 -19.358 -23.151 1.00 80.31 381 GLY A N 1
ATOM 2957 C CA . GLY A 1 381 ? -13.943 -18.373 -23.477 1.00 80.31 381 GLY A CA 1
ATOM 2958 C C . GLY A 1 381 ? -13.355 -16.997 -23.791 1.00 80.31 381 GLY A C 1
ATOM 2959 O O . GLY A 1 381 ? -12.546 -16.878 -24.711 1.00 80.31 381 GLY A O 1
ATOM 2960 N N . THR A 1 382 ? -13.841 -15.950 -23.119 1.00 82.19 382 THR A N 1
ATOM 2961 C CA . THR A 1 382 ? -13.462 -14.554 -23.387 1.00 82.19 382 THR A CA 1
ATOM 2962 C C . THR A 1 382 ? -12.506 -14.030 -22.325 1.00 82.19 382 THR A C 1
ATOM 2964 O O . THR A 1 382 ? -12.929 -13.334 -21.403 1.00 82.19 382 THR A O 1
ATOM 2967 N N . ASP A 1 383 ? -11.222 -14.332 -22.500 1.00 92.06 383 ASP A N 1
ATOM 2968 C CA . ASP A 1 383 ? -10.152 -13.715 -21.721 1.00 92.06 383 ASP A CA 1
ATOM 2969 C C . ASP A 1 383 ? -10.071 -12.205 -21.989 1.00 92.06 383 ASP A C 1
ATOM 2971 O O . ASP A 1 383 ? -10.272 -11.732 -23.116 1.00 92.06 383 ASP A O 1
ATOM 2975 N N . TRP A 1 384 ? -9.719 -11.439 -20.959 1.00 94.94 384 TRP A N 1
ATOM 2976 C CA . TRP A 1 384 ? -9.526 -10.001 -21.068 1.00 94.94 384 TRP A CA 1
ATOM 2977 C C . TRP A 1 384 ? -8.065 -9.656 -21.368 1.00 94.94 384 TRP A C 1
ATOM 2979 O O . TRP A 1 384 ? -7.157 -9.880 -20.564 1.00 94.94 384 TRP A O 1
ATOM 2989 N N . VAL A 1 385 ? -7.845 -9.047 -22.535 1.00 95.38 385 VAL A N 1
ATOM 2990 C CA . VAL A 1 385 ? -6.544 -8.530 -22.971 1.00 95.38 385 VAL A CA 1
ATOM 2991 C C . VAL A 1 385 ? -6.669 -7.022 -23.200 1.00 95.38 385 VAL A C 1
ATOM 2993 O O . VAL A 1 385 ? -7.208 -6.612 -24.229 1.00 95.38 385 VAL A O 1
ATOM 2996 N N . PRO A 1 386 ? -6.175 -6.178 -22.275 1.00 96.00 386 PRO A N 1
ATOM 2997 C CA . PRO A 1 386 ? -6.227 -4.734 -22.457 1.00 96.00 386 PRO A CA 1
ATOM 2998 C C . PRO A 1 386 ? -5.437 -4.283 -23.688 1.00 96.00 386 PRO A C 1
ATOM 3000 O O . PRO A 1 386 ? -4.302 -4.706 -23.912 1.00 96.00 386 PRO A O 1
ATOM 3003 N N . SER A 1 387 ? -6.013 -3.353 -24.443 1.00 96.00 387 SER A N 1
ATOM 3004 C CA . SER A 1 387 ? -5.349 -2.694 -25.569 1.00 96.00 387 SER A CA 1
ATOM 3005 C C . SER A 1 387 ? -4.391 -1.598 -25.088 1.00 96.00 387 SER A C 1
ATOM 3007 O O . SER A 1 387 ? -4.790 -0.721 -24.309 1.00 96.00 387 SER A O 1
ATOM 3009 N N . THR A 1 388 ? -3.137 -1.629 -25.555 1.00 96.44 388 THR A N 1
ATOM 3010 C CA . THR A 1 388 ? -2.136 -0.575 -25.291 1.00 96.44 388 THR A CA 1
ATOM 3011 C C . THR A 1 388 ? -2.310 0.616 -26.229 1.00 96.44 388 THR A C 1
ATOM 3013 O O . THR A 1 388 ? -3.049 0.543 -27.210 1.00 96.44 388 THR A O 1
ATOM 3016 N N . TYR A 1 389 ? -1.620 1.732 -25.968 1.00 96.06 389 TYR A N 1
ATOM 3017 C CA . TYR A 1 389 ? -1.629 2.872 -26.894 1.00 96.06 389 TYR A CA 1
ATOM 3018 C C . TYR A 1 389 ? -1.204 2.467 -28.312 1.00 96.06 389 TYR A C 1
ATOM 3020 O O . TYR A 1 389 ? -1.771 2.966 -29.282 1.00 96.06 389 TYR A O 1
ATOM 3028 N N . ASN A 1 390 ? -0.264 1.523 -28.442 1.00 94.50 390 ASN A N 1
ATOM 3029 C CA . ASN A 1 390 ? 0.150 1.014 -29.746 1.00 94.50 390 ASN A CA 1
ATOM 3030 C C . ASN A 1 390 ? -0.932 0.185 -30.464 1.00 94.50 390 ASN A C 1
ATOM 3032 O O . ASN A 1 390 ? -1.020 0.226 -31.696 1.00 94.50 390 ASN A O 1
ATOM 3036 N N . ASP A 1 391 ? -1.757 -0.552 -29.714 1.00 94.00 391 ASP A N 1
ATOM 3037 C CA . ASP A 1 391 ? -2.883 -1.314 -30.272 1.00 94.00 391 ASP A CA 1
ATOM 3038 C C . ASP A 1 391 ? -3.997 -0.389 -30.777 1.00 94.00 391 ASP A C 1
ATOM 3040 O O . ASP A 1 391 ? -4.679 -0.720 -31.743 1.00 94.00 391 ASP A O 1
ATOM 3044 N N . LEU A 1 392 ? -4.133 0.783 -30.150 1.00 94.19 392 LEU A N 1
ATOM 3045 C CA . LEU A 1 392 ? -5.153 1.801 -30.421 1.00 94.19 392 LEU A CA 1
ATOM 3046 C C . LEU A 1 392 ? -4.668 2.897 -31.387 1.00 94.19 392 LEU A C 1
ATOM 3048 O O . LEU A 1 392 ? -5.240 3.991 -31.459 1.00 94.19 392 LEU A O 1
ATOM 3052 N N . ARG A 1 393 ? -3.585 2.644 -32.131 1.00 90.00 393 ARG A N 1
ATOM 3053 C CA . ARG A 1 393 ? -3.102 3.590 -33.144 1.00 90.00 393 ARG A CA 1
ATOM 3054 C C . ARG A 1 393 ? -4.156 3.783 -34.227 1.00 90.00 393 ARG A C 1
ATOM 3056 O O . ARG A 1 393 ? -4.633 2.828 -34.827 1.00 90.00 393 ARG A O 1
ATOM 3063 N N . GLY A 1 394 ? -4.467 5.045 -34.507 1.00 87.31 394 GLY A N 1
ATOM 3064 C CA . GLY A 1 394 ? -5.518 5.430 -35.451 1.00 87.31 394 GLY A CA 1
ATOM 3065 C C . GLY A 1 394 ? -6.859 5.760 -34.791 1.00 87.31 394 GLY A C 1
ATOM 3066 O O . GLY A 1 394 ? -7.666 6.442 -35.417 1.00 87.31 394 GLY A O 1
ATOM 3067 N N . ASP A 1 395 ? -7.054 5.416 -33.514 1.00 91.56 395 ASP A N 1
ATOM 3068 C CA . ASP A 1 395 ? -8.300 5.700 -32.783 1.00 91.56 395 ASP A CA 1
ATOM 3069 C C . ASP A 1 395 ? -8.350 7.127 -32.204 1.00 91.56 395 ASP A C 1
ATOM 3071 O O . ASP A 1 395 ? -9.300 7.494 -31.519 1.00 91.56 395 ASP A O 1
ATOM 3075 N N . GLY A 1 396 ? -7.336 7.957 -32.473 1.00 92.50 396 GLY A N 1
ATOM 3076 C CA . GLY A 1 396 ? -7.284 9.362 -32.050 1.00 92.50 396 GLY A CA 1
ATOM 3077 C C . GLY A 1 396 ? -6.760 9.600 -30.630 1.00 92.50 396 GLY A C 1
ATOM 3078 O O . GLY A 1 396 ? -6.890 10.713 -30.124 1.00 92.50 396 GLY A O 1
ATOM 3079 N N . TYR A 1 397 ? -6.169 8.591 -29.983 1.00 94.38 397 TYR A N 1
ATOM 3080 C CA . TYR A 1 397 ? -5.533 8.746 -28.671 1.00 94.38 397 TYR A CA 1
ATOM 3081 C C . TYR A 1 397 ? -4.320 9.676 -28.718 1.00 94.38 397 TYR A C 1
ATOM 3083 O O . TYR A 1 397 ? -3.427 9.510 -29.547 1.00 94.38 397 TYR A O 1
ATOM 3091 N N . THR A 1 398 ? -4.249 10.588 -27.749 1.00 92.00 398 THR A N 1
ATOM 3092 C CA . THR A 1 398 ? -3.031 11.343 -27.442 1.00 92.00 398 THR A CA 1
ATOM 3093 C C . THR A 1 398 ? -2.296 10.640 -26.310 1.00 92.00 398 THR A C 1
ATOM 3095 O O . THR A 1 398 ? -2.830 10.526 -25.207 1.00 92.00 398 THR A O 1
ATOM 3098 N N . ILE A 1 399 ? -1.075 10.175 -26.574 1.00 92.25 399 ILE A N 1
ATOM 3099 C CA . ILE A 1 399 ? -0.235 9.525 -25.565 1.00 92.25 399 ILE A CA 1
ATOM 3100 C C . ILE A 1 399 ? 0.269 10.602 -24.589 1.00 92.25 399 ILE A C 1
ATOM 3102 O O . ILE A 1 399 ? 0.882 11.575 -25.037 1.00 92.25 399 ILE A O 1
ATOM 3106 N N . PRO A 1 400 ? 0.024 10.472 -23.271 1.00 92.25 400 PRO A N 1
ATOM 3107 C CA . PRO A 1 400 ? 0.587 11.395 -22.290 1.00 92.25 400 PRO A CA 1
ATOM 3108 C C . PRO A 1 400 ? 2.119 11.410 -22.351 1.00 92.25 400 PRO A C 1
ATOM 3110 O O . PRO A 1 400 ? 2.742 10.364 -22.544 1.00 92.25 400 PRO A O 1
ATOM 3113 N N . SER A 1 401 ? 2.730 12.582 -22.161 1.00 89.38 401 SER A N 1
ATOM 3114 C CA . SER A 1 401 ? 4.166 12.794 -22.399 1.00 89.38 401 SER A CA 1
ATOM 3115 C C . SER A 1 401 ? 5.069 11.848 -21.608 1.00 89.38 401 SER A C 1
ATOM 3117 O O . SER A 1 401 ? 6.090 11.398 -22.117 1.00 89.38 401 SER A O 1
ATOM 3119 N N . GLN A 1 402 ? 4.667 11.488 -20.391 1.00 89.69 402 GLN A N 1
ATOM 3120 C CA . GLN A 1 402 ? 5.409 10.577 -19.525 1.00 89.69 402 GLN A CA 1
ATOM 3121 C C . GLN A 1 402 ? 5.426 9.116 -20.010 1.00 89.69 402 GLN A C 1
ATOM 3123 O O . GLN A 1 402 ? 6.266 8.340 -19.563 1.00 89.69 402 GLN A O 1
ATOM 3128 N N . PHE A 1 403 ? 4.517 8.733 -20.914 1.00 93.69 403 PHE A N 1
ATOM 3129 C CA . PHE A 1 403 ? 4.453 7.385 -21.492 1.00 93.69 403 PHE A CA 1
ATOM 3130 C C . PHE A 1 403 ? 5.018 7.314 -22.912 1.00 93.69 403 PHE A C 1
ATOM 3132 O O . PHE A 1 403 ? 5.001 6.240 -23.518 1.00 93.69 403 PHE A O 1
ATOM 3139 N N . ILE A 1 404 ? 5.524 8.429 -23.448 1.00 88.50 404 ILE A N 1
ATOM 3140 C CA . ILE A 1 404 ? 6.200 8.429 -24.746 1.00 88.50 404 ILE A CA 1
ATOM 3141 C C . ILE A 1 404 ? 7.398 7.471 -24.673 1.00 88.50 404 ILE A C 1
ATOM 3143 O O . ILE A 1 404 ? 8.155 7.462 -23.702 1.00 88.50 404 ILE A O 1
ATOM 3147 N N . GLY A 1 405 ? 7.530 6.607 -25.681 1.00 87.31 405 GLY A N 1
ATOM 3148 C CA . GLY A 1 405 ? 8.539 5.544 -25.710 1.00 87.31 405 GLY A CA 1
ATOM 3149 C C . GLY A 1 405 ? 8.170 4.275 -24.929 1.00 87.31 405 GLY A C 1
ATOM 3150 O O . GLY A 1 405 ? 8.943 3.324 -24.948 1.00 87.31 405 GLY A O 1
ATOM 3151 N N . MET A 1 406 ? 7.003 4.231 -24.275 1.00 94.69 406 MET A N 1
ATOM 3152 C CA . MET A 1 406 ? 6.421 3.016 -23.675 1.00 94.69 406 MET A CA 1
ATOM 3153 C C . MET A 1 406 ? 5.058 2.652 -24.285 1.00 94.69 406 MET A C 1
ATOM 3155 O O . MET A 1 406 ? 4.331 1.816 -23.753 1.00 94.69 406 MET A O 1
ATOM 3159 N N . GLU A 1 407 ? 4.698 3.259 -25.414 1.00 93.44 407 GLU A N 1
ATOM 3160 C CA . GLU A 1 407 ? 3.444 3.022 -26.135 1.00 93.44 407 GLU A CA 1
ATOM 3161 C C . GLU A 1 407 ? 3.104 1.554 -26.464 1.00 93.44 407 GLU A C 1
ATOM 3163 O O . GLU A 1 407 ? 1.916 1.218 -26.387 1.00 93.44 407 GLU A O 1
ATOM 3168 N N . PRO A 1 408 ? 4.054 0.640 -26.777 1.00 93.94 408 PRO A N 1
ATOM 3169 C CA . PRO A 1 408 ? 3.701 -0.767 -26.981 1.00 93.94 408 PRO A CA 1
ATOM 3170 C C . PRO A 1 408 ? 3.264 -1.479 -25.701 1.00 93.94 408 PRO A C 1
ATOM 3172 O O . PRO A 1 408 ? 2.495 -2.443 -25.775 1.00 93.94 408 PRO A O 1
ATOM 3175 N N . ASN A 1 409 ? 3.704 -0.993 -24.540 1.00 96.69 409 ASN A N 1
ATOM 3176 C CA . ASN A 1 409 ? 3.495 -1.636 -23.248 1.00 96.69 409 ASN A CA 1
ATOM 3177 C C . ASN A 1 409 ? 2.381 -0.968 -22.432 1.00 96.69 409 ASN A C 1
ATOM 3179 O O . ASN A 1 409 ? 1.651 -1.654 -21.723 1.00 96.69 409 ASN A O 1
ATOM 3183 N N . VAL A 1 410 ? 2.229 0.356 -22.516 1.00 97.31 410 VAL A N 1
ATOM 3184 C CA . VAL A 1 410 ? 1.325 1.116 -21.643 1.00 97.31 410 VAL A CA 1
ATOM 3185 C C . VAL A 1 410 ? -0.064 1.250 -22.249 1.00 97.31 410 VAL A C 1
ATOM 3187 O O . VAL A 1 410 ? -0.244 1.526 -23.434 1.00 97.31 410 VAL A O 1
ATOM 3190 N N . THR A 1 411 ? -1.064 1.106 -21.393 1.00 97.44 411 THR A N 1
ATOM 3191 C CA . THR A 1 411 ? -2.479 1.251 -21.731 1.00 97.44 411 THR A CA 1
ATOM 3192 C C . THR A 1 411 ? -3.054 2.631 -21.360 1.00 97.44 411 THR A C 1
ATOM 3194 O O . THR A 1 411 ? -2.498 3.333 -20.503 1.00 97.44 411 THR A O 1
ATOM 3197 N N . PRO A 1 412 ? -4.181 3.055 -21.972 1.00 97.19 412 PRO A N 1
ATOM 3198 C CA . PRO A 1 412 ? -5.084 4.033 -21.362 1.00 97.19 412 PRO A CA 1
ATOM 3199 C C . PRO A 1 412 ? -5.635 3.522 -20.026 1.00 97.19 412 PRO A C 1
ATOM 3201 O O . PRO A 1 412 ? -5.433 2.365 -19.657 1.00 97.19 412 PRO A O 1
ATOM 3204 N N . ARG A 1 413 ? -6.361 4.368 -19.292 1.00 97.50 413 ARG A N 1
ATOM 3205 C CA . ARG A 1 413 ? -6.998 3.925 -18.048 1.00 97.50 413 ARG A CA 1
ATOM 3206 C C . ARG A 1 413 ? -8.149 2.968 -18.333 1.00 97.50 413 ARG A C 1
ATOM 3208 O O . ARG A 1 413 ? -8.921 3.176 -19.268 1.00 97.50 413 ARG A O 1
ATOM 3215 N N . TYR A 1 414 ? -8.303 1.969 -17.477 1.00 98.19 414 TYR A N 1
ATOM 3216 C CA . TYR A 1 414 ? -9.475 1.106 -17.431 1.00 98.19 414 TYR A CA 1
ATOM 3217 C C . TYR A 1 414 ? -10.196 1.301 -16.107 1.00 98.19 414 TYR A C 1
ATOM 3219 O O . TYR A 1 414 ? -9.555 1.399 -15.063 1.00 98.19 414 TYR A O 1
ATOM 3227 N N . ARG A 1 415 ? -11.525 1.347 -16.145 1.00 97.94 415 ARG A N 1
ATOM 3228 C CA . ARG A 1 415 ? -12.377 1.297 -14.959 1.00 97.94 415 ARG A CA 1
ATOM 3229 C C . ARG A 1 415 ? -13.037 -0.071 -14.887 1.00 97.94 415 ARG A C 1
ATOM 3231 O O . ARG A 1 415 ? -13.674 -0.492 -15.849 1.00 97.94 415 ARG A O 1
ATOM 3238 N N . ILE A 1 416 ? -12.881 -0.743 -13.758 1.00 98.00 416 ILE A N 1
ATOM 3239 C CA . ILE A 1 416 ? -13.513 -2.024 -13.457 1.00 98.00 416 ILE A CA 1
ATOM 3240 C C . ILE A 1 416 ? -14.610 -1.737 -12.442 1.00 98.00 416 ILE A C 1
ATOM 3242 O O . ILE A 1 416 ? -14.316 -1.246 -11.354 1.00 98.00 416 ILE A O 1
ATOM 3246 N N . ASP A 1 417 ? -15.854 -2.029 -12.806 1.00 97.56 417 ASP A N 1
ATOM 3247 C CA . ASP A 1 417 ? -17.009 -1.907 -11.924 1.00 97.56 417 ASP A CA 1
ATOM 3248 C C . ASP A 1 417 ? -17.492 -3.314 -11.578 1.00 97.56 417 ASP A C 1
ATOM 3250 O O . ASP A 1 417 ? -17.833 -4.093 -12.472 1.00 97.56 417 ASP A O 1
ATOM 3254 N N . ILE A 1 418 ? -17.540 -3.631 -10.287 1.00 97.12 418 ILE A N 1
ATOM 3255 C CA . ILE A 1 418 ? -18.191 -4.838 -9.782 1.00 97.12 418 ILE A CA 1
ATOM 3256 C C . ILE A 1 418 ? -19.502 -4.429 -9.151 1.00 97.12 418 ILE A C 1
ATOM 3258 O O . ILE A 1 418 ? -19.538 -3.588 -8.253 1.00 97.12 418 ILE A O 1
ATOM 3262 N N . THR A 1 419 ? -20.575 -5.032 -9.639 1.00 95.94 419 THR A N 1
ATOM 3263 C CA . THR A 1 419 ? -21.948 -4.671 -9.302 1.00 95.94 419 THR A CA 1
ATOM 3264 C C . THR A 1 419 ? -22.757 -5.909 -8.970 1.00 95.94 419 THR A C 1
ATOM 3266 O O . THR A 1 419 ? -22.483 -7.006 -9.457 1.00 95.94 419 THR A O 1
ATOM 3269 N N . MET A 1 420 ? -23.785 -5.725 -8.157 1.00 92.88 420 MET A N 1
ATOM 3270 C CA . MET A 1 420 ? -24.758 -6.766 -7.869 1.00 92.88 420 MET A CA 1
ATOM 3271 C C . MET A 1 420 ? -26.170 -6.201 -7.787 1.00 92.88 420 MET A C 1
ATOM 3273 O O . MET A 1 420 ? -26.370 -4.990 -7.672 1.00 92.88 420 MET A O 1
ATOM 3277 N N . ASP A 1 421 ? -27.150 -7.100 -7.844 1.00 90.62 421 ASP A N 1
ATOM 3278 C CA . ASP A 1 421 ? -28.559 -6.732 -7.751 1.00 90.62 421 ASP A CA 1
ATOM 3279 C C . ASP A 1 421 ? -28.885 -6.031 -6.433 1.00 90.62 421 ASP A C 1
ATOM 3281 O O . ASP A 1 421 ? -28.339 -6.373 -5.380 1.00 90.62 421 ASP A O 1
ATOM 3285 N N . ALA A 1 422 ? -29.841 -5.105 -6.513 1.00 91.19 422 ALA A N 1
ATOM 3286 C CA . ALA A 1 422 ? -30.331 -4.331 -5.386 1.00 91.19 422 ALA A CA 1
ATOM 3287 C C . ALA A 1 422 ? -30.814 -5.209 -4.219 1.00 91.19 422 ALA A C 1
ATOM 3289 O O . ALA A 1 422 ? -31.497 -6.221 -4.409 1.00 91.19 422 ALA A O 1
ATOM 3290 N N . ASP A 1 423 ? -30.519 -4.762 -3.007 1.00 90.62 423 ASP A N 1
ATOM 3291 C CA . ASP A 1 423 ? -30.931 -5.380 -1.751 1.00 90.62 423 ASP A CA 1
ATOM 3292 C C . ASP A 1 423 ? -31.274 -4.303 -0.700 1.00 90.62 423 ASP A C 1
ATOM 3294 O O . ASP A 1 423 ? -31.677 -3.186 -1.054 1.00 90.62 423 ASP A O 1
ATOM 3298 N N . GLU A 1 424 ? -31.240 -4.636 0.597 1.00 90.94 424 GLU A N 1
ATOM 3299 C CA . GLU A 1 424 ? -31.609 -3.675 1.643 1.00 90.94 424 GLU A CA 1
ATOM 3300 C C . GLU A 1 424 ? -30.602 -2.532 1.813 1.00 90.94 424 GLU A C 1
ATOM 3302 O O . GLU A 1 424 ? -30.992 -1.493 2.356 1.00 90.94 424 GLU A O 1
ATOM 3307 N N . GLN A 1 425 ? -29.361 -2.678 1.333 1.00 90.19 425 GLN A N 1
ATOM 3308 C CA . GLN A 1 425 ? -28.337 -1.647 1.428 1.00 90.19 425 GLN A CA 1
ATOM 3309 C C . GLN A 1 425 ? -27.673 -1.394 0.074 1.00 90.19 425 GLN A C 1
ATOM 3311 O O . GLN A 1 425 ? -26.570 -1.799 -0.204 1.00 90.19 425 GLN A O 1
ATOM 3316 N N . ASN A 1 426 ? -28.284 -0.591 -0.787 1.00 90.38 426 ASN A N 1
ATOM 3317 C CA . ASN A 1 426 ? -27.764 -0.456 -2.157 1.00 90.38 426 ASN A CA 1
ATOM 3318 C C . ASN A 1 426 ? -26.423 0.296 -2.293 1.00 90.38 426 ASN A C 1
ATOM 3320 O O . ASN A 1 426 ? -25.834 0.308 -3.371 1.00 90.38 426 ASN A O 1
ATOM 3324 N N . VAL A 1 427 ? -25.947 0.961 -1.234 1.00 89.81 427 VAL A N 1
ATOM 3325 C CA . VAL A 1 427 ? -24.729 1.793 -1.279 1.00 89.81 427 VAL A CA 1
ATOM 3326 C C . VAL A 1 427 ? -23.443 0.954 -1.311 1.00 89.81 427 VAL A C 1
ATOM 3328 O O . VAL A 1 427 ? -22.443 1.429 -1.839 1.00 89.81 427 VAL A O 1
ATOM 3331 N N . ASN A 1 428 ? -23.453 -0.275 -0.784 1.00 90.00 428 ASN A N 1
ATOM 3332 C CA . ASN A 1 428 ? -22.289 -1.179 -0.739 1.00 90.00 428 ASN A CA 1
ATOM 3333 C C . ASN A 1 428 ? -22.317 -2.254 -1.858 1.00 90.00 428 ASN A C 1
ATOM 3335 O O . ASN A 1 428 ? -21.431 -3.107 -1.921 1.00 90.00 428 ASN A O 1
ATOM 3339 N N . ASN A 1 429 ? -23.275 -2.169 -2.789 1.00 92.69 429 ASN A N 1
ATOM 3340 C CA . ASN A 1 429 ? -23.466 -3.139 -3.879 1.00 92.69 429 ASN A CA 1
ATOM 3341 C C . ASN A 1 429 ? -22.584 -2.864 -5.103 1.00 92.69 429 ASN A C 1
ATOM 3343 O O . ASN A 1 429 ? -22.645 -3.589 -6.097 1.00 92.69 429 ASN A O 1
ATOM 3347 N N . THR A 1 430 ? -21.819 -1.771 -5.096 1.00 93.50 430 THR A N 1
ATOM 3348 C CA . THR A 1 430 ? -20.948 -1.391 -6.210 1.00 93.50 430 THR A CA 1
ATOM 3349 C C . THR A 1 430 ? -19.600 -0.916 -5.704 1.00 93.50 430 THR A C 1
ATOM 3351 O O . THR A 1 430 ? -19.525 -0.011 -4.876 1.00 93.50 430 THR A O 1
ATOM 3354 N N . VAL A 1 431 ? -18.539 -1.493 -6.263 1.00 95.06 431 VAL A N 1
ATOM 3355 C CA . VAL A 1 431 ? -17.162 -1.022 -6.100 1.00 95.06 431 VAL A CA 1
ATOM 3356 C C . VAL A 1 431 ? -16.572 -0.792 -7.482 1.00 95.06 431 VAL A C 1
ATOM 3358 O O . VAL A 1 431 ? -16.736 -1.612 -8.386 1.00 95.06 431 VAL A O 1
ATOM 3361 N N . SER A 1 432 ? -15.882 0.334 -7.627 1.00 95.44 432 SER A N 1
ATOM 3362 C CA . SER A 1 432 ? -15.225 0.737 -8.862 1.00 95.44 432 SER A CA 1
ATOM 3363 C C . SER A 1 432 ? -13.753 0.984 -8.601 1.00 95.44 432 SER A C 1
ATOM 3365 O O . SER A 1 432 ? -13.404 1.680 -7.650 1.00 95.44 432 SER A O 1
ATOM 3367 N N . LYS A 1 433 ? -12.902 0.500 -9.500 1.00 95.38 433 LYS A N 1
ATOM 3368 C CA . LYS A 1 433 ? -11.461 0.742 -9.469 1.00 95.38 433 LYS A CA 1
ATOM 3369 C C . LYS A 1 433 ? -10.975 1.232 -10.820 1.00 95.38 433 LYS A C 1
ATOM 3371 O O . LYS A 1 433 ? -11.427 0.750 -11.855 1.00 95.38 433 LYS A O 1
ATOM 3376 N N . THR A 1 434 ? -10.028 2.166 -10.811 1.00 97.62 434 THR A N 1
ATOM 3377 C CA . THR A 1 434 ? -9.362 2.643 -12.028 1.00 97.62 434 THR A CA 1
ATOM 3378 C C . THR A 1 434 ? -7.919 2.166 -12.046 1.00 97.62 434 THR A C 1
ATOM 3380 O O . THR A 1 434 ? -7.154 2.492 -11.142 1.00 97.62 434 THR A O 1
ATOM 3383 N N . VAL A 1 435 ? -7.536 1.453 -13.100 1.00 97.75 435 VAL A N 1
ATOM 3384 C CA . VAL A 1 435 ? -6.213 0.847 -13.278 1.00 97.75 435 VAL A CA 1
ATOM 3385 C C . VAL A 1 435 ? -5.570 1.287 -14.592 1.00 97.75 435 VAL A C 1
ATOM 3387 O O . VAL A 1 435 ? -6.250 1.641 -15.557 1.00 97.75 435 VAL A O 1
ATOM 3390 N N . ARG A 1 436 ? -4.241 1.249 -14.636 1.00 97.50 436 ARG A N 1
ATOM 3391 C CA . ARG A 1 436 ? -3.425 1.440 -15.833 1.00 97.50 436 ARG A CA 1
ATOM 3392 C C . ARG A 1 436 ? -2.370 0.346 -15.882 1.00 97.50 436 ARG A C 1
ATOM 3394 O O . ARG A 1 436 ? -1.613 0.158 -14.933 1.00 97.50 436 ARG A O 1
ATOM 3401 N N . PHE A 1 437 ? -2.289 -0.343 -17.011 1.00 98.12 437 PHE A N 1
ATOM 3402 C CA . PHE A 1 437 ? -1.369 -1.459 -17.192 1.00 98.12 437 PHE A CA 1
ATOM 3403 C C . PHE A 1 437 ? -0.119 -1.080 -17.971 1.00 98.12 437 PHE A C 1
ATOM 3405 O O . PHE A 1 437 ? -0.197 -0.330 -18.949 1.00 98.12 437 PHE A O 1
ATOM 3412 N N . TYR A 1 438 ? 0.994 -1.681 -17.561 1.00 97.88 438 TYR A N 1
ATOM 3413 C CA . TYR A 1 438 ? 2.179 -1.910 -18.373 1.00 97.88 438 TYR A CA 1
ATOM 3414 C C . TYR A 1 438 ? 2.238 -3.409 -18.684 1.00 97.88 438 TYR A C 1
ATOM 3416 O O . TYR A 1 438 ? 2.389 -4.228 -17.775 1.00 97.88 438 TYR A O 1
ATOM 3424 N N . LEU A 1 439 ? 2.079 -3.770 -19.954 1.00 97.38 439 LEU A N 1
ATOM 3425 C CA . LEU A 1 439 ? 2.013 -5.152 -20.419 1.00 97.38 439 LEU A CA 1
ATOM 3426 C C . LEU A 1 439 ? 3.367 -5.604 -20.966 1.00 97.38 439 LEU A C 1
ATOM 3428 O O . LEU A 1 439 ? 3.916 -4.955 -21.861 1.00 97.38 439 LEU A O 1
ATOM 3432 N N . ARG A 1 440 ? 3.874 -6.746 -20.488 1.00 96.25 440 ARG A N 1
ATOM 3433 C CA . ARG A 1 440 ? 5.042 -7.405 -21.094 1.00 96.25 440 ARG A CA 1
ATOM 3434 C C . ARG A 1 440 ? 4.706 -7.838 -22.523 1.00 96.25 440 ARG A C 1
ATOM 3436 O O . ARG A 1 440 ? 3.779 -8.623 -22.723 1.00 96.25 440 ARG A O 1
ATOM 3443 N N . ARG A 1 441 ? 5.472 -7.366 -23.511 1.00 94.81 441 ARG A N 1
ATOM 3444 C CA . ARG A 1 441 ? 5.333 -7.774 -24.922 1.00 94.81 441 ARG A CA 1
ATOM 3445 C C . ARG A 1 441 ? 6.486 -8.656 -25.377 1.00 94.81 441 ARG A C 1
ATOM 3447 O O . ARG A 1 441 ? 6.263 -9.554 -26.185 1.00 94.81 441 ARG A O 1
ATOM 3454 N N . SER A 1 442 ? 7.681 -8.453 -24.821 1.00 94.75 442 SER A N 1
ATOM 3455 C CA . SER A 1 442 ? 8.872 -9.223 -25.184 1.00 94.75 442 SER A CA 1
ATOM 3456 C C . SER A 1 442 ? 8.698 -10.722 -24.898 1.00 94.75 442 SER A C 1
ATOM 3458 O O . SER A 1 442 ? 8.581 -11.106 -23.725 1.00 94.75 442 SER A O 1
ATOM 3460 N N . PRO A 1 443 ? 8.751 -11.607 -25.915 1.00 91.75 443 PRO A N 1
ATOM 3461 C CA . PRO A 1 443 ? 8.637 -13.052 -25.722 1.00 91.75 443 PRO A CA 1
ATOM 3462 C C . PRO A 1 443 ? 9.885 -13.645 -25.053 1.00 91.75 443 PRO A C 1
ATOM 3464 O O . PRO A 1 443 ? 9.792 -14.649 -24.350 1.00 91.75 443 PRO A O 1
ATOM 3467 N N . ILE A 1 444 ? 11.045 -13.002 -25.221 1.00 91.50 444 ILE A N 1
ATOM 3468 C CA . ILE A 1 444 ? 12.322 -13.410 -24.616 1.00 91.50 444 ILE A CA 1
ATOM 3469 C C . ILE A 1 444 ? 12.556 -12.801 -23.224 1.00 91.50 444 ILE A C 1
ATOM 3471 O O . ILE A 1 444 ? 13.606 -13.040 -22.621 1.00 91.50 444 ILE A O 1
ATOM 3475 N N . LYS A 1 445 ? 11.571 -12.059 -22.692 1.00 94.25 445 LYS A N 1
ATOM 3476 C CA . LYS A 1 445 ? 11.579 -11.456 -21.352 1.00 94.25 445 LYS A CA 1
ATOM 3477 C C . LYS A 1 445 ? 12.792 -10.544 -21.111 1.00 94.25 445 LYS A C 1
ATOM 3479 O O . LYS A 1 445 ? 13.434 -10.620 -20.057 1.00 94.25 445 LYS A O 1
ATOM 3484 N N . VAL A 1 446 ? 13.099 -9.676 -22.073 1.00 95.50 446 VAL A N 1
ATOM 3485 C CA . VAL A 1 446 ? 14.134 -8.638 -21.944 1.00 95.50 446 VAL A CA 1
ATOM 3486 C C . VAL A 1 446 ? 13.473 -7.282 -21.711 1.00 95.50 446 VAL A C 1
ATOM 3488 O O . VAL A 1 446 ? 12.573 -6.909 -22.461 1.00 95.50 446 VAL A O 1
ATOM 3491 N N . LEU A 1 447 ? 13.943 -6.544 -20.702 1.00 96.50 447 LEU A N 1
ATOM 3492 C CA . LEU A 1 447 ? 13.532 -5.169 -20.431 1.00 96.50 447 LEU A CA 1
ATOM 3493 C C . LEU A 1 447 ? 14.724 -4.213 -20.470 1.00 96.50 447 LEU A C 1
ATOM 3495 O O . LEU A 1 447 ? 15.729 -4.438 -19.794 1.00 96.50 447 LEU A O 1
ATOM 3499 N N . VAL A 1 448 ? 14.568 -3.110 -21.197 1.00 95.38 448 VAL A N 1
ATOM 3500 C CA . VAL A 1 448 ? 15.454 -1.945 -21.143 1.00 95.38 448 VAL A CA 1
ATOM 3501 C C . VAL A 1 448 ? 14.795 -0.875 -20.278 1.00 95.38 448 VAL A C 1
ATOM 3503 O O . VAL A 1 448 ? 13.803 -0.267 -20.677 1.00 95.38 448 VAL A O 1
ATOM 3506 N N . SER A 1 449 ? 15.342 -0.643 -19.086 1.00 95.00 449 SER A N 1
ATOM 3507 C CA . SER A 1 449 ? 14.886 0.396 -18.167 1.00 95.00 449 SER A CA 1
ATOM 3508 C C . SER A 1 449 ? 15.798 1.618 -18.225 1.00 95.00 449 SER A C 1
ATOM 3510 O O . SER A 1 449 ? 16.953 1.558 -17.804 1.00 95.00 449 SER A O 1
ATOM 3512 N N . SER A 1 450 ? 15.261 2.744 -18.678 1.00 91.56 450 SER A N 1
ATOM 3513 C CA . SER A 1 450 ? 15.909 4.059 -18.630 1.00 91.56 450 SER A CA 1
ATOM 3514 C C . SER A 1 450 ? 15.182 4.992 -17.662 1.00 91.56 450 SER A C 1
ATOM 3516 O O . SER A 1 450 ? 14.059 4.722 -17.228 1.00 91.56 450 SER A O 1
ATOM 3518 N N . GLN A 1 451 ? 15.846 6.075 -17.264 1.00 87.31 451 GLN A N 1
ATOM 3519 C CA . GLN A 1 451 ? 15.310 6.997 -16.265 1.00 87.31 451 GLN A CA 1
ATOM 3520 C C . GLN A 1 451 ? 14.059 7.717 -16.779 1.00 87.31 451 GLN A C 1
ATOM 3522 O O . GLN A 1 451 ? 13.046 7.763 -16.086 1.00 87.31 451 GLN A O 1
ATOM 3527 N N . ASN A 1 452 ? 14.105 8.252 -17.996 1.00 86.12 452 ASN A N 1
ATOM 3528 C CA . ASN A 1 452 ? 13.026 9.022 -18.600 1.00 86.12 452 ASN A CA 1
ATOM 3529 C C . ASN A 1 452 ? 13.151 9.033 -20.126 1.00 86.12 452 ASN A C 1
ATOM 3531 O O . ASN A 1 452 ? 14.236 8.862 -20.679 1.00 86.12 452 ASN A O 1
ATOM 3535 N N . TYR A 1 453 ? 12.033 9.277 -20.811 1.00 85.88 453 TYR A N 1
ATOM 3536 C CA . TYR A 1 453 ? 12.068 9.565 -22.239 1.00 85.88 453 TYR A CA 1
ATOM 3537 C C . TYR A 1 453 ? 12.670 10.954 -22.469 1.00 85.88 453 TYR A C 1
ATOM 3539 O O . TYR A 1 453 ? 12.244 11.926 -21.840 1.00 85.88 453 TYR A O 1
ATOM 3547 N N . VAL A 1 454 ? 13.648 11.041 -23.371 1.00 85.06 454 VAL A N 1
ATOM 3548 C CA . VAL A 1 454 ? 14.318 12.292 -23.734 1.00 85.06 454 VAL A CA 1
ATOM 3549 C C . VAL A 1 454 ? 14.473 12.364 -25.241 1.00 85.06 454 VAL A C 1
ATOM 3551 O O . VAL A 1 454 ? 15.042 11.467 -25.861 1.00 85.06 454 VAL A O 1
ATOM 3554 N N . ASN A 1 455 ? 14.016 13.468 -25.824 1.00 82.94 455 ASN A N 1
ATOM 3555 C CA . ASN A 1 455 ? 14.368 13.821 -27.187 1.00 82.94 455 ASN A CA 1
ATOM 3556 C C . ASN A 1 455 ? 15.670 14.628 -27.169 1.00 82.94 455 ASN A C 1
ATOM 3558 O O . ASN A 1 455 ? 15.671 15.815 -26.854 1.00 82.94 455 ASN A O 1
ATOM 3562 N N . VAL A 1 456 ? 16.777 13.981 -27.535 1.00 80.38 456 VAL A N 1
ATOM 3563 C CA . VAL A 1 456 ? 18.130 14.569 -27.507 1.00 80.38 456 VAL A CA 1
ATOM 3564 C C . VAL A 1 456 ? 18.314 15.790 -28.423 1.00 80.38 456 VAL A C 1
ATOM 3566 O O . VAL A 1 456 ? 19.326 16.472 -28.322 1.00 80.38 456 VAL A O 1
ATOM 3569 N N . ASN A 1 457 ? 17.353 16.080 -29.307 1.00 78.94 457 ASN A N 1
ATOM 3570 C CA . ASN A 1 457 ? 17.396 17.225 -30.222 1.00 78.94 457 ASN A CA 1
ATOM 3571 C C . ASN A 1 457 ? 16.692 18.485 -29.677 1.00 78.94 457 ASN A C 1
ATOM 3573 O O . ASN A 1 457 ? 16.568 19.476 -30.399 1.00 78.94 457 ASN A O 1
ATOM 3577 N N . GLU A 1 458 ? 16.170 18.456 -28.448 1.00 76.44 458 GLU A N 1
ATOM 3578 C CA . GLU A 1 458 ? 15.538 19.622 -27.822 1.00 76.44 458 GLU A CA 1
ATOM 3579 C C . GLU A 1 458 ? 16.574 20.673 -27.383 1.00 76.44 458 GLU A C 1
ATOM 3581 O O . GLU A 1 458 ? 17.664 20.339 -26.927 1.00 76.44 458 GLU A O 1
ATOM 3586 N N . MET A 1 459 ? 16.237 21.963 -27.529 1.00 57.59 459 MET A N 1
ATOM 3587 C CA . MET A 1 459 ? 17.203 23.072 -27.416 1.00 57.59 459 MET A CA 1
ATOM 3588 C C . MET A 1 459 ? 17.674 23.399 -25.985 1.00 57.59 459 MET A C 1
ATOM 3590 O O . MET A 1 459 ? 18.600 24.190 -25.840 1.00 57.59 459 MET A O 1
ATOM 3594 N N . GLU A 1 460 ? 17.095 22.804 -24.938 1.00 74.00 460 GLU A N 1
ATOM 3595 C CA . GLU A 1 460 ? 17.463 23.072 -23.537 1.00 74.00 460 GLU A CA 1
ATOM 3596 C C . GLU A 1 460 ? 17.274 21.823 -22.658 1.00 74.00 460 GLU A C 1
ATOM 3598 O O . GLU A 1 460 ? 16.318 21.710 -21.891 1.00 74.00 460 GLU A O 1
ATOM 3603 N N . LEU A 1 461 ? 18.190 20.859 -22.769 1.00 80.31 461 LEU A N 1
ATOM 3604 C CA . LEU A 1 461 ? 18.207 19.683 -21.896 1.00 80.31 461 LEU A CA 1
ATOM 3605 C C . LEU A 1 461 ? 19.064 19.938 -20.654 1.00 80.31 461 LEU A C 1
ATOM 3607 O O . LEU A 1 461 ? 20.161 20.490 -20.736 1.00 80.31 461 LEU A O 1
ATOM 3611 N N . SER A 1 462 ? 18.582 19.496 -19.489 1.00 85.44 462 SER A N 1
ATOM 3612 C CA . SER A 1 462 ? 19.446 19.385 -18.311 1.00 85.44 462 SER A CA 1
ATOM 3613 C C . SER A 1 462 ? 20.540 18.346 -18.576 1.00 85.44 462 SER A C 1
ATOM 3615 O O . SER A 1 462 ? 20.322 17.407 -19.341 1.00 85.44 462 SER A O 1
ATOM 3617 N N . THR A 1 463 ? 21.694 18.465 -17.915 1.00 84.31 463 THR A N 1
ATOM 3618 C CA . THR A 1 463 ? 22.789 17.483 -18.043 1.00 84.31 463 THR A CA 1
ATOM 3619 C C . THR A 1 463 ? 22.308 16.054 -17.768 1.00 84.31 463 THR A C 1
ATOM 3621 O O . THR A 1 463 ? 22.685 15.126 -18.473 1.00 84.31 463 THR A O 1
ATOM 3624 N N . ASP A 1 464 ? 21.402 15.890 -16.801 1.00 84.31 464 ASP A N 1
ATOM 3625 C CA . ASP A 1 464 ? 20.774 14.608 -16.464 1.00 84.31 464 ASP A CA 1
ATOM 3626 C C . ASP A 1 464 ? 19.887 14.059 -17.583 1.00 84.31 464 ASP A C 1
ATOM 3628 O O . ASP A 1 464 ? 20.024 12.899 -17.968 1.00 84.31 464 ASP A O 1
ATOM 3632 N N . ALA A 1 465 ? 19.015 14.896 -18.152 1.00 84.69 465 ALA A N 1
ATOM 3633 C CA . ALA A 1 465 ? 18.169 14.484 -19.264 1.00 84.69 465 ALA A CA 1
ATOM 3634 C C . ALA A 1 465 ? 19.015 14.156 -20.503 1.00 84.69 465 ALA A C 1
ATOM 3636 O O . ALA A 1 465 ? 18.791 13.135 -21.148 1.00 84.69 465 ALA A O 1
ATOM 3637 N N . LEU A 1 466 ? 20.022 14.976 -20.810 1.00 87.50 466 LEU A N 1
ATOM 3638 C CA . LEU A 1 466 ? 20.921 14.734 -21.933 1.00 87.50 466 LEU A CA 1
ATOM 3639 C C . LEU A 1 466 ? 21.660 13.396 -21.782 1.00 87.50 466 LEU A C 1
ATOM 3641 O O . LEU A 1 466 ? 21.616 12.580 -22.702 1.00 87.50 466 LEU A O 1
ATOM 3645 N N . ALA A 1 467 ? 22.260 13.134 -20.616 1.00 85.56 467 ALA A N 1
ATOM 3646 C CA . ALA A 1 467 ? 22.947 11.874 -20.331 1.00 85.56 467 ALA A CA 1
ATOM 3647 C C . ALA A 1 467 ? 21.999 10.667 -20.432 1.00 85.56 467 ALA A C 1
ATOM 3649 O O . ALA A 1 467 ? 22.314 9.690 -21.109 1.00 85.56 467 ALA A O 1
ATOM 3650 N N . SER A 1 468 ? 20.805 10.756 -19.835 1.00 86.88 468 SER A N 1
ATOM 3651 C CA . SER A 1 468 ? 19.766 9.717 -19.915 1.00 86.88 468 SER A CA 1
ATOM 3652 C C . SER A 1 468 ? 19.380 9.405 -21.371 1.00 86.88 468 SER A C 1
ATOM 3654 O O . SER A 1 468 ? 19.348 8.240 -21.782 1.00 86.88 468 SER A O 1
ATOM 3656 N N . GLY A 1 469 ? 19.174 10.441 -22.191 1.00 88.25 469 GLY A N 1
ATOM 3657 C CA . GLY A 1 469 ? 18.849 10.300 -23.612 1.00 88.25 469 GLY A CA 1
ATOM 3658 C C . GLY A 1 469 ? 19.978 9.676 -24.437 1.00 88.25 469 GLY A C 1
ATOM 3659 O O . GLY A 1 469 ? 19.728 8.764 -25.228 1.00 88.25 469 GLY A O 1
ATOM 3660 N N . LEU A 1 470 ? 21.223 10.117 -24.234 1.00 88.44 470 LEU A N 1
ATOM 3661 C CA . LEU A 1 470 ? 22.395 9.573 -24.932 1.00 88.44 470 LEU A CA 1
ATOM 3662 C C . LEU A 1 470 ? 22.673 8.117 -24.536 1.00 88.44 470 LEU A C 1
ATOM 3664 O O . LEU A 1 470 ? 22.943 7.287 -25.408 1.00 88.44 470 LEU A O 1
ATOM 3668 N N . ASN A 1 471 ? 22.533 7.780 -23.252 1.00 87.56 471 ASN A N 1
ATOM 3669 C CA . ASN A 1 471 ? 22.675 6.409 -22.766 1.00 87.56 471 ASN A CA 1
ATOM 3670 C C . ASN A 1 471 ? 21.608 5.487 -23.373 1.00 87.56 471 ASN A C 1
ATOM 3672 O O . ASN A 1 471 ? 21.927 4.392 -23.845 1.00 87.56 471 ASN A O 1
ATOM 3676 N N . LYS A 1 472 ? 20.349 5.940 -23.434 1.00 87.56 472 LYS A N 1
ATOM 3677 C CA . LYS A 1 472 ? 19.268 5.191 -24.087 1.00 87.56 472 LYS A CA 1
ATOM 3678 C C . LYS A 1 472 ? 19.528 4.999 -25.584 1.00 87.56 472 LYS A C 1
ATOM 3680 O O . LYS A 1 472 ? 19.379 3.882 -26.071 1.00 87.56 472 LYS A O 1
ATOM 3685 N N . ALA A 1 473 ? 19.980 6.034 -26.292 1.00 87.75 473 ALA A N 1
ATOM 3686 C CA . ALA A 1 473 ? 20.316 5.938 -27.714 1.00 87.75 473 ALA A CA 1
ATOM 3687 C C . ALA A 1 473 ? 21.459 4.939 -27.981 1.00 87.75 473 ALA A C 1
ATOM 3689 O O . ALA A 1 473 ? 21.422 4.190 -28.959 1.00 87.75 473 ALA A O 1
ATOM 3690 N N . ALA A 1 474 ? 22.462 4.884 -27.098 1.00 87.81 474 ALA A N 1
ATOM 3691 C CA . ALA A 1 474 ? 23.534 3.897 -27.181 1.00 87.81 474 ALA A CA 1
ATOM 3692 C C . ALA A 1 474 ? 23.019 2.461 -26.979 1.00 87.81 474 ALA A C 1
ATOM 3694 O O . ALA A 1 474 ? 23.447 1.553 -27.695 1.00 87.81 474 ALA A O 1
ATOM 3695 N N . LEU A 1 475 ? 22.081 2.257 -26.046 1.00 89.75 475 LEU A N 1
ATOM 3696 C CA . LEU A 1 475 ? 21.430 0.961 -25.844 1.00 89.75 475 LEU A CA 1
ATOM 3697 C C . LEU A 1 475 ? 20.580 0.548 -27.046 1.00 89.75 475 LEU A C 1
ATOM 3699 O O . LEU A 1 475 ? 20.689 -0.596 -27.474 1.00 89.75 475 LEU A O 1
ATOM 3703 N N . ASP A 1 476 ? 19.795 1.463 -27.616 1.00 88.31 476 ASP A N 1
ATOM 3704 C CA . ASP A 1 476 ? 18.973 1.181 -28.800 1.00 88.31 476 ASP A CA 1
ATOM 3705 C C . ASP A 1 476 ? 19.832 0.765 -29.994 1.00 88.31 476 ASP A C 1
ATOM 3707 O O . ASP A 1 476 ? 19.566 -0.261 -30.617 1.00 88.31 476 ASP A O 1
ATOM 3711 N N . LYS A 1 477 ? 20.942 1.472 -30.238 1.00 89.44 477 LYS A N 1
ATOM 3712 C CA . LYS A 1 477 ? 21.930 1.068 -31.247 1.00 89.44 477 LYS A CA 1
ATOM 3713 C C . LYS A 1 477 ? 22.518 -0.317 -30.956 1.00 89.44 477 LYS A C 1
ATOM 3715 O O . LYS A 1 477 ? 22.788 -1.086 -31.875 1.00 89.44 477 LYS A O 1
ATOM 3720 N N . GLY A 1 478 ? 22.752 -0.637 -29.684 1.00 89.69 478 GLY A N 1
ATOM 3721 C CA . GLY A 1 478 ? 23.206 -1.961 -29.262 1.00 89.69 478 GLY A CA 1
ATOM 3722 C C . GLY A 1 478 ? 22.193 -3.065 -29.581 1.00 89.69 478 GLY A C 1
ATOM 3723 O O . GLY A 1 478 ? 22.600 -4.127 -30.046 1.00 89.69 478 GLY A O 1
ATOM 3724 N N . MET A 1 479 ? 20.898 -2.806 -29.377 1.00 92.06 479 MET A N 1
ATOM 3725 C CA . MET A 1 479 ? 19.823 -3.745 -29.727 1.00 92.06 479 MET A CA 1
ATOM 3726 C C . MET A 1 479 ? 19.707 -3.938 -31.234 1.00 92.06 479 MET A C 1
ATOM 3728 O O . MET A 1 479 ? 19.661 -5.076 -31.695 1.00 92.06 479 MET A O 1
ATOM 3732 N N . GLU A 1 480 ? 19.774 -2.854 -32.005 1.00 91.62 480 GLU A N 1
ATOM 3733 C CA . GLU A 1 480 ? 19.742 -2.907 -33.469 1.00 91.62 480 GLU A CA 1
ATOM 3734 C C . GLU A 1 480 ? 20.888 -3.771 -34.028 1.00 91.62 480 GLU A C 1
ATOM 3736 O O . GLU A 1 480 ? 20.683 -4.599 -34.912 1.00 91.62 480 GLU A O 1
ATOM 3741 N N . LEU A 1 481 ? 22.096 -3.667 -33.458 1.00 91.06 481 LEU A N 1
ATOM 3742 C CA . LEU A 1 481 ? 23.237 -4.513 -33.839 1.00 91.06 481 LEU A CA 1
ATOM 3743 C C . LEU A 1 481 ? 23.043 -6.004 -33.510 1.00 91.06 481 LEU A C 1
ATOM 3745 O O . LEU A 1 481 ? 23.720 -6.847 -34.101 1.00 91.06 481 LEU A O 1
ATOM 3749 N N . LEU A 1 482 ? 22.152 -6.329 -32.572 1.00 89.50 482 LEU A N 1
ATOM 3750 C CA . LEU A 1 482 ? 21.743 -7.698 -32.248 1.00 89.50 482 LEU A CA 1
ATOM 3751 C C . LEU A 1 482 ? 20.559 -8.179 -33.102 1.00 89.50 482 LEU A C 1
ATOM 3753 O O . LEU A 1 482 ? 20.082 -9.290 -32.870 1.00 89.50 482 LEU A O 1
ATOM 3757 N N . ASP A 1 483 ? 20.111 -7.374 -34.074 1.00 91.50 483 ASP A N 1
ATOM 3758 C CA . ASP A 1 483 ? 18.886 -7.595 -34.853 1.00 91.50 483 ASP A CA 1
ATOM 3759 C C . ASP A 1 483 ? 17.634 -7.673 -33.958 1.00 91.50 483 ASP A C 1
ATOM 3761 O O . ASP A 1 483 ? 16.682 -8.402 -34.239 1.00 91.50 483 ASP A O 1
ATOM 3765 N N . TRP A 1 484 ? 17.663 -6.960 -32.826 1.00 93.19 484 TRP A N 1
ATOM 3766 C CA . TRP A 1 484 ? 16.528 -6.807 -31.921 1.00 93.19 484 TRP A CA 1
ATOM 3767 C C . TRP A 1 484 ? 15.884 -5.452 -32.145 1.00 93.19 484 TRP A C 1
ATOM 3769 O O . TRP A 1 484 ? 16.528 -4.415 -31.993 1.00 93.19 484 TRP A O 1
ATOM 3779 N N . GLU A 1 485 ? 14.591 -5.462 -32.441 1.00 90.81 485 GLU A N 1
ATOM 3780 C CA . GLU A 1 485 ? 13.851 -4.242 -32.735 1.00 90.81 485 GLU A CA 1
ATOM 3781 C C . GLU A 1 485 ? 12.481 -4.211 -32.057 1.00 90.81 485 GLU A C 1
ATOM 3783 O O . GLU A 1 485 ? 11.899 -5.230 -31.663 1.00 90.81 485 GLU A O 1
ATOM 3788 N N . ILE A 1 486 ? 11.974 -2.988 -31.921 1.00 90.31 486 ILE A N 1
ATOM 3789 C CA . ILE A 1 486 ? 10.578 -2.710 -31.613 1.00 90.31 486 ILE A CA 1
ATOM 3790 C C . ILE A 1 486 ? 9.978 -2.108 -32.879 1.00 90.31 486 ILE A C 1
ATOM 3792 O O . ILE A 1 486 ? 10.039 -0.898 -33.093 1.00 90.31 486 ILE A O 1
ATOM 3796 N N . GLU A 1 487 ? 9.413 -2.964 -33.726 1.00 90.31 487 GLU A N 1
ATOM 3797 C CA . GLU A 1 487 ? 8.702 -2.534 -34.925 1.00 90.31 487 GLU A CA 1
ATOM 3798 C C . GLU A 1 487 ? 7.213 -2.471 -34.609 1.00 90.31 487 GLU A C 1
ATOM 3800 O O . GLU A 1 487 ? 6.496 -3.477 -34.516 1.00 90.31 487 GLU A O 1
ATOM 3805 N N . LEU A 1 488 ? 6.745 -1.245 -34.402 1.00 88.62 488 LEU A N 1
ATOM 3806 C CA . LEU A 1 488 ? 5.389 -1.005 -33.957 1.00 88.62 488 LEU A CA 1
ATOM 3807 C C . LEU A 1 488 ? 4.385 -1.452 -35.021 1.00 88.62 488 LEU A C 1
ATOM 3809 O O . LEU A 1 488 ? 3.359 -2.025 -34.657 1.00 88.62 488 LEU A O 1
ATOM 3813 N N . ALA A 1 489 ? 4.626 -1.177 -36.310 1.00 86.88 489 ALA A N 1
ATOM 3814 C CA . ALA A 1 489 ? 3.678 -1.481 -37.388 1.00 86.88 489 ALA A CA 1
ATOM 3815 C C . ALA A 1 489 ? 3.429 -2.991 -37.529 1.00 86.88 489 ALA A C 1
ATOM 3817 O O . ALA A 1 489 ? 2.273 -3.416 -37.561 1.00 86.88 489 ALA A O 1
ATOM 3818 N N . ASP A 1 490 ? 4.502 -3.779 -37.491 1.00 85.38 490 ASP A N 1
ATOM 3819 C CA . ASP A 1 490 ? 4.458 -5.239 -37.623 1.00 85.38 490 ASP A CA 1
ATOM 3820 C C . ASP A 1 490 ? 4.234 -5.964 -36.286 1.00 85.38 490 ASP A C 1
ATOM 3822 O O . ASP A 1 490 ? 4.147 -7.192 -36.245 1.00 85.38 490 ASP A O 1
ATOM 3826 N N . ARG A 1 491 ? 4.087 -5.210 -35.184 1.00 84.81 491 ARG A N 1
ATOM 3827 C CA . ARG A 1 491 ? 3.900 -5.728 -33.816 1.00 84.81 491 ARG A CA 1
ATOM 3828 C C . ARG A 1 491 ? 5.016 -6.693 -33.397 1.00 84.81 491 ARG A C 1
ATOM 3830 O O . ARG A 1 491 ? 4.764 -7.665 -32.680 1.00 84.81 491 ARG A O 1
ATOM 3837 N N . ARG A 1 492 ? 6.245 -6.422 -33.836 1.00 89.94 492 ARG A N 1
ATOM 3838 C CA . ARG A 1 492 ? 7.443 -7.145 -33.409 1.00 89.94 492 ARG A CA 1
ATOM 3839 C C . ARG A 1 492 ? 8.029 -6.428 -32.197 1.00 89.94 492 ARG A C 1
ATOM 3841 O O . ARG A 1 492 ? 8.388 -5.258 -32.283 1.00 89.94 492 ARG A O 1
ATOM 3848 N N . TYR A 1 493 ? 8.105 -7.133 -31.073 1.00 92.44 493 TYR A N 1
ATOM 3849 C CA . TYR A 1 493 ? 8.635 -6.607 -29.814 1.00 92.44 493 TYR A CA 1
ATOM 3850 C C . TYR A 1 493 ? 9.694 -7.571 -29.289 1.00 92.44 493 TYR A C 1
ATOM 3852 O O . TYR A 1 493 ? 9.384 -8.471 -28.510 1.00 92.44 493 TYR A O 1
ATOM 3860 N N . ASP A 1 494 ? 10.940 -7.430 -29.734 1.00 94.19 494 ASP A N 1
ATOM 3861 C CA . ASP A 1 494 ? 12.000 -8.331 -29.270 1.00 94.19 494 ASP A CA 1
ATOM 3862 C C . ASP A 1 494 ? 12.355 -8.045 -27.798 1.00 94.19 494 ASP A C 1
ATOM 3864 O O . ASP A 1 494 ? 12.579 -8.961 -27.004 1.00 94.19 494 ASP A O 1
ATOM 3868 N N . TYR A 1 495 ? 12.285 -6.783 -27.377 1.00 95.44 495 TYR A N 1
ATOM 3869 C CA . TYR A 1 495 ? 12.467 -6.333 -25.996 1.00 95.44 495 TYR A CA 1
ATOM 3870 C C . TYR A 1 495 ? 11.396 -5.307 -25.607 1.00 95.44 495 TYR A C 1
ATOM 3872 O O . TYR A 1 495 ? 10.731 -4.732 -26.465 1.00 95.44 495 TYR A O 1
ATOM 3880 N N . ASP A 1 496 ? 11.227 -5.089 -24.304 1.00 96.56 496 ASP A N 1
ATOM 3881 C CA . ASP A 1 496 ? 10.347 -4.053 -23.763 1.00 96.56 496 ASP A CA 1
ATOM 3882 C C . ASP A 1 496 ? 11.158 -2.831 -23.308 1.00 96.56 496 ASP A C 1
ATOM 3884 O O . ASP A 1 496 ? 12.324 -2.955 -22.917 1.00 96.56 496 ASP A O 1
ATOM 3888 N N . VAL A 1 497 ? 10.537 -1.648 -23.314 1.00 94.38 497 VAL A N 1
ATOM 3889 C CA . VAL A 1 497 ? 11.149 -0.397 -22.835 1.00 94.38 497 VAL A CA 1
ATOM 3890 C C . VAL A 1 497 ? 10.358 0.149 -21.658 1.00 94.38 497 VAL A C 1
ATOM 3892 O O . VAL A 1 497 ? 9.135 0.271 -21.722 1.00 94.38 497 VAL A O 1
ATOM 3895 N N . PHE A 1 498 ? 11.056 0.512 -20.585 1.00 96.12 498 PHE A N 1
ATOM 3896 C CA . PHE A 1 498 ? 10.460 1.098 -19.391 1.00 96.12 498 PHE A CA 1
ATOM 3897 C C . PHE A 1 498 ? 11.171 2.390 -18.994 1.00 96.12 498 PHE A C 1
ATOM 3899 O O . PHE A 1 498 ? 12.380 2.410 -18.775 1.00 96.12 498 PHE A O 1
ATOM 3906 N N . GLN A 1 499 ? 10.401 3.464 -18.870 1.00 93.62 499 GLN A N 1
ATOM 3907 C CA . GLN A 1 499 ? 10.854 4.783 -18.448 1.00 93.62 499 GLN A CA 1
ATOM 3908 C C . GLN A 1 499 ? 10.420 5.009 -17.001 1.00 93.62 499 GLN A C 1
ATOM 3910 O O . GLN A 1 499 ? 9.238 5.227 -16.734 1.00 93.62 499 GLN A O 1
ATOM 3915 N N . ARG A 1 500 ? 11.372 4.957 -16.063 1.00 91.94 500 ARG A N 1
ATOM 3916 C CA . ARG A 1 500 ? 11.082 4.947 -14.617 1.00 91.94 500 ARG A CA 1
ATOM 3917 C C . ARG A 1 500 ? 10.320 6.187 -14.149 1.00 91.94 500 ARG A C 1
ATOM 3919 O O . ARG A 1 500 ? 9.382 6.064 -13.374 1.00 91.94 500 ARG A O 1
ATOM 3926 N N . ALA A 1 501 ? 10.661 7.366 -14.666 1.00 90.00 501 ALA A N 1
ATOM 3927 C CA . ALA A 1 501 ? 10.004 8.630 -14.328 1.00 90.00 501 ALA A CA 1
ATOM 3928 C C . ALA A 1 501 ? 8.535 8.706 -14.783 1.00 90.00 501 ALA A C 1
ATOM 3930 O O . ALA A 1 501 ? 7.800 9.582 -14.330 1.00 90.00 501 ALA A O 1
ATOM 3931 N N . GLY A 1 502 ? 8.112 7.820 -15.690 1.00 92.06 502 GLY A N 1
ATOM 3932 C CA . GLY A 1 502 ? 6.740 7.746 -16.179 1.00 92.06 502 GLY A CA 1
ATOM 3933 C C . GLY A 1 502 ? 5.841 6.793 -15.397 1.00 92.06 502 GLY A C 1
ATOM 3934 O O . GLY A 1 502 ? 4.682 6.646 -15.771 1.00 92.06 502 GLY A O 1
ATOM 3935 N N . TRP A 1 503 ? 6.335 6.142 -14.344 1.00 95.31 503 TRP A N 1
ATOM 3936 C CA . TRP A 1 503 ? 5.598 5.121 -13.599 1.00 95.31 503 TRP A CA 1
ATOM 3937 C C . TRP A 1 503 ? 5.666 5.370 -12.092 1.00 95.31 503 TRP A C 1
ATOM 3939 O O . TRP A 1 503 ? 6.649 5.924 -11.604 1.00 95.31 503 TRP A O 1
ATOM 3949 N N . GLU A 1 504 ? 4.648 4.934 -11.345 1.00 94.00 504 GLU A N 1
ATOM 3950 C CA . GLU A 1 504 ? 4.654 5.033 -9.881 1.00 94.00 504 GLU A CA 1
ATOM 3951 C C . GLU A 1 504 ? 5.797 4.174 -9.297 1.00 94.00 504 GLU A C 1
ATOM 3953 O O . GLU A 1 504 ? 5.793 2.954 -9.501 1.00 94.00 504 GLU A O 1
ATOM 3958 N N . PRO A 1 505 ? 6.771 4.759 -8.565 1.00 91.12 505 PRO A N 1
ATOM 3959 C CA . PRO A 1 505 ? 7.959 4.042 -8.094 1.00 91.12 505 PRO A CA 1
ATOM 3960 C C . PRO A 1 505 ? 7.678 2.822 -7.209 1.00 91.12 505 PRO A C 1
ATOM 3962 O O . PRO A 1 505 ? 8.423 1.842 -7.273 1.00 91.12 505 PRO A O 1
ATOM 3965 N N . ARG A 1 506 ? 6.603 2.855 -6.407 1.00 88.38 506 ARG A N 1
ATOM 3966 C CA . ARG A 1 506 ? 6.164 1.713 -5.577 1.00 88.38 506 ARG A CA 1
ATOM 3967 C C . ARG A 1 506 ? 5.558 0.573 -6.394 1.00 88.38 506 ARG A C 1
ATOM 3969 O O . ARG A 1 506 ? 5.488 -0.554 -5.922 1.00 88.38 506 ARG A O 1
ATOM 3976 N N . SER A 1 507 ? 5.123 0.865 -7.614 1.00 92.81 507 SER A N 1
ATOM 3977 C CA . SER A 1 507 ? 4.426 -0.070 -8.496 1.00 92.81 507 SER A CA 1
ATOM 3978 C C . SER A 1 507 ? 5.329 -0.706 -9.555 1.00 92.81 507 SER A C 1
ATOM 3980 O O . SER A 1 507 ? 4.841 -1.397 -10.453 1.00 92.81 507 SER A O 1
ATOM 3982 N N . VAL A 1 508 ? 6.636 -0.449 -9.486 1.00 94.94 508 VAL A N 1
ATOM 3983 C CA . VAL A 1 508 ? 7.633 -1.011 -10.400 1.00 94.94 508 VAL A CA 1
ATOM 3984 C C . VAL A 1 508 ? 7.926 -2.460 -10.014 1.00 94.94 508 VAL A C 1
ATOM 3986 O O . VAL A 1 508 ? 8.354 -2.734 -8.899 1.00 94.94 508 VAL A O 1
ATOM 3989 N N . ASP A 1 509 ? 7.753 -3.388 -10.954 1.00 93.94 509 ASP A N 1
ATOM 3990 C CA . ASP A 1 509 ? 8.039 -4.809 -10.750 1.00 93.94 509 ASP A CA 1
ATOM 3991 C C . ASP A 1 509 ? 8.777 -5.406 -11.955 1.00 93.94 509 ASP A C 1
ATOM 3993 O O . ASP A 1 509 ? 8.193 -5.666 -13.009 1.00 93.94 509 ASP A O 1
ATOM 3997 N N . TYR A 1 510 ? 10.072 -5.672 -11.776 1.00 95.75 510 TYR A N 1
ATOM 3998 C CA . TYR A 1 510 ? 10.926 -6.264 -12.807 1.00 95.75 510 TYR A CA 1
ATOM 3999 C C . TYR A 1 510 ? 10.914 -7.800 -12.821 1.00 95.75 510 TYR A C 1
ATOM 4001 O O . TYR A 1 510 ? 11.470 -8.394 -13.743 1.00 95.75 510 TYR A O 1
ATOM 4009 N N . ARG A 1 511 ? 10.294 -8.474 -11.842 1.00 92.81 511 ARG A N 1
ATOM 4010 C CA . ARG A 1 511 ? 10.403 -9.941 -11.651 1.00 92.81 511 ARG A CA 1
ATOM 4011 C C . ARG A 1 511 ? 9.811 -10.765 -12.798 1.00 92.81 511 ARG A C 1
ATOM 4013 O O . ARG A 1 511 ? 10.110 -11.947 -12.934 1.00 92.81 511 ARG A O 1
ATOM 4020 N N . LYS A 1 512 ? 8.992 -10.144 -13.647 1.00 91.69 512 LYS A N 1
ATOM 4021 C CA . LYS A 1 512 ? 8.405 -10.760 -14.851 1.00 91.69 512 LYS A CA 1
ATOM 4022 C C . LYS A 1 512 ? 9.420 -10.913 -15.990 1.00 91.69 512 LYS A C 1
ATOM 4024 O O . LYS A 1 512 ? 9.176 -11.629 -16.960 1.00 91.69 512 LYS A O 1
ATOM 4029 N N . TYR A 1 513 ? 10.570 -10.255 -15.869 1.00 95.06 513 TYR A N 1
ATOM 4030 C CA . TYR A 1 513 ? 11.642 -10.287 -16.848 1.00 95.06 513 TYR A CA 1
ATOM 4031 C C . TYR A 1 513 ? 12.750 -11.254 -16.444 1.00 95.06 513 TYR A C 1
ATOM 4033 O O . TYR A 1 513 ? 13.005 -11.501 -15.269 1.00 95.06 513 TYR A O 1
ATOM 4041 N N . ARG A 1 514 ? 13.448 -11.781 -17.450 1.00 93.81 514 ARG A N 1
ATOM 4042 C CA . ARG A 1 514 ? 14.641 -12.613 -17.274 1.00 93.81 514 ARG A CA 1
ATOM 4043 C C . ARG A 1 514 ? 15.913 -11.774 -17.329 1.00 93.81 514 ARG A C 1
ATOM 4045 O O . ARG A 1 514 ? 16.887 -12.067 -16.635 1.00 93.81 514 ARG A O 1
ATOM 4052 N N . THR A 1 515 ? 15.924 -10.752 -18.178 1.00 94.81 515 THR A N 1
ATOM 4053 C CA . THR A 1 515 ? 17.074 -9.865 -18.362 1.00 94.81 515 THR A CA 1
ATOM 4054 C C . THR A 1 515 ? 16.625 -8.425 -18.196 1.00 94.81 515 THR A C 1
ATOM 4056 O O . THR A 1 515 ? 15.717 -7.982 -18.896 1.00 94.81 515 THR A O 1
ATOM 4059 N N . LEU A 1 516 ? 17.284 -7.709 -17.290 1.00 95.81 516 LEU A N 1
ATOM 4060 C CA . LEU A 1 516 ? 17.088 -6.288 -17.052 1.00 95.81 516 LEU A CA 1
ATOM 4061 C C . LEU A 1 516 ? 18.357 -5.546 -17.454 1.00 95.81 516 LEU A C 1
ATOM 4063 O O . LEU A 1 516 ? 19.425 -5.771 -16.884 1.00 95.81 516 LEU A O 1
ATOM 4067 N N . ILE A 1 517 ? 18.219 -4.655 -18.427 1.00 95.06 517 ILE A N 1
ATOM 4068 C CA . ILE A 1 517 ? 19.254 -3.712 -18.833 1.00 95.06 517 ILE A CA 1
ATOM 4069 C C . ILE A 1 517 ? 18.848 -2.361 -18.272 1.00 95.06 517 ILE A C 1
ATOM 4071 O O . ILE A 1 517 ? 17.868 -1.765 -18.708 1.00 95.06 517 ILE A O 1
ATOM 4075 N N . TRP A 1 518 ? 19.570 -1.915 -17.258 1.00 92.69 518 TRP A N 1
ATOM 4076 C CA . TRP A 1 518 ? 19.242 -0.738 -16.477 1.00 92.69 518 TRP A CA 1
ATOM 4077 C C . TRP A 1 518 ? 20.238 0.377 -16.783 1.00 92.69 518 TRP A C 1
ATOM 4079 O O . TRP A 1 518 ? 21.449 0.191 -16.668 1.00 92.69 518 TRP A O 1
ATOM 4089 N N . SER A 1 519 ? 19.728 1.532 -17.186 1.00 90.12 519 SER A N 1
ATOM 4090 C CA . SER A 1 519 ? 20.521 2.708 -17.525 1.00 90.12 519 SER A CA 1
ATOM 4091 C C . SER A 1 519 ? 20.104 3.907 -16.688 1.00 90.12 519 SER A C 1
ATOM 4093 O O . SER A 1 519 ? 18.912 4.101 -16.410 1.00 90.12 519 SER A O 1
ATOM 4095 N N . ASP A 1 520 ? 21.106 4.685 -16.287 1.00 84.50 520 ASP A N 1
ATOM 4096 C CA . ASP A 1 520 ? 20.947 5.895 -15.487 1.00 84.50 520 ASP A CA 1
ATOM 4097 C C . ASP A 1 520 ? 21.106 7.184 -16.296 1.00 84.50 520 ASP A C 1
ATOM 4099 O O . ASP A 1 520 ? 21.575 7.162 -17.438 1.00 84.50 520 ASP A O 1
ATOM 4103 N N . GLY A 1 521 ? 20.748 8.299 -15.663 1.00 81.44 521 GLY A N 1
ATOM 4104 C CA . GLY A 1 521 ? 21.099 9.645 -16.102 1.00 81.44 521 GLY A CA 1
ATOM 4105 C C . GLY A 1 521 ? 22.485 10.077 -15.628 1.00 81.44 521 GLY A C 1
ATOM 4106 O O . GLY A 1 521 ? 23.449 9.308 -15.662 1.00 81.44 521 GLY A O 1
ATOM 4107 N N . HIS A 1 522 ? 22.588 11.334 -15.206 1.00 80.00 522 HIS A N 1
ATOM 4108 C CA . HIS A 1 522 ? 23.840 11.951 -14.791 1.00 80.00 522 HIS A CA 1
ATOM 4109 C C . HIS A 1 522 ? 23.983 11.958 -13.267 1.00 80.00 522 HIS A C 1
ATOM 4111 O O . HIS A 1 522 ? 23.205 12.608 -12.573 1.00 80.00 522 HIS A O 1
ATOM 4117 N N . ASP A 1 523 ? 25.024 11.285 -12.778 1.00 72.62 523 ASP A N 1
ATOM 4118 C CA . ASP A 1 523 ? 25.619 11.422 -11.446 1.00 72.62 523 ASP A CA 1
ATOM 4119 C C . ASP A 1 523 ? 24.631 11.509 -10.273 1.00 72.62 523 ASP A C 1
ATOM 4121 O O . ASP A 1 523 ? 24.653 12.443 -9.468 1.00 72.62 523 ASP A O 1
ATOM 4125 N N . LYS A 1 524 ? 23.747 10.508 -10.165 1.00 75.75 524 LYS A N 1
ATOM 4126 C CA . LYS A 1 524 ? 22.775 10.396 -9.073 1.00 75.75 524 LYS A CA 1
ATOM 4127 C C . LYS A 1 524 ? 22.927 9.096 -8.297 1.00 75.75 524 LYS A C 1
ATOM 4129 O O . LYS A 1 524 ? 23.108 8.018 -8.856 1.00 75.75 524 LYS A O 1
ATOM 4134 N N . ALA A 1 525 ? 22.781 9.206 -6.979 1.00 80.94 525 ALA A N 1
ATOM 4135 C CA . ALA A 1 525 ? 22.542 8.047 -6.137 1.00 80.94 525 ALA 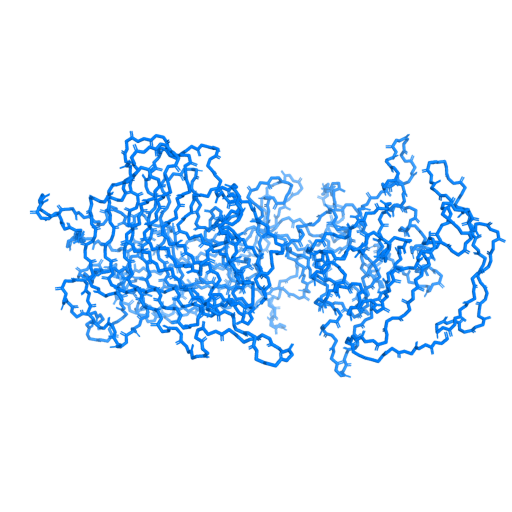A CA 1
ATOM 4136 C C . ALA A 1 525 ? 21.184 7.426 -6.494 1.00 80.94 525 ALA A C 1
ATOM 4138 O O . ALA A 1 525 ? 20.204 8.138 -6.734 1.00 80.94 525 ALA A O 1
ATOM 4139 N N . LEU A 1 526 ? 21.117 6.096 -6.477 1.00 84.88 526 LEU A N 1
ATOM 4140 C CA . LEU A 1 526 ? 19.859 5.383 -6.659 1.00 84.88 526 LEU A CA 1
ATOM 4141 C C . LEU A 1 526 ? 18.909 5.719 -5.510 1.00 84.88 526 LEU A C 1
ATOM 4143 O O . LEU A 1 526 ? 19.308 5.742 -4.339 1.00 84.88 526 LEU A O 1
ATOM 4147 N N . THR A 1 527 ? 17.626 5.870 -5.823 1.00 83.50 527 THR A N 1
ATOM 4148 C CA . THR A 1 527 ? 16.607 5.927 -4.777 1.00 83.50 527 THR A CA 1
ATOM 4149 C C . THR A 1 527 ? 16.525 4.588 -4.046 1.00 83.50 527 THR A C 1
ATOM 4151 O O . THR A 1 527 ? 16.878 3.521 -4.560 1.00 83.50 527 THR A O 1
ATOM 4154 N N . ARG A 1 528 ? 16.028 4.613 -2.810 1.00 79.25 528 ARG A N 1
ATOM 4155 C CA . ARG A 1 528 ? 15.962 3.401 -1.988 1.00 79.25 528 ARG A CA 1
ATOM 4156 C C . ARG A 1 528 ? 14.965 2.366 -2.527 1.00 79.25 528 ARG A C 1
ATOM 4158 O O . ARG A 1 528 ? 15.223 1.171 -2.403 1.00 79.25 528 ARG A O 1
ATOM 4165 N N . LEU A 1 529 ? 13.891 2.817 -3.185 1.00 84.00 529 LEU A N 1
ATOM 4166 C CA . LEU A 1 529 ? 12.950 1.950 -3.906 1.00 84.00 529 LEU A CA 1
ATOM 4167 C C . LEU A 1 529 ? 13.598 1.314 -5.142 1.00 84.00 529 LEU A C 1
ATOM 4169 O O . LEU A 1 529 ? 13.434 0.120 -5.357 1.00 84.00 529 LEU A O 1
ATOM 4173 N N . GLU A 1 530 ? 14.405 2.051 -5.912 1.00 88.25 530 GLU A N 1
ATOM 4174 C CA . GLU A 1 530 ? 15.146 1.459 -7.038 1.00 88.25 530 GLU A CA 1
ATOM 4175 C C . GLU A 1 530 ? 16.105 0.359 -6.574 1.00 88.25 530 GLU A C 1
ATOM 4177 O O . GLU A 1 530 ? 16.152 -0.705 -7.189 1.00 88.25 530 GLU A O 1
ATOM 4182 N N . LYS A 1 531 ? 16.813 0.566 -5.455 1.00 85.19 531 LYS A N 1
ATOM 4183 C CA . LYS A 1 531 ? 17.675 -0.467 -4.852 1.00 85.19 531 LYS A CA 1
ATOM 4184 C C . LYS A 1 531 ? 16.881 -1.713 -4.468 1.00 85.19 531 LYS A C 1
ATOM 4186 O O . LYS A 1 531 ? 17.345 -2.825 -4.725 1.00 85.19 531 LYS A O 1
ATOM 4191 N N . LEU A 1 532 ? 15.697 -1.542 -3.873 1.00 83.75 532 LEU A N 1
ATOM 4192 C CA . LEU A 1 532 ? 14.813 -2.654 -3.522 1.00 83.75 532 LEU A CA 1
ATOM 4193 C C . LEU A 1 532 ? 14.347 -3.401 -4.777 1.00 83.75 532 LEU A C 1
ATOM 4195 O O . LEU A 1 532 ? 14.555 -4.604 -4.867 1.00 83.75 532 LEU A O 1
ATOM 4199 N N . ASN A 1 533 ? 13.848 -2.687 -5.787 1.00 89.75 533 ASN A N 1
ATOM 4200 C CA . ASN A 1 533 ? 13.365 -3.275 -7.039 1.00 89.75 533 ASN A CA 1
ATOM 4201 C C . ASN A 1 533 ? 14.468 -4.053 -7.782 1.00 89.75 533 ASN A C 1
ATOM 4203 O O . ASN A 1 533 ? 14.220 -5.125 -8.337 1.00 89.75 533 ASN A O 1
ATOM 4207 N N . LEU A 1 534 ? 15.702 -3.535 -7.784 1.00 91.12 534 LEU A N 1
ATOM 4208 C CA . LEU A 1 534 ? 16.866 -4.226 -8.347 1.00 91.12 534 LEU A CA 1
ATOM 4209 C C . LEU A 1 534 ? 17.266 -5.452 -7.518 1.00 91.12 534 LEU A C 1
ATOM 4211 O O . LEU A 1 534 ? 17.610 -6.488 -8.085 1.00 91.12 534 LEU A O 1
ATOM 4215 N N . THR A 1 535 ? 17.205 -5.352 -6.189 1.00 87.69 535 THR A N 1
ATOM 4216 C CA . THR A 1 535 ? 17.478 -6.480 -5.287 1.00 87.69 535 THR A CA 1
ATOM 4217 C C . THR A 1 535 ? 16.462 -7.598 -5.504 1.00 87.69 535 THR A C 1
ATOM 4219 O O . THR A 1 535 ? 16.859 -8.739 -5.731 1.00 87.69 535 THR A O 1
ATOM 4222 N N . ASP A 1 536 ? 15.171 -7.270 -5.524 1.00 88.06 536 ASP A N 1
ATOM 4223 C CA . ASP A 1 536 ? 14.084 -8.224 -5.745 1.00 88.06 536 ASP A CA 1
ATOM 4224 C C . ASP A 1 536 ? 14.208 -8.907 -7.112 1.00 88.06 536 ASP A C 1
ATOM 4226 O O . ASP A 1 536 ? 14.023 -10.117 -7.218 1.00 88.06 536 ASP A O 1
ATOM 4230 N N . PHE A 1 537 ? 14.602 -8.171 -8.156 1.00 92.88 537 PHE A N 1
ATOM 4231 C CA . PHE A 1 537 ? 14.875 -8.744 -9.476 1.00 92.88 537 PHE A CA 1
ATOM 4232 C C . PHE A 1 537 ? 16.016 -9.773 -9.463 1.00 92.88 537 PHE A C 1
ATOM 4234 O O . PHE A 1 537 ? 15.877 -10.870 -10.017 1.00 92.88 537 PHE A O 1
ATOM 4241 N N . VAL A 1 538 ? 17.150 -9.432 -8.841 1.00 89.81 538 VAL A N 1
ATOM 4242 C CA . VAL A 1 538 ? 18.314 -10.330 -8.756 1.00 89.81 538 VAL A CA 1
ATOM 4243 C C . VAL A 1 538 ? 17.969 -11.579 -7.942 1.00 89.81 538 VAL A C 1
ATOM 4245 O O . VAL A 1 538 ? 18.321 -12.687 -8.346 1.00 89.81 538 VAL A O 1
ATOM 4248 N N . MET A 1 539 ? 17.226 -11.411 -6.847 1.00 86.62 539 MET A N 1
ATOM 4249 C CA . MET A 1 539 ? 16.812 -12.496 -5.952 1.00 86.62 539 MET A CA 1
ATOM 4250 C C . MET A 1 539 ? 15.679 -13.365 -6.512 1.00 86.62 539 MET A C 1
ATOM 4252 O O . MET A 1 539 ? 15.479 -14.480 -6.039 1.00 86.62 539 MET A O 1
ATOM 4256 N N . ASN A 1 540 ? 14.972 -12.908 -7.549 1.00 89.38 540 ASN A N 1
ATOM 4257 C CA . ASN A 1 540 ? 13.937 -13.683 -8.240 1.00 89.38 540 ASN A CA 1
ATOM 4258 C C . ASN A 1 540 ? 14.499 -14.852 -9.077 1.00 89.38 540 ASN A C 1
ATOM 4260 O O . ASN A 1 540 ? 13.743 -15.686 -9.573 1.00 89.38 540 ASN A O 1
ATOM 4264 N N . GLY A 1 541 ? 15.822 -14.920 -9.255 1.00 84.31 541 GLY A N 1
ATOM 4265 C CA . GLY A 1 541 ? 16.466 -16.008 -9.980 1.00 84.31 541 GLY A CA 1
ATOM 4266 C C . GLY A 1 541 ? 16.251 -17.361 -9.295 1.00 84.31 541 GLY A C 1
ATOM 4267 O O . GLY A 1 541 ? 16.476 -17.520 -8.099 1.00 84.31 541 GLY A O 1
ATOM 4268 N N . THR A 1 542 ? 15.873 -18.369 -10.075 1.00 84.69 542 THR A N 1
ATOM 4269 C CA . THR A 1 542 ? 15.726 -19.759 -9.625 1.00 84.69 542 THR A CA 1
ATOM 4270 C C . THR A 1 542 ? 16.772 -20.655 -10.288 1.00 84.69 542 THR A C 1
ATOM 4272 O O . THR A 1 542 ? 17.476 -20.252 -11.215 1.00 84.69 542 THR A O 1
ATOM 4275 N N . VAL A 1 543 ? 16.867 -21.915 -9.851 1.00 80.56 543 VAL A N 1
ATOM 4276 C CA . VAL A 1 543 ? 17.747 -22.913 -10.493 1.00 80.56 543 VAL A CA 1
ATOM 4277 C C . VAL A 1 543 ? 17.359 -23.143 -11.964 1.00 80.56 543 VAL A C 1
ATOM 4279 O O . VAL A 1 543 ? 18.219 -23.452 -12.786 1.00 80.56 543 VAL A O 1
ATOM 4282 N N . SER A 1 544 ? 16.076 -22.974 -12.306 1.00 83.81 544 SER A N 1
ATOM 4283 C CA . SER A 1 544 ? 15.543 -23.137 -13.663 1.00 83.81 544 SER A CA 1
ATOM 4284 C C . SER A 1 544 ? 15.593 -21.866 -14.514 1.00 83.81 544 SER A C 1
ATOM 4286 O O . SER A 1 544 ? 15.734 -21.961 -15.731 1.00 83.81 544 SER A O 1
ATOM 4288 N N . GLU A 1 545 ? 15.482 -20.683 -13.907 1.00 83.19 545 GLU A N 1
ATOM 4289 C CA . GLU A 1 545 ? 15.440 -19.403 -14.619 1.00 83.19 545 GLU A CA 1
ATOM 4290 C C . GLU A 1 545 ? 16.381 -18.397 -13.955 1.00 83.19 545 GLU A C 1
ATOM 4292 O O . GLU A 1 545 ? 16.143 -17.921 -12.849 1.00 83.19 545 GLU A O 1
ATOM 4297 N N . LYS A 1 546 ? 17.476 -18.073 -14.647 1.00 87.06 546 LYS A N 1
ATOM 4298 C CA . LYS A 1 546 ? 18.467 -17.105 -14.173 1.00 87.06 546 LYS A CA 1
ATOM 4299 C C . LYS A 1 546 ? 18.026 -15.670 -14.481 1.00 87.06 546 LYS A C 1
ATOM 4301 O O . LYS A 1 546 ? 17.860 -15.349 -15.661 1.00 87.06 546 LYS A O 1
ATOM 4306 N N . SER A 1 547 ? 18.002 -14.812 -13.459 1.00 90.81 547 SER A N 1
ATOM 4307 C CA . SER A 1 547 ? 17.929 -13.350 -13.600 1.00 90.81 547 SER A CA 1
ATOM 4308 C C . SER A 1 547 ? 19.279 -12.768 -14.035 1.00 90.81 547 SER A C 1
ATOM 4310 O O . SER A 1 547 ? 20.316 -13.058 -13.433 1.00 90.81 547 SER A O 1
ATOM 4312 N N . ASN A 1 548 ? 19.289 -11.947 -15.087 1.00 90.75 548 ASN A N 1
ATOM 4313 C CA . ASN A 1 548 ? 20.487 -11.256 -15.573 1.00 90.75 548 ASN A CA 1
ATOM 4314 C C . ASN A 1 548 ? 20.299 -9.745 -15.437 1.00 90.75 548 ASN A C 1
ATOM 4316 O O . ASN A 1 548 ? 19.476 -9.162 -16.139 1.00 90.75 548 ASN A O 1
ATOM 4320 N N . LEU A 1 549 ? 21.067 -9.125 -14.544 1.00 91.31 549 LEU A N 1
ATOM 4321 C CA . LEU A 1 549 ? 21.108 -7.676 -14.376 1.00 91.31 549 LEU A CA 1
ATOM 4322 C C . LEU A 1 549 ? 22.336 -7.118 -15.097 1.00 91.31 549 LEU A C 1
ATOM 4324 O O . LEU A 1 549 ? 23.459 -7.548 -14.836 1.00 91.31 549 LEU A O 1
ATOM 4328 N N . ILE A 1 550 ? 22.116 -6.162 -15.994 1.00 90.31 550 ILE A N 1
ATOM 4329 C CA . ILE A 1 550 ? 23.158 -5.405 -16.686 1.00 90.31 550 ILE A CA 1
ATOM 4330 C C . ILE A 1 550 ? 22.916 -3.935 -16.370 1.00 90.31 550 ILE A C 1
ATOM 4332 O O . ILE A 1 550 ? 21.824 -3.432 -16.611 1.00 90.31 550 ILE A O 1
ATOM 4336 N N . ILE A 1 551 ? 23.922 -3.249 -15.835 1.00 86.94 551 ILE A N 1
ATOM 4337 C CA . ILE A 1 551 ? 23.833 -1.828 -15.491 1.00 86.94 551 ILE A CA 1
ATOM 4338 C C . ILE A 1 551 ? 24.787 -1.039 -16.384 1.00 86.94 551 ILE A C 1
ATOM 4340 O O . ILE A 1 551 ? 25.986 -1.311 -16.406 1.00 86.94 551 ILE A O 1
ATOM 4344 N N . GLY A 1 552 ? 24.250 -0.047 -17.089 1.00 82.81 552 GLY A N 1
ATOM 4345 C CA . GLY A 1 552 ? 25.008 0.990 -17.780 1.00 82.81 552 GLY A CA 1
ATOM 4346 C C . GLY A 1 552 ? 24.968 2.286 -16.977 1.00 82.81 552 GLY A C 1
ATOM 4347 O O . GLY A 1 552 ? 24.019 3.057 -17.106 1.00 82.81 552 GLY A O 1
ATOM 4348 N N . SER A 1 553 ? 25.972 2.509 -16.128 1.00 79.38 553 SER A N 1
ATOM 4349 C CA . SER A 1 553 ? 26.130 3.747 -15.355 1.00 79.38 553 SER A CA 1
ATOM 4350 C C . SER A 1 553 ? 27.601 3.967 -15.004 1.00 79.38 553 SER A C 1
ATOM 4352 O O . SER A 1 553 ? 28.307 3.018 -14.655 1.00 79.38 553 SER A O 1
ATOM 4354 N N . GLN A 1 554 ? 28.053 5.217 -15.099 1.00 73.31 554 GLN A N 1
ATOM 4355 C CA . GLN A 1 554 ? 29.396 5.626 -14.681 1.00 73.31 554 GLN A CA 1
ATOM 4356 C C . GLN A 1 554 ? 29.517 5.790 -13.157 1.00 73.31 554 GLN A C 1
ATOM 4358 O O . GLN A 1 554 ? 30.603 5.618 -12.617 1.00 73.31 554 GLN A O 1
ATOM 4363 N N . GLU A 1 555 ? 28.399 6.004 -12.454 1.00 77.38 555 GLU A N 1
ATOM 4364 C CA . GLU A 1 555 ? 28.386 6.403 -11.041 1.00 77.38 555 GLU A CA 1
ATOM 4365 C C . GLU A 1 555 ? 27.854 5.370 -10.064 1.00 77.38 555 GLU A C 1
ATOM 4367 O O . GLU A 1 555 ? 27.919 5.582 -8.853 1.00 77.38 555 GLU A O 1
ATOM 4372 N N . MET A 1 556 ? 27.374 4.231 -10.568 1.00 82.56 556 MET A N 1
ATOM 4373 C CA . MET A 1 556 ? 26.668 3.235 -9.762 1.00 82.56 556 MET A CA 1
ATOM 4374 C C . MET A 1 556 ? 27.381 2.903 -8.444 1.00 82.56 556 MET A C 1
ATOM 4376 O O . MET A 1 556 ? 26.744 2.817 -7.401 1.00 82.56 556 MET A O 1
ATOM 4380 N N . VAL A 1 557 ? 28.706 2.749 -8.479 1.00 82.00 557 VAL A N 1
ATOM 4381 C CA . VAL A 1 557 ? 29.512 2.429 -7.293 1.00 82.00 557 VAL A CA 1
ATOM 4382 C C . VAL A 1 557 ? 29.976 3.679 -6.545 1.00 82.00 557 VAL A C 1
ATOM 4384 O O . VAL A 1 557 ? 30.042 3.639 -5.325 1.00 82.00 557 VAL A O 1
ATOM 4387 N N . ARG A 1 558 ? 30.291 4.783 -7.234 1.00 79.75 558 ARG A N 1
ATOM 4388 C CA . ARG A 1 558 ? 30.847 6.000 -6.612 1.00 79.75 558 ARG A CA 1
ATOM 4389 C C . ARG A 1 558 ? 29.796 6.778 -5.814 1.00 79.75 558 ARG A C 1
ATOM 4391 O O . ARG A 1 558 ? 30.062 7.147 -4.676 1.00 79.75 558 ARG A O 1
ATOM 4398 N N . GLU A 1 559 ? 28.599 6.954 -6.364 1.00 80.56 559 GLU A N 1
ATOM 4399 C CA . GLU A 1 559 ? 27.534 7.768 -5.753 1.00 80.56 559 GLU A CA 1
ATOM 4400 C C . GLU A 1 559 ? 26.663 6.987 -4.755 1.00 80.56 559 GLU A C 1
ATOM 4402 O O . GLU A 1 559 ? 25.819 7.557 -4.069 1.00 80.56 559 GLU A O 1
ATOM 4407 N N . ASN A 1 560 ? 26.873 5.672 -4.627 1.00 78.56 560 ASN A N 1
ATOM 4408 C CA . ASN A 1 560 ? 26.119 4.817 -3.705 1.00 78.56 560 ASN A CA 1
ATOM 4409 C C . ASN A 1 560 ? 26.986 4.246 -2.565 1.00 78.56 560 ASN A C 1
ATOM 4411 O O . ASN A 1 560 ? 26.595 3.269 -1.925 1.00 78.56 560 ASN A O 1
ATOM 4415 N N . THR A 1 561 ? 28.154 4.845 -2.292 1.00 68.62 561 THR A N 1
ATOM 4416 C CA . THR A 1 561 ? 29.034 4.465 -1.173 1.00 68.62 561 THR A CA 1
ATOM 4417 C C . THR A 1 561 ? 29.082 5.536 -0.090 1.00 68.62 561 THR A C 1
ATOM 4419 O O . THR A 1 561 ? 29.652 6.605 -0.290 1.00 68.62 561 THR A O 1
ATOM 4422 N N . ASN A 1 562 ? 28.544 5.228 1.090 1.00 57.59 562 ASN A N 1
ATOM 4423 C CA . ASN A 1 562 ? 28.736 6.009 2.309 1.00 57.59 562 ASN A CA 1
ATOM 4424 C C . ASN A 1 562 ? 28.801 5.054 3.520 1.00 57.59 562 ASN A C 1
ATOM 4426 O O . ASN A 1 562 ? 28.008 4.122 3.628 1.00 57.59 562 ASN A O 1
ATOM 4430 N N . VAL A 1 563 ? 29.781 5.265 4.407 1.00 43.69 563 VAL A N 1
ATOM 4431 C CA . VAL A 1 563 ? 30.165 4.351 5.507 1.00 43.69 563 VAL A CA 1
ATOM 4432 C C . VAL A 1 563 ? 29.134 4.343 6.647 1.00 43.69 563 VAL A C 1
ATOM 4434 O O . VAL A 1 563 ? 29.023 3.364 7.382 1.00 43.69 563 VAL A O 1
ATOM 4437 N N . GLU A 1 564 ? 28.351 5.416 6.789 1.00 42.16 564 GLU A N 1
ATOM 4438 C CA . GLU A 1 564 ? 27.234 5.487 7.747 1.00 42.16 564 GLU A CA 1
ATOM 4439 C C . GLU A 1 564 ? 25.883 5.098 7.118 1.00 42.16 564 GLU A C 1
ATOM 4441 O O . GLU A 1 564 ? 24.849 5.109 7.789 1.00 42.16 564 GLU A O 1
ATOM 4446 N N . ASP A 1 565 ? 25.887 4.724 5.836 1.00 51.03 565 ASP A N 1
ATOM 4447 C CA . ASP A 1 565 ? 24.695 4.582 5.012 1.00 51.03 565 ASP A CA 1
ATOM 4448 C C . ASP A 1 565 ? 24.371 3.113 4.707 1.00 51.03 565 ASP A C 1
ATOM 4450 O O . ASP A 1 565 ? 25.230 2.273 4.438 1.00 51.03 565 ASP A O 1
ATOM 4454 N N . ALA A 1 566 ? 23.082 2.782 4.718 1.00 48.44 566 ALA A N 1
ATOM 4455 C CA . ALA A 1 566 ? 22.585 1.457 4.369 1.00 48.44 566 ALA A CA 1
ATOM 4456 C C . ALA A 1 566 ? 22.735 1.133 2.868 1.00 48.44 566 ALA A C 1
ATOM 4458 O O . ALA A 1 566 ? 22.413 0.018 2.454 1.00 48.44 566 ALA A O 1
ATOM 4459 N N . ASP A 1 567 ? 23.206 2.094 2.082 1.00 51.44 567 ASP A N 1
ATOM 4460 C CA . ASP A 1 567 ? 23.404 2.026 0.639 1.00 51.44 567 ASP A CA 1
ATOM 4461 C C . ASP A 1 567 ? 24.667 1.262 0.224 1.00 51.44 567 ASP A C 1
ATOM 4463 O O . ASP A 1 567 ? 24.679 0.617 -0.827 1.00 51.44 567 ASP A O 1
ATOM 4467 N N . GLU A 1 568 ? 25.662 1.175 1.111 1.00 59.25 568 GLU A N 1
ATOM 4468 C CA . GLU A 1 568 ? 26.830 0.320 0.894 1.00 59.25 568 GLU A CA 1
ATOM 4469 C C . GLU A 1 568 ? 26.444 -1.171 0.836 1.00 59.25 568 GLU A C 1
ATOM 4471 O O . GLU A 1 568 ? 27.083 -1.954 0.137 1.00 59.25 568 GLU A O 1
ATOM 4476 N N . VAL A 1 569 ? 25.355 -1.577 1.505 1.00 69.06 569 VAL A N 1
ATOM 4477 C CA . VAL A 1 569 ? 24.881 -2.973 1.500 1.00 69.06 569 VAL A CA 1
ATOM 4478 C C . VAL A 1 569 ? 24.447 -3.408 0.103 1.00 69.06 569 VAL A C 1
ATOM 4480 O O . VAL A 1 569 ? 24.760 -4.522 -0.298 1.00 69.06 569 VAL A O 1
ATOM 4483 N N . PHE A 1 570 ? 23.757 -2.550 -0.652 1.00 78.25 570 PHE A N 1
ATOM 4484 C CA . PHE A 1 570 ? 23.355 -2.881 -2.021 1.00 78.25 570 PHE A CA 1
ATOM 4485 C C . PHE A 1 570 ? 24.586 -3.039 -2.920 1.00 78.25 570 PHE A C 1
ATOM 4487 O O . PHE A 1 570 ? 24.758 -4.067 -3.575 1.00 78.25 570 PHE A O 1
ATOM 4494 N N . VAL A 1 571 ? 25.491 -2.059 -2.895 1.00 82.00 571 VAL A N 1
ATOM 4495 C CA . VAL A 1 571 ? 26.694 -2.068 -3.738 1.00 82.00 571 VAL A CA 1
ATOM 4496 C C . VAL A 1 571 ? 27.614 -3.246 -3.383 1.00 82.00 571 VAL A C 1
ATOM 4498 O O . VAL A 1 571 ? 28.089 -3.946 -4.276 1.00 82.00 571 VAL A O 1
ATOM 4501 N N . ARG A 1 572 ? 27.809 -3.545 -2.094 1.00 79.19 572 ARG A N 1
ATOM 4502 C CA . ARG A 1 572 ? 28.661 -4.660 -1.655 1.00 79.19 572 ARG A CA 1
ATOM 4503 C C . ARG A 1 572 ? 28.005 -6.032 -1.803 1.00 79.19 572 ARG A C 1
ATOM 4505 O O . ARG A 1 572 ? 28.667 -6.950 -2.267 1.00 79.19 572 ARG A O 1
ATOM 4512 N N . ASN A 1 573 ? 26.736 -6.204 -1.431 1.00 78.50 573 ASN A N 1
ATOM 4513 C CA . ASN A 1 573 ? 26.115 -7.536 -1.425 1.00 78.50 573 ASN A CA 1
ATOM 4514 C C . ASN A 1 573 ? 25.516 -7.919 -2.778 1.00 78.50 573 ASN A C 1
ATOM 4516 O O . ASN A 1 573 ? 25.592 -9.088 -3.147 1.00 78.50 573 ASN A O 1
ATOM 4520 N N . ILE A 1 574 ? 24.932 -6.956 -3.503 1.00 82.69 574 ILE A N 1
ATOM 4521 C CA . ILE A 1 574 ? 24.260 -7.205 -4.786 1.00 82.69 574 ILE A CA 1
ATOM 4522 C C . ILE A 1 574 ? 25.220 -6.973 -5.952 1.00 82.69 574 ILE A C 1
ATOM 4524 O O . ILE A 1 574 ? 25.376 -7.855 -6.793 1.00 82.69 574 ILE A O 1
ATOM 4528 N N . LEU A 1 575 ? 25.901 -5.821 -6.000 1.00 83.31 575 LEU A N 1
ATOM 4529 C CA . LEU A 1 575 ? 26.836 -5.518 -7.098 1.00 83.31 575 LEU A CA 1
ATOM 4530 C C . LEU A 1 575 ? 28.242 -6.094 -6.882 1.00 83.31 575 LEU A C 1
ATOM 4532 O O . LEU A 1 575 ? 29.011 -6.189 -7.838 1.00 83.31 575 LEU A O 1
ATOM 4536 N N . ARG A 1 576 ? 28.581 -6.488 -5.646 1.00 82.25 576 ARG A N 1
ATOM 4537 C CA . ARG A 1 576 ? 29.909 -6.993 -5.248 1.00 82.25 576 ARG A CA 1
ATOM 4538 C C . ARG A 1 576 ? 31.040 -6.052 -5.627 1.00 82.25 576 ARG A C 1
ATOM 4540 O O . ARG A 1 576 ? 32.115 -6.482 -6.046 1.00 82.25 576 ARG A O 1
ATOM 4547 N N . ALA A 1 577 ? 30.784 -4.762 -5.451 1.00 83.25 577 ALA A N 1
ATOM 4548 C CA . ALA A 1 577 ? 31.721 -3.700 -5.748 1.00 83.25 577 ALA A CA 1
ATOM 4549 C C . ALA A 1 577 ? 31.984 -2.834 -4.511 1.00 83.25 577 ALA A C 1
ATOM 4551 O O . ALA A 1 577 ? 31.159 -2.724 -3.605 1.00 83.25 577 ALA A O 1
ATOM 4552 N N . GLU A 1 578 ? 33.152 -2.207 -4.480 1.00 83.81 578 GLU A N 1
ATOM 4553 C CA . GLU A 1 578 ? 33.508 -1.186 -3.501 1.00 83.81 578 GLU A CA 1
ATOM 4554 C C . GLU A 1 578 ? 34.211 -0.033 -4.209 1.00 83.81 578 GLU A C 1
ATOM 4556 O O . GLU A 1 578 ? 35.051 -0.243 -5.090 1.00 83.81 578 GLU A O 1
ATOM 4561 N N . TYR A 1 579 ? 33.872 1.194 -3.819 1.00 83.88 579 TYR A N 1
ATOM 4562 C CA . TYR A 1 579 ? 34.507 2.387 -4.352 1.00 83.88 579 TYR A CA 1
ATOM 4563 C C . TYR A 1 579 ? 36.009 2.399 -4.051 1.00 83.88 579 TYR A C 1
ATOM 4565 O O . TYR A 1 579 ? 36.443 2.196 -2.916 1.00 83.88 579 TYR A O 1
ATOM 4573 N N . ARG A 1 580 ? 36.819 2.702 -5.070 1.00 84.00 580 ARG A N 1
ATOM 4574 C CA . ARG A 1 580 ? 38.264 2.867 -4.920 1.00 84.00 580 ARG A CA 1
ATOM 4575 C C . ARG A 1 580 ? 38.680 4.276 -5.311 1.00 84.00 580 ARG A C 1
ATOM 4577 O O . ARG A 1 580 ? 38.642 4.646 -6.481 1.00 84.00 580 ARG A O 1
ATOM 4584 N N . PHE A 1 581 ? 39.191 5.031 -4.341 1.00 80.75 581 PHE A N 1
ATOM 4585 C CA . PHE A 1 581 ? 39.809 6.335 -4.591 1.00 80.75 581 PHE A CA 1
ATOM 4586 C C . PHE A 1 581 ? 40.986 6.200 -5.585 1.00 80.75 581 PHE A C 1
ATOM 4588 O O . PHE A 1 581 ? 41.798 5.281 -5.423 1.00 80.75 581 PHE A O 1
ATOM 4595 N N . PRO A 1 582 ? 41.126 7.078 -6.602 1.00 81.81 582 PRO A N 1
ATOM 4596 C CA . PRO A 1 582 ? 40.444 8.366 -6.812 1.00 81.81 582 PRO A CA 1
ATOM 4597 C C . PRO A 1 582 ? 39.114 8.314 -7.594 1.00 81.81 582 PRO A C 1
ATOM 4599 O O . PRO A 1 582 ? 38.666 9.343 -8.089 1.00 81.81 582 PRO A O 1
ATOM 4602 N N . GLY A 1 583 ? 38.493 7.143 -7.749 1.00 78.69 583 GLY A N 1
ATOM 4603 C CA . GLY A 1 583 ? 37.183 6.989 -8.391 1.00 78.69 583 GLY A CA 1
ATOM 4604 C C . GLY A 1 583 ? 37.203 6.911 -9.915 1.00 78.69 583 GLY A C 1
ATOM 4605 O O . GLY A 1 583 ? 36.192 6.568 -10.508 1.00 78.69 583 GLY A O 1
ATOM 4606 N N . ASN A 1 584 ? 38.353 7.149 -10.545 1.00 83.12 584 ASN A N 1
ATOM 4607 C CA . ASN A 1 584 ? 38.584 7.001 -11.981 1.00 83.12 584 ASN A CA 1
ATOM 4608 C C . ASN A 1 584 ? 40.028 6.501 -12.199 1.00 83.12 584 ASN A C 1
ATOM 4610 O O . ASN A 1 584 ? 40.932 6.970 -11.495 1.00 83.12 584 ASN A O 1
ATOM 4614 N N . PRO A 1 585 ? 40.288 5.566 -13.136 1.00 83.25 585 PRO A N 1
ATOM 4615 C CA . PRO A 1 585 ? 41.626 5.008 -13.342 1.00 83.25 585 PRO A CA 1
ATOM 4616 C C . PRO A 1 585 ? 42.713 6.035 -13.708 1.00 83.25 585 PRO A C 1
ATOM 4618 O O . PRO A 1 585 ? 43.884 5.789 -13.430 1.00 83.25 585 PRO A O 1
ATOM 4621 N N . LEU A 1 586 ? 42.352 7.175 -14.310 1.00 86.25 586 LEU A N 1
ATOM 4622 C CA . LEU A 1 586 ? 43.284 8.251 -14.674 1.00 86.25 586 LEU A CA 1
ATOM 4623 C C . LEU A 1 586 ? 43.413 9.343 -13.598 1.00 86.25 586 LEU A C 1
ATOM 4625 O O . LEU A 1 586 ? 44.266 10.218 -13.723 1.00 86.25 586 LEU A O 1
ATOM 4629 N N . GLY A 1 587 ? 42.607 9.294 -12.533 1.00 82.88 587 GLY A N 1
ATOM 4630 C CA . GLY A 1 587 ? 42.538 10.326 -11.495 1.00 82.88 587 GLY A CA 1
ATOM 4631 C C . GLY A 1 587 ? 41.205 11.079 -11.475 1.00 82.88 587 GLY A C 1
ATOM 4632 O O . GLY A 1 587 ? 40.395 10.963 -12.392 1.00 82.88 587 GLY A O 1
ATOM 4633 N N . VAL A 1 588 ? 40.970 11.859 -10.413 1.00 81.31 588 VAL A N 1
ATOM 4634 C CA . VAL A 1 588 ? 39.700 12.577 -10.190 1.00 81.31 588 VAL A CA 1
ATOM 4635 C C . VAL A 1 588 ? 39.368 13.476 -11.387 1.00 81.31 588 VAL A C 1
ATOM 4637 O O . VAL A 1 588 ? 40.175 14.326 -11.773 1.00 81.31 588 VAL A O 1
ATOM 4640 N N . GLY A 1 589 ? 38.177 13.281 -11.964 1.00 77.88 589 GLY A N 1
ATOM 4641 C CA . GLY A 1 589 ? 37.649 14.102 -13.056 1.00 77.88 589 GLY A CA 1
ATOM 4642 C C . GLY A 1 589 ? 38.475 14.060 -14.345 1.00 77.88 589 GLY A C 1
ATOM 4643 O O . GLY A 1 589 ? 38.465 15.031 -15.092 1.00 77.88 589 GLY A O 1
ATOM 4644 N N . GLN A 1 590 ? 39.242 12.996 -14.595 1.00 86.44 590 GLN A N 1
ATOM 4645 C CA . GLN A 1 590 ? 40.072 12.889 -15.799 1.00 86.44 590 GLN A CA 1
ATOM 4646 C C . GLN A 1 590 ? 39.324 12.245 -16.969 1.00 86.44 590 GLN A C 1
ATOM 4648 O O . GLN A 1 590 ? 38.549 11.304 -16.791 1.00 86.44 590 GLN A O 1
ATOM 4653 N N . ASN A 1 591 ? 39.579 12.752 -18.177 1.00 88.62 591 ASN A N 1
ATOM 4654 C CA . ASN A 1 591 ? 38.942 12.289 -19.406 1.00 88.62 591 ASN A CA 1
ATOM 4655 C C . ASN A 1 591 ? 39.536 10.966 -19.891 1.00 88.62 591 ASN A C 1
ATOM 4657 O O . ASN A 1 591 ? 40.734 10.883 -20.153 1.00 88.62 591 ASN A O 1
ATOM 4661 N N . TYR A 1 592 ? 38.682 9.953 -20.046 1.00 88.00 592 TYR A N 1
ATOM 4662 C CA . TYR A 1 592 ? 39.071 8.630 -20.523 1.00 88.00 592 TYR A CA 1
ATOM 4663 C C . TYR A 1 592 ? 38.920 8.446 -22.044 1.00 88.00 592 TYR A C 1
ATOM 4665 O O . TYR A 1 592 ? 39.315 7.411 -22.577 1.00 88.00 592 TYR A O 1
ATOM 4673 N N . SER A 1 593 ? 38.398 9.438 -22.768 1.00 89.50 593 SER A N 1
ATOM 4674 C CA . SER A 1 593 ? 38.245 9.401 -24.227 1.00 89.50 593 SER A CA 1
ATOM 4675 C C . SER A 1 593 ? 39.593 9.215 -24.928 1.00 89.50 593 SER A C 1
ATOM 4677 O O . SER A 1 593 ? 40.578 9.869 -24.590 1.00 89.50 593 SER A O 1
ATOM 4679 N N . GLY A 1 594 ? 39.627 8.342 -25.932 1.00 87.44 594 GLY A N 1
ATOM 4680 C CA . GLY A 1 594 ? 40.834 7.955 -26.664 1.00 87.44 594 GLY A CA 1
ATOM 4681 C C . GLY A 1 594 ? 41.644 6.833 -26.005 1.00 87.44 594 GLY A C 1
ATOM 4682 O O . GLY A 1 594 ? 42.665 6.432 -26.560 1.00 87.44 594 GLY A O 1
ATOM 4683 N N . ASN A 1 595 ? 41.207 6.313 -24.853 1.00 90.06 595 ASN A N 1
ATOM 4684 C CA . ASN A 1 595 ? 41.764 5.100 -24.250 1.00 90.06 595 ASN A CA 1
ATOM 4685 C C . ASN A 1 595 ? 40.931 3.867 -24.627 1.00 90.06 595 ASN A C 1
ATOM 4687 O O . ASN A 1 595 ? 39.849 3.976 -25.202 1.00 90.06 595 ASN A O 1
ATOM 4691 N N . THR A 1 596 ? 41.427 2.686 -24.266 1.00 88.38 596 THR A N 1
ATOM 4692 C CA . THR A 1 596 ? 40.789 1.404 -24.579 1.00 88.38 596 THR A CA 1
ATOM 4693 C C . THR A 1 596 ? 40.390 0.641 -23.321 1.00 88.38 596 THR A C 1
ATOM 4695 O O . THR A 1 596 ? 41.168 0.566 -22.370 1.00 88.38 596 THR A O 1
ATOM 4698 N N . LEU A 1 597 ? 39.230 -0.009 -23.347 1.00 83.75 597 LEU A N 1
ATOM 4699 C CA . LEU A 1 597 ? 38.802 -0.993 -22.355 1.00 83.75 597 LEU A CA 1
ATOM 4700 C C . LEU A 1 597 ? 39.092 -2.398 -22.875 1.00 83.75 597 LEU A C 1
ATOM 4702 O O . LEU A 1 597 ? 38.860 -2.684 -24.044 1.00 83.75 597 LEU A O 1
ATOM 4706 N N . THR A 1 598 ? 39.576 -3.288 -22.011 1.00 84.81 598 THR A N 1
ATOM 4707 C CA . THR A 1 598 ? 39.742 -4.711 -22.343 1.00 84.81 598 THR A CA 1
ATOM 4708 C C . THR A 1 598 ? 38.766 -5.541 -21.522 1.00 84.81 598 THR A C 1
ATOM 4710 O O . THR A 1 598 ? 38.713 -5.402 -20.302 1.00 84.81 598 THR A O 1
ATOM 4713 N N . GLY A 1 599 ? 37.994 -6.406 -22.178 1.00 76.56 599 GLY A N 1
ATOM 4714 C CA . GLY A 1 599 ? 37.099 -7.337 -21.497 1.00 76.56 599 GLY A CA 1
ATOM 4715 C C . GLY A 1 599 ? 37.883 -8.412 -20.742 1.00 76.56 599 GLY A C 1
ATOM 4716 O O . GLY A 1 599 ? 38.731 -9.094 -21.322 1.00 76.56 599 GLY A O 1
ATOM 4717 N N . VAL A 1 600 ? 37.590 -8.571 -19.447 1.00 72.56 600 VAL A N 1
ATOM 4718 C CA . VAL A 1 600 ? 38.295 -9.516 -18.560 1.00 72.56 600 VAL A CA 1
ATOM 4719 C C . VAL A 1 600 ? 37.413 -10.709 -18.171 1.00 72.56 600 VAL A C 1
ATOM 4721 O O . VAL A 1 600 ? 37.816 -11.861 -18.325 1.00 72.56 600 VAL A O 1
ATOM 4724 N N . ALA A 1 601 ? 36.170 -10.466 -17.743 1.00 66.00 601 ALA A N 1
ATOM 4725 C CA . ALA A 1 601 ? 35.211 -11.527 -17.409 1.00 66.00 601 ALA A CA 1
ATOM 4726 C C . ALA A 1 601 ? 34.279 -11.866 -18.587 1.00 66.00 601 ALA A C 1
ATOM 4728 O O . ALA A 1 601 ? 34.180 -13.028 -18.987 1.00 66.00 601 ALA A O 1
ATOM 4729 N N . ILE A 1 602 ? 33.642 -10.842 -19.163 1.00 64.75 602 ILE A N 1
ATOM 4730 C CA . ILE A 1 602 ? 32.773 -10.912 -20.347 1.00 64.75 602 ILE A CA 1
ATOM 4731 C C . ILE A 1 602 ? 33.524 -10.284 -21.524 1.00 64.75 602 ILE A C 1
ATOM 4733 O O . ILE A 1 602 ? 34.210 -9.280 -21.347 1.00 64.75 602 ILE A O 1
ATOM 4737 N N . GLY A 1 603 ? 33.426 -10.887 -22.715 1.00 69.00 603 GLY A N 1
ATOM 4738 C CA . GLY A 1 603 ? 34.147 -10.396 -23.894 1.00 69.00 603 GLY A CA 1
ATOM 4739 C C . GLY A 1 603 ? 35.665 -10.484 -23.729 1.00 69.00 603 GLY A C 1
ATOM 4740 O O . GLY A 1 603 ? 36.373 -9.525 -24.015 1.00 69.00 603 GLY A O 1
ATOM 4741 N N . ARG A 1 604 ? 36.165 -11.615 -23.208 1.00 77.12 604 ARG A N 1
ATOM 4742 C CA . ARG A 1 604 ? 37.586 -11.811 -22.882 1.00 77.12 604 ARG A CA 1
ATOM 4743 C C . ARG A 1 604 ? 38.492 -11.431 -24.051 1.00 77.12 604 ARG A C 1
ATOM 4745 O O . ARG A 1 604 ? 38.334 -11.973 -25.143 1.00 77.12 604 ARG A O 1
ATOM 4752 N N . ASN A 1 605 ? 39.461 -10.557 -23.787 1.00 85.00 605 ASN A N 1
ATOM 4753 C CA . ASN A 1 605 ? 40.427 -10.030 -24.759 1.00 85.00 605 ASN A CA 1
ATOM 4754 C C . ASN A 1 605 ? 39.825 -9.180 -25.890 1.00 85.00 605 ASN A C 1
ATOM 4756 O O . ASN A 1 605 ? 40.553 -8.807 -26.809 1.00 85.00 605 ASN A O 1
ATOM 4760 N N . LEU A 1 606 ? 38.528 -8.861 -25.847 1.00 86.19 606 LEU A N 1
ATOM 4761 C CA . LEU A 1 606 ? 37.972 -7.840 -26.726 1.00 86.19 606 LEU A CA 1
ATOM 4762 C C . LEU A 1 606 ? 38.427 -6.474 -26.229 1.00 86.19 606 LEU A C 1
ATOM 4764 O O . LEU A 1 606 ? 38.379 -6.195 -25.029 1.00 86.19 606 LEU A O 1
ATOM 4768 N N . ILE A 1 607 ? 38.883 -5.650 -27.166 1.00 87.19 607 ILE A N 1
ATOM 4769 C CA . ILE A 1 607 ? 39.332 -4.287 -26.916 1.00 87.19 607 ILE A CA 1
ATOM 4770 C C . ILE A 1 607 ? 38.271 -3.350 -27.483 1.00 87.19 607 ILE A C 1
ATOM 4772 O O . ILE A 1 607 ? 37.875 -3.492 -28.639 1.00 87.19 607 ILE A O 1
ATOM 4776 N N . PHE A 1 608 ? 37.812 -2.417 -26.658 1.00 84.38 608 PHE A N 1
ATOM 4777 C CA . PHE A 1 608 ? 36.805 -1.424 -27.006 1.00 84.38 608 PHE A CA 1
ATOM 4778 C C . PHE A 1 608 ? 37.402 -0.030 -26.867 1.00 84.38 608 PHE A C 1
ATOM 4780 O O . PHE A 1 608 ? 37.947 0.305 -25.815 1.00 84.38 608 PHE A O 1
ATOM 4787 N N . ASP A 1 609 ? 37.277 0.788 -27.905 1.00 87.50 609 ASP A N 1
ATOM 4788 C CA . ASP A 1 609 ? 37.671 2.192 -27.840 1.00 87.50 609 ASP A CA 1
ATOM 4789 C C . ASP A 1 609 ? 36.650 2.986 -27.020 1.00 87.50 609 ASP A C 1
ATOM 4791 O O . ASP A 1 609 ? 35.438 2.861 -27.213 1.00 87.50 609 ASP A O 1
ATOM 4795 N N . VAL A 1 610 ? 37.139 3.826 -26.108 1.00 86.00 610 VAL A N 1
ATOM 4796 C CA . VAL A 1 610 ? 36.311 4.770 -25.355 1.00 86.00 610 VAL A CA 1
ATOM 4797 C C . VAL A 1 610 ? 36.316 6.097 -26.091 1.00 86.00 610 VAL A C 1
ATOM 4799 O O . VAL A 1 610 ? 37.361 6.729 -26.243 1.00 86.00 610 VAL A O 1
ATOM 4802 N N . LEU A 1 611 ? 35.144 6.537 -26.534 1.00 86.25 611 LEU A N 1
ATOM 4803 C CA . LEU A 1 611 ? 34.968 7.768 -27.297 1.00 86.25 611 LEU A CA 1
ATOM 4804 C C . LEU A 1 611 ? 34.017 8.703 -26.551 1.00 86.25 611 LEU A C 1
ATOM 4806 O O . LEU A 1 611 ? 33.013 8.256 -26.002 1.00 86.25 611 LEU A O 1
ATOM 4810 N N . SER A 1 612 ? 34.311 10.003 -26.549 1.00 85.12 612 SER A N 1
ATOM 4811 C CA . SER A 1 612 ? 33.332 11.010 -26.139 1.00 85.12 612 SER A CA 1
ATOM 4812 C C . SER A 1 612 ? 32.217 11.124 -27.177 1.00 85.12 612 SER A C 1
ATOM 4814 O O . SER A 1 612 ? 32.486 11.119 -28.381 1.00 85.12 612 SER A O 1
ATOM 4816 N N . THR A 1 613 ? 30.985 11.336 -26.722 1.00 83.12 613 THR A N 1
ATOM 4817 C CA . THR A 1 613 ? 29.817 11.581 -27.588 1.00 83.12 613 THR A CA 1
ATOM 4818 C C . THR A 1 613 ? 30.000 12.812 -28.479 1.00 83.12 613 THR A C 1
ATOM 4820 O O . THR A 1 613 ? 29.440 12.874 -29.569 1.00 83.12 613 THR A O 1
ATOM 4823 N N . SER A 1 614 ? 30.846 13.760 -28.051 1.00 83.94 614 SER A N 1
ATOM 4824 C CA . SER A 1 614 ? 31.087 15.046 -28.721 1.00 83.94 614 SER A CA 1
ATOM 4825 C C . SER A 1 614 ? 29.828 15.919 -28.811 1.00 83.94 614 SER A C 1
ATOM 4827 O O . SER A 1 614 ? 29.777 16.847 -29.617 1.00 83.94 614 SER A O 1
ATOM 4829 N N . VAL A 1 615 ? 28.824 15.622 -27.981 1.00 84.56 615 VAL A N 1
ATOM 4830 C CA . VAL A 1 615 ? 27.588 16.394 -27.845 1.00 84.56 615 VAL A CA 1
ATOM 4831 C C . VAL A 1 615 ? 27.815 17.517 -26.836 1.00 84.56 615 VAL A C 1
ATOM 4833 O O . VAL A 1 615 ? 28.397 17.307 -25.773 1.00 84.56 615 VAL A O 1
ATOM 4836 N N . GLU A 1 616 ? 27.387 18.731 -27.179 1.00 82.44 616 GLU A N 1
ATOM 4837 C CA . GLU A 1 616 ? 27.513 19.890 -26.294 1.00 82.44 616 GLU A CA 1
ATOM 4838 C C . GLU A 1 616 ? 26.698 19.684 -25.007 1.00 82.44 616 GLU A C 1
ATOM 4840 O O . GLU A 1 616 ? 25.541 19.279 -25.058 1.00 82.44 616 GLU A O 1
ATOM 4845 N N . GLY A 1 617 ? 27.308 19.951 -23.849 1.00 79.44 617 GLY A N 1
ATOM 4846 C CA . GLY A 1 617 ? 26.676 19.767 -22.538 1.00 79.44 617 GLY A CA 1
ATOM 4847 C C . GLY A 1 617 ? 26.804 18.360 -21.943 1.00 79.44 617 GLY A C 1
ATOM 4848 O O . GLY A 1 617 ? 26.518 18.203 -20.757 1.00 79.44 617 GLY A O 1
ATOM 4849 N N . ASP A 1 618 ? 27.271 17.369 -22.712 1.00 83.31 618 ASP A N 1
ATOM 4850 C CA . ASP A 1 618 ? 27.601 16.039 -22.191 1.00 83.31 618 ASP A CA 1
ATOM 4851 C C . ASP A 1 618 ? 28.996 16.025 -21.552 1.00 83.31 618 ASP A C 1
ATOM 4853 O O . ASP A 1 618 ? 29.932 16.697 -22.005 1.00 83.31 618 ASP A O 1
ATOM 4857 N N . MET A 1 619 ? 29.147 15.250 -20.480 1.00 79.12 619 MET A N 1
ATOM 4858 C CA . MET A 1 619 ? 30.442 15.081 -19.840 1.00 79.12 619 MET A CA 1
ATOM 4859 C C . MET A 1 619 ? 31.304 14.088 -20.615 1.00 79.12 619 MET A C 1
ATOM 4861 O O . MET A 1 619 ? 30.840 13.137 -21.234 1.00 79.12 619 MET A O 1
ATOM 4865 N N . PHE A 1 620 ? 32.615 14.304 -20.573 1.00 84.06 620 PHE A N 1
ATOM 4866 C CA . PHE A 1 620 ? 33.543 13.332 -21.130 1.00 84.06 620 PHE A CA 1
ATOM 4867 C C . PHE A 1 620 ? 33.490 12.013 -20.336 1.00 84.06 620 PHE A C 1
ATOM 4869 O O . PHE A 1 620 ? 33.220 12.041 -19.135 1.00 84.06 620 PHE A O 1
ATOM 4876 N N . PRO A 1 621 ? 33.794 10.861 -20.960 1.00 84.56 621 PRO A N 1
ATOM 4877 C CA . PRO A 1 621 ? 33.683 9.563 -20.302 1.00 84.56 621 PRO A CA 1
ATOM 4878 C C . PRO A 1 621 ? 34.636 9.446 -19.105 1.00 84.56 621 PRO A C 1
ATOM 4880 O O . PRO A 1 621 ? 35.844 9.686 -19.226 1.00 84.56 621 PRO A O 1
ATOM 4883 N N . GLN A 1 622 ? 34.082 9.037 -17.961 1.00 82.75 622 GLN A N 1
ATOM 4884 C CA . GLN A 1 622 ? 34.784 8.844 -16.689 1.00 82.75 622 GLN A CA 1
ATOM 4885 C C . GLN A 1 622 ? 34.414 7.478 -16.082 1.00 82.75 622 GLN A C 1
ATOM 4887 O O . GLN A 1 622 ? 33.532 7.405 -15.233 1.00 82.75 622 GLN A O 1
ATOM 4892 N N . PRO A 1 623 ? 35.051 6.367 -16.495 1.00 80.62 623 PRO A N 1
ATOM 4893 C CA . PRO A 1 623 ? 34.721 5.063 -15.933 1.00 80.62 623 PRO A CA 1
ATOM 4894 C C . PRO A 1 623 ? 35.046 5.021 -14.434 1.00 80.62 623 PRO A C 1
ATOM 4896 O O . PRO A 1 623 ? 36.125 5.455 -14.018 1.00 80.62 623 PRO A O 1
ATOM 4899 N N . ALA A 1 624 ? 34.138 4.452 -13.636 1.00 79.38 624 ALA A N 1
ATOM 4900 C CA . ALA A 1 624 ? 34.363 4.253 -12.210 1.00 79.38 624 ALA A CA 1
ATOM 4901 C C . ALA A 1 624 ? 35.543 3.308 -11.944 1.00 79.38 624 ALA A C 1
ATOM 4903 O O . ALA A 1 624 ? 35.665 2.236 -12.541 1.00 79.38 624 ALA A O 1
ATOM 4904 N N . LEU A 1 625 ? 36.384 3.682 -10.978 1.00 83.88 625 LEU A N 1
ATOM 4905 C CA . LEU A 1 625 ? 37.381 2.792 -10.390 1.00 83.88 625 LEU A CA 1
ATOM 4906 C C . LEU A 1 625 ? 36.798 2.108 -9.147 1.00 83.88 625 LEU A C 1
ATOM 4908 O O . LEU A 1 625 ? 36.457 2.765 -8.162 1.00 83.88 625 LEU A O 1
ATOM 4912 N N . MET A 1 626 ? 36.732 0.779 -9.179 1.00 85.62 626 MET A N 1
ATOM 4913 C CA . MET A 1 626 ? 36.162 -0.041 -8.107 1.00 85.62 626 MET A CA 1
ATOM 4914 C C . MET A 1 626 ? 37.014 -1.280 -7.819 1.00 85.62 626 MET A C 1
ATOM 4916 O O . MET A 1 626 ? 37.781 -1.732 -8.671 1.00 85.62 626 MET A O 1
ATOM 4920 N N . ASN A 1 627 ? 36.870 -1.829 -6.615 1.00 82.69 627 ASN A N 1
ATOM 4921 C CA . ASN A 1 627 ? 37.359 -3.157 -6.250 1.00 82.69 627 ASN A CA 1
ATOM 4922 C C . ASN A 1 627 ? 36.206 -4.164 -6.264 1.00 82.69 627 ASN A C 1
ATOM 4924 O O . ASN A 1 627 ? 35.061 -3.801 -5.999 1.00 82.69 627 ASN A O 1
ATOM 4928 N N . ILE A 1 628 ? 36.521 -5.432 -6.532 1.00 79.62 628 ILE A N 1
ATOM 4929 C CA . ILE A 1 628 ? 35.570 -6.539 -6.383 1.00 79.62 628 ILE A CA 1
ATOM 4930 C C . ILE A 1 628 ? 35.545 -6.962 -4.916 1.00 79.62 628 ILE A C 1
ATOM 4932 O O . ILE A 1 628 ? 36.595 -7.161 -4.303 1.00 79.62 628 ILE A O 1
ATOM 4936 N N . VAL A 1 629 ? 34.345 -7.129 -4.372 1.00 78.81 629 VAL A N 1
ATOM 4937 C CA . VAL A 1 629 ? 34.133 -7.618 -3.011 1.00 78.81 629 VAL A CA 1
ATOM 4938 C C . VAL A 1 629 ? 33.893 -9.125 -3.057 1.00 78.81 629 VAL A C 1
ATOM 4940 O O . VAL A 1 629 ? 32.919 -9.612 -3.635 1.00 78.81 629 VAL A O 1
ATOM 4943 N N . GLU A 1 630 ? 34.804 -9.879 -2.440 1.00 70.00 630 GLU A N 1
ATOM 4944 C CA . GLU A 1 630 ? 34.735 -11.345 -2.412 1.00 70.00 630 GLU A CA 1
ATOM 4945 C C . GLU A 1 630 ? 33.687 -11.881 -1.426 1.00 70.00 630 GLU A C 1
ATOM 4947 O O . GLU A 1 630 ? 33.227 -13.015 -1.552 1.00 70.00 630 GLU A O 1
ATOM 4952 N N . THR A 1 631 ? 33.251 -11.061 -0.473 1.00 65.19 631 THR A N 1
ATOM 4953 C CA . THR A 1 631 ? 32.163 -11.357 0.467 1.00 65.19 631 THR A CA 1
ATOM 4954 C C . THR A 1 631 ? 30.819 -10.842 -0.076 1.00 65.19 631 THR A C 1
ATOM 4956 O O . THR A 1 631 ? 30.769 -9.807 -0.728 1.00 65.19 631 THR A O 1
ATOM 4959 N N . GLY A 1 632 ? 29.721 -11.575 0.140 1.00 59.56 632 GLY A N 1
ATOM 4960 C CA . GLY A 1 632 ? 28.388 -11.217 -0.378 1.00 59.56 632 GLY A CA 1
ATOM 4961 C C . GLY A 1 632 ? 27.616 -12.422 -0.919 1.00 59.56 632 GLY A C 1
ATOM 4962 O O . GLY A 1 632 ? 28.073 -13.560 -0.785 1.00 59.56 632 GLY A O 1
ATOM 4963 N N . ASP A 1 633 ? 26.460 -12.177 -1.540 1.00 56.56 633 ASP A N 1
ATOM 4964 C CA . ASP A 1 633 ? 25.597 -13.243 -2.055 1.00 56.56 633 ASP A CA 1
ATOM 4965 C C . ASP A 1 633 ? 26.153 -13.821 -3.381 1.00 56.56 633 ASP A C 1
ATOM 4967 O O . ASP A 1 633 ? 26.551 -13.101 -4.302 1.00 56.56 633 ASP A O 1
ATOM 4971 N N . GLY A 1 634 ? 26.231 -15.157 -3.479 1.00 56.44 634 GLY A N 1
ATOM 4972 C CA . GLY A 1 634 ? 26.694 -15.896 -4.670 1.00 56.44 634 GLY A CA 1
ATOM 4973 C C . GLY A 1 634 ? 28.214 -16.139 -4.766 1.00 56.44 634 GLY A C 1
ATOM 4974 O O . GLY A 1 634 ? 28.955 -15.981 -3.796 1.00 56.44 634 GLY A O 1
ATOM 4975 N N . LEU A 1 635 ? 28.715 -16.489 -5.960 1.00 49.06 635 LEU A N 1
ATOM 4976 C CA . LEU A 1 635 ? 30.154 -16.625 -6.262 1.00 49.06 635 LEU A CA 1
ATOM 4977 C C . LEU A 1 635 ? 30.675 -15.380 -7.001 1.00 49.06 635 LEU A C 1
ATOM 4979 O O . LEU A 1 635 ? 30.168 -15.055 -8.072 1.00 49.06 635 LEU A O 1
ATOM 4983 N N . SER A 1 636 ? 31.715 -14.728 -6.479 1.00 49.28 636 SER A N 1
ATOM 4984 C CA . SER A 1 636 ? 32.498 -13.723 -7.210 1.00 49.28 636 SER A CA 1
ATOM 4985 C C . SER A 1 636 ? 33.778 -14.370 -7.712 1.00 49.28 636 SER A C 1
ATOM 4987 O O . SER A 1 636 ? 34.509 -14.976 -6.929 1.00 49.28 636 SER A O 1
ATOM 4989 N N . GLN A 1 637 ? 34.079 -14.223 -8.997 1.00 43.31 637 GLN A N 1
ATOM 4990 C CA . GLN A 1 637 ? 35.419 -14.502 -9.502 1.00 43.31 637 GLN A CA 1
ATOM 4991 C C . GLN A 1 637 ? 36.137 -13.181 -9.742 1.00 43.31 637 GLN A C 1
ATOM 4993 O O . GLN A 1 637 ? 35.643 -12.342 -10.493 1.00 43.31 637 GLN A O 1
ATOM 4998 N N . MET A 1 638 ? 37.317 -13.028 -9.134 1.00 37.81 638 MET A N 1
ATOM 4999 C CA . MET A 1 638 ? 38.345 -12.174 -9.717 1.00 37.81 638 MET A CA 1
ATOM 5000 C C . MET A 1 638 ? 38.724 -12.780 -11.067 1.00 37.81 638 MET A C 1
ATOM 5002 O O . MET A 1 638 ? 39.031 -13.973 -11.150 1.00 37.81 638 MET A O 1
ATOM 5006 N N . ALA A 1 639 ? 38.672 -11.966 -12.110 1.00 35.84 639 ALA A N 1
ATOM 5007 C CA . ALA A 1 639 ? 39.282 -12.274 -13.389 1.00 35.84 639 ALA A CA 1
ATOM 5008 C C . ALA A 1 639 ? 40.319 -11.192 -13.669 1.00 35.84 639 ALA A C 1
ATOM 5010 O O . ALA A 1 639 ? 39.973 -10.007 -13.448 1.00 35.84 639 ALA A O 1
#

Nearest PDB structures (foldseek):
  5vi0-assembly1_A  TM=5.903E-01  e=2.245E-02  Pseudomonas fluorescens
  5i5k-assembly2_A  TM=4.632E-01  e=1.832E-02  Homo sapiens
  3p2d-assembly1_A  TM=3.453E-01  e=3.046E-02  Bos taurus
  8k3a-assembly1_B  TM=2.912E-01  e=2.895E-02  Camelus dromedarius
  3gd1-assembly2_E  TM=3.036E-01  e=3.733E-02  Bos taurus

Radius of gyration: 27.76 Å; Cα contacts (8 Å, |Δi|>4): 1589; chains: 1; bounding box: 76×46×74 Å

pLDDT: mean 89.61, std 8.8, range [35.84, 98.69]

Foldseek 3Di:
DEQEEAAPFEDAAEWELEEAEAEWDWDDDDPDIDIPPPDAPQAEDALYEEEHRAYPAQAHEYEHYAHDYAFDPVDPDPVVRVLHRPFLQDAHEAAEYFQAEFEAEARPAQHQHAYEHYEHARHFQHEAFLAEFEYQYQSYDLNRFHAEPYEYEEAFLVDRRHYAYEHYEYEYNYPSYAHYQYQHADPSSHGLHRGGRCQHRDPQLSCQLRVHHQLYDYPDDCVVQWDWDDDVVIGIDGDQAAELHPQPQSTADDPVRQAASVRDGACPPVTHGGRHRDGYNYHYAQWDKFWRHWSPPGHHAGCDDDRNQAGEAEEADDGKTKTKMFTRHPAKDFQFWKFKWKWFQALVRDTDTDDTGLIDTDTHGHSDMDMTISCLGVPDDHHHDAQFQLNCPPRNHDDPQQCVQQRLFKHGKMKMKMAGDDDPDRPRRIDIHIYIYGHFLAPQQEEEEFAGDADCPDPDDDQQRNQSNVQVVVVQVVCVVVVADCDSVVSRHNYGYHHCSSGDLSNDASLSGLEYEYEGGPQAADRSSRLVNLVVQCVSADPVGHRHYHYDDQCHAPRQDDPVDPSVCSCCAVVQKHADPPFAPVGPLDACAQDWDADVPPNHRDIDGQHAPPDPSHRHDGHTDIDGHCDHPDGDDDD

Sequence (639 aa):
IDGNSISNVKGNERVYGILIDQNANKYQLGAEFRLFPQETDDLVAVNNAMWNINAGRQEATRAGVHALTERNHTVTDMNMRMLTPRHTDYLMRDLLIANNTVILGEDGITNLGNIAGLAVQQANEAKVINNAIAISDNSISGTNMVSSTMFYQGAYPYQVTGMDADRNAYWVGSSNATIYRHVYTNAKNRIIEYGDRNEYVTLEQWQMASGNELNSISSGNFVNDHYYEGTNPQKLRIKPTVKGSVLSKRGDVLSEYGRDVYGNIRGIAGSRFDLGAIEFNGTLYNRDTETMVITSPGNYRATGGTFSDAEYVMTEAPIEVKAIVRNSGSLEVNDKKIFASIYRESPSGTYILEHSNIEAVVDIESTENLEISFNLADGIGTDWVPSTYNDLRGDGYTIPSQFIGMEPNVTPRYRIDITMDADEQNVNNTVSKTVRFYLRRSPIKVLVSSQNYVNVNEMELSTDALASGLNKAALDKGMELLDWEIELADRRYDYDVFQRAGWEPRSVDYRKYRTLIWSDGHDKALTRLEKLNLTDFVMNGTVSEKSNLIIGSQEMVRENTNVEDADEVFVRNILRAEYRFPGNPLGVGQNYSGNTLTGVAIGRNLIFDVLSTSVEGDMFPQPALMNIVETGDGLSQMA